Protein AF-0000000082734607 (afdb_homodimer)

Structure (mmCIF, N/CA/C/O backbone):
data_AF-0000000082734607-model_v1
#
loop_
_entity.id
_entity.type
_entity.pdbx_description
1 polymer 'Nuclear factor 7, ovary-like isoform X2'
#
loop_
_atom_site.group_PDB
_atom_site.id
_atom_site.type_symbol
_atom_site.label_atom_id
_atom_site.label_alt_id
_atom_site.label_comp_id
_atom_site.label_asym_id
_atom_site.label_entity_id
_atom_site.label_seq_id
_atom_site.pdbx_PDB_ins_code
_atom_site.Cartn_x
_atom_site.Cartn_y
_atom_site.Cartn_z
_atom_site.occupancy
_atom_site.B_iso_or_equiv
_atom_site.auth_seq_id
_atom_site.auth_comp_id
_atom_site.auth_asym_id
_atom_site.auth_atom_id
_atom_site.pdbx_PDB_model_num
ATOM 1 N N . MET A 1 1 ? 18.656 71.188 45.5 1 48.62 1 MET A N 1
ATOM 2 C CA . MET A 1 1 ? 18.125 69.938 44.938 1 48.62 1 MET A CA 1
ATOM 3 C C . MET A 1 1 ? 17.5 69.062 46.031 1 48.62 1 MET A C 1
ATOM 5 O O . MET A 1 1 ? 18.188 68.625 46.938 1 48.62 1 MET A O 1
ATOM 9 N N . ASP A 1 2 ? 16.25 69.25 46.188 1 67.38 2 ASP A N 1
ATOM 10 C CA . ASP A 1 2 ? 15.461 68.875 47.344 1 67.38 2 ASP A CA 1
ATOM 11 C C . ASP A 1 2 ? 15.516 67.375 47.625 1 67.38 2 ASP A C 1
ATOM 13 O O . ASP A 1 2 ? 15.812 66.562 46.719 1 67.38 2 ASP A O 1
ATOM 17 N N . GLU A 1 3 ? 15.695 67 48.906 1 71.31 3 GLU A N 1
ATOM 18 C CA . GLU A 1 3 ? 15.633 65.688 49.5 1 71.31 3 GLU A CA 1
ATOM 19 C C . GLU A 1 3 ? 14.664 64.75 48.75 1 71.31 3 GLU A C 1
ATOM 21 O O . GLU A 1 3 ? 14.93 63.594 48.562 1 71.31 3 GLU A O 1
ATOM 26 N N . TRP A 1 4 ? 13.664 65.25 48.156 1 72.69 4 TRP A N 1
ATOM 27 C CA . TRP A 1 4 ? 12.633 64.562 47.438 1 72.69 4 TRP A CA 1
ATOM 28 C C . TRP A 1 4 ? 13.156 64.062 46.094 1 72.69 4 TRP A C 1
ATOM 30 O O . TRP A 1 4 ? 12.898 62.906 45.688 1 72.69 4 TRP A O 1
ATOM 40 N N . THR A 1 5 ? 14.023 64.938 45.469 1 79.5 5 THR A N 1
ATOM 41 C CA . THR A 1 5 ? 14.547 64.562 44.156 1 79.5 5 THR A CA 1
ATOM 42 C C . THR A 1 5 ? 15.562 63.438 44.25 1 79.5 5 THR A C 1
ATOM 44 O O . THR A 1 5 ? 15.609 62.562 43.406 1 79.5 5 THR A O 1
ATOM 47 N N . LYS A 1 6 ? 16.25 63.375 45.438 1 83.62 6 LYS A N 1
ATOM 48 C CA . LYS A 1 6 ? 17.25 62.344 45.625 1 83.62 6 LYS A CA 1
ATOM 49 C C . LYS A 1 6 ? 16.594 61 45.906 1 83.62 6 LYS A C 1
ATOM 51 O O . LYS A 1 6 ? 17.062 59.969 45.406 1 83.62 6 LYS A O 1
ATOM 56 N N . GLU A 1 7 ? 15.477 61.031 46.594 1 84.38 7 GLU A N 1
ATOM 57 C CA . GLU A 1 7 ? 14.75 59.812 46.906 1 84.38 7 GLU A CA 1
ATOM 58 C C . GLU A 1 7 ? 14.117 59.219 45.656 1 84.38 7 GLU A C 1
ATOM 60 O O . GLU A 1 7 ? 14.109 58 45.5 1 84.38 7 GLU A O 1
ATOM 65 N N . HIS A 1 8 ? 13.57 60.062 44.844 1 85.62 8 HIS A N 1
ATOM 66 C CA . HIS A 1 8 ? 12.961 59.625 43.594 1 85.62 8 HIS A CA 1
ATOM 67 C C . HIS A 1 8 ? 14 59 42.688 1 85.62 8 HIS A C 1
ATOM 69 O O . HIS A 1 8 ? 13.734 57.969 42.062 1 85.62 8 HIS A O 1
ATOM 75 N N . LEU A 1 9 ? 15.172 59.594 42.688 1 87.12 9 LEU A N 1
ATOM 76 C CA . LEU A 1 9 ? 16.25 59.094 41.844 1 87.12 9 LEU A CA 1
ATOM 77 C C . LEU A 1 9 ? 16.781 57.75 42.375 1 87.12 9 LEU A C 1
ATOM 79 O O . LEU A 1 9 ? 17.125 56.875 41.594 1 87.12 9 LEU A O 1
ATOM 83 N N . SER A 1 10 ? 16.766 57.656 43.625 1 89.25 10 SER A N 1
ATOM 84 C CA . SER A 1 10 ? 17.219 56.438 44.25 1 89.25 10 SER A CA 1
ATOM 85 C C . SER A 1 10 ? 16.234 55.281 43.969 1 89.25 10 SER A C 1
ATOM 87 O O . SER A 1 10 ? 16.641 54.156 43.781 1 89.25 10 SER A O 1
ATOM 89 N N . ARG A 1 11 ? 15.008 55.562 44.031 1 89.25 11 ARG A N 1
ATOM 90 C CA . ARG A 1 11 ? 13.984 54.562 43.75 1 89.25 11 ARG A CA 1
ATOM 91 C C . ARG A 1 11 ? 14.062 54.125 42.281 1 89.25 11 ARG A C 1
ATOM 93 O O . ARG A 1 11 ? 13.977 52.938 41.969 1 89.25 11 ARG A O 1
ATOM 100 N N . ARG A 1 12 ? 14.227 55.094 41.469 1 89.12 12 ARG A N 1
ATOM 101 C CA . ARG A 1 12 ? 14.352 54.812 40.031 1 89.12 12 ARG A CA 1
ATOM 102 C C . ARG A 1 12 ? 15.578 53.938 39.75 1 89.12 12 ARG A C 1
ATOM 104 O O . ARG A 1 12 ? 15.531 53.062 38.906 1 89.12 12 ARG A O 1
ATOM 111 N N . LEU A 1 13 ? 16.625 54.25 40.438 1 90.94 13 LEU A N 1
ATOM 112 C CA . LEU A 1 13 ? 17.844 53.469 40.281 1 90.94 13 LEU A CA 1
ATOM 113 C C . LEU A 1 13 ? 17.625 52.031 40.719 1 90.94 13 LEU A C 1
ATOM 115 O O . LEU A 1 13 ? 18.125 51.094 40.062 1 90.94 13 LEU A O 1
ATOM 119 N N . GLY A 1 14 ? 16.828 51.844 41.688 1 91.12 14 GLY A N 1
ATOM 120 C CA . GLY A 1 14 ? 16.484 50.5 42.156 1 91.12 14 GLY A CA 1
ATOM 121 C C . GLY A 1 14 ? 15.672 49.719 41.125 1 91.12 14 GLY A C 1
ATOM 122 O O . GLY A 1 14 ? 15.906 48.531 40.906 1 91.12 14 GLY A O 1
ATOM 123 N N . GLU A 1 15 ? 14.688 50.344 40.5 1 91.19 15 GLU A N 1
ATOM 124 C CA . GLU A 1 15 ? 13.852 49.75 39.469 1 91.19 15 GLU A CA 1
ATOM 125 C C . GLU A 1 15 ? 14.672 49.375 38.25 1 91.19 15 GLU A C 1
ATOM 127 O O . GLU A 1 15 ? 14.461 48.312 37.656 1 91.19 15 GLU A O 1
ATOM 132 N N . LEU A 1 16 ? 15.602 50.219 37.875 1 92.69 16 LEU A N 1
ATOM 133 C CA . LEU A 1 16 ? 16.453 49.969 36.719 1 92.69 16 LEU A CA 1
ATOM 134 C C . LEU A 1 16 ? 17.406 48.812 36.969 1 92.69 16 LEU A C 1
ATOM 136 O O . LEU A 1 16 ? 17.672 48 36.094 1 92.69 16 LEU A O 1
ATOM 140 N N . GLN A 1 17 ? 17.844 48.75 38.188 1 92.62 17 GLN A N 1
ATOM 141 C CA . GLN A 1 17 ? 18.719 47.656 38.562 1 92.62 17 GLN A CA 1
ATOM 142 C C . GLN A 1 17 ? 17.969 46.312 38.531 1 92.62 17 GLN A C 1
ATOM 144 O O . GLN A 1 17 ? 18.516 45.281 38.125 1 92.62 17 GLN A O 1
ATOM 149 N N . ALA A 1 18 ? 16.734 46.406 39 1 93.06 18 ALA A N 1
ATOM 150 C CA . ALA A 1 18 ? 15.898 45.219 38.938 1 93.06 18 ALA A CA 1
ATOM 151 C C . ALA A 1 18 ? 15.625 44.781 37.5 1 93.06 18 ALA A C 1
ATOM 153 O O . ALA A 1 18 ? 15.633 43.594 37.188 1 93.06 18 ALA A O 1
ATOM 154 N N . GLU A 1 19 ? 15.367 45.781 36.625 1 93.31 19 GLU A N 1
ATOM 155 C CA . GLU A 1 19 ? 15.141 45.5 35.219 1 93.31 19 GLU A CA 1
ATOM 156 C C . GLU A 1 19 ? 16.391 44.906 34.562 1 93.31 19 GLU A C 1
ATOM 158 O O . GLU A 1 19 ? 16.297 44.031 33.719 1 93.31 19 GLU A O 1
ATOM 163 N N . MET A 1 20 ? 17.531 45.375 34.969 1 93.31 20 MET A N 1
ATOM 164 C CA . MET A 1 20 ? 18.797 44.875 34.469 1 93.31 20 MET A CA 1
ATOM 165 C C . MET A 1 20 ? 19 43.406 34.812 1 93.31 20 MET A C 1
ATOM 167 O O . MET A 1 20 ? 19.375 42.594 33.969 1 93.31 20 MET A O 1
ATOM 171 N N . SER A 1 21 ? 18.641 43.125 36.031 1 94.62 21 SER A N 1
ATOM 172 C CA . SER A 1 21 ? 18.781 41.75 36.469 1 94.62 21 SER A CA 1
ATOM 173 C C . SER A 1 21 ? 17.812 40.812 35.719 1 94.62 21 SER A C 1
ATOM 175 O O . SER A 1 21 ? 18.188 39.719 35.344 1 94.62 21 SER A O 1
ATOM 177 N N . LYS A 1 22 ? 16.578 41.219 35.562 1 93.31 22 LYS A N 1
ATOM 178 C CA . LYS A 1 22 ? 15.57 40.438 34.844 1 93.31 22 LYS A CA 1
ATOM 179 C C . LYS A 1 22 ? 15.992 40.219 33.375 1 93.31 22 LYS A C 1
ATOM 181 O O . LYS A 1 22 ? 15.852 39.125 32.844 1 93.31 22 LYS A O 1
ATOM 186 N N . THR A 1 23 ? 16.484 41.25 32.75 1 94.19 23 THR A N 1
ATOM 187 C CA . THR A 1 23 ? 16.922 41.188 31.359 1 94.19 23 THR A CA 1
ATOM 188 C C . THR A 1 23 ? 18.109 40.25 31.188 1 94.19 23 THR A C 1
ATOM 190 O O . THR A 1 23 ? 18.156 39.469 30.25 1 94.19 23 THR A O 1
ATOM 193 N N . GLU A 1 24 ? 19.016 40.406 32.156 1 94.31 24 GLU A N 1
ATOM 194 C CA . GLU A 1 24 ? 20.188 39.531 32.094 1 94.31 24 GLU A CA 1
ATOM 195 C C . GLU A 1 24 ? 19.797 38.062 32.25 1 94.31 24 GLU A C 1
ATOM 197 O O . GLU A 1 24 ? 20.344 37.188 31.562 1 94.31 24 GLU A O 1
ATOM 202 N N . ALA A 1 25 ? 18.938 37.844 33.188 1 94.62 25 ALA A N 1
ATOM 203 C CA . ALA A 1 25 ? 18.469 36.469 33.375 1 94.62 25 ALA A CA 1
ATOM 204 C C . ALA A 1 25 ? 17.781 35.938 32.156 1 94.62 25 ALA A C 1
ATOM 206 O O . ALA A 1 25 ? 17.953 34.75 31.781 1 94.62 25 ALA A O 1
ATOM 207 N N . HIS A 1 26 ? 16.953 36.719 31.5 1 94.44 26 HIS A N 1
ATOM 208 C CA . HIS A 1 26 ? 16.234 36.312 30.297 1 94.44 26 HIS A CA 1
ATOM 209 C C . HIS A 1 26 ? 17.203 36.031 29.141 1 94.44 26 HIS A C 1
ATOM 211 O O . HIS A 1 26 ? 17.031 35.062 28.406 1 94.44 26 HIS A O 1
ATOM 217 N N . ILE A 1 27 ? 18.219 36.875 29.031 1 94.75 27 ILE A N 1
ATOM 218 C CA . ILE A 1 27 ? 19.234 36.688 27.984 1 94.75 27 ILE A CA 1
ATOM 219 C C . ILE A 1 27 ? 19.969 35.375 28.188 1 94.75 27 ILE A C 1
ATOM 221 O O . ILE A 1 27 ? 20.219 34.656 27.234 1 94.75 27 ILE A O 1
ATOM 225 N N . GLN A 1 28 ? 20.234 35.125 29.422 1 94.75 28 GLN A N 1
ATOM 226 C CA . GLN A 1 28 ? 20.906 33.875 29.719 1 94.75 28 GLN A CA 1
ATOM 227 C C . GLN A 1 28 ? 20.031 32.656 29.391 1 94.75 28 GLN A C 1
ATOM 229 O O . GLN A 1 28 ? 20.516 31.641 28.906 1 94.75 28 GLN A O 1
ATOM 234 N N . SER A 1 29 ? 18.812 32.781 29.734 1 93.69 29 SER A N 1
ATOM 235 C CA . SER A 1 29 ? 17.875 31.703 29.406 1 93.69 29 SER A CA 1
ATOM 236 C C . SER A 1 29 ? 17.797 31.469 27.906 1 93.69 29 SER A C 1
ATOM 238 O O . SER A 1 29 ? 17.75 30.328 27.453 1 93.69 29 SER A O 1
ATOM 240 N N . LEU A 1 30 ? 17.766 32.531 27.125 1 93.19 30 LEU A N 1
ATOM 241 C CA . LEU A 1 30 ? 17.719 32.438 25.672 1 93.19 30 LEU A CA 1
ATOM 242 C C . LEU A 1 30 ? 18.984 31.812 25.109 1 93.19 30 LEU A C 1
ATOM 244 O O . LEU A 1 30 ? 18.922 31.016 24.172 1 93.19 30 LEU A O 1
ATOM 248 N N . LYS A 1 31 ? 20.047 32.156 25.703 1 93.06 31 LYS A N 1
ATOM 249 C CA . LYS A 1 31 ? 21.312 31.578 25.281 1 93.06 31 LYS A CA 1
ATOM 250 C C . LYS A 1 31 ? 21.344 30.078 25.547 1 93.06 31 LYS A C 1
ATOM 252 O O . LYS A 1 31 ? 21.859 29.312 24.734 1 93.06 31 LYS A O 1
ATOM 257 N N . LYS A 1 32 ? 20.828 29.766 26.672 1 93.25 32 LYS A N 1
ATOM 258 C CA . LYS A 1 32 ? 20.766 28.344 27 1 93.25 32 LYS A CA 1
ATOM 259 C C . LYS A 1 32 ? 19.859 27.594 26.016 1 93.25 32 LYS A C 1
ATOM 261 O O . LYS A 1 32 ? 20.188 26.484 25.578 1 93.25 32 LYS A O 1
ATOM 266 N N . ARG A 1 33 ? 18.75 28.156 25.688 1 92.12 33 ARG A N 1
ATOM 267 C CA . ARG A 1 33 ? 17.828 27.562 24.719 1 92.12 33 ARG A CA 1
ATOM 268 C C . ARG A 1 33 ? 18.5 27.359 23.359 1 92.12 33 ARG A C 1
ATOM 270 O O . ARG A 1 33 ? 18.312 26.328 22.719 1 92.12 33 ARG A O 1
ATOM 277 N N . LYS A 1 34 ? 19.234 28.328 23.016 1 90.88 34 LYS A N 1
ATOM 278 C CA . LYS A 1 34 ? 19.938 28.25 21.75 1 90.88 34 LYS A CA 1
ATOM 279 C C . LYS A 1 34 ? 20.953 27.109 21.75 1 90.88 34 LYS A C 1
ATOM 281 O O . LYS A 1 34 ? 21.062 26.375 20.766 1 90.88 34 LYS A O 1
ATOM 286 N N . ALA A 1 35 ? 21.609 26.922 22.812 1 90.31 35 ALA A N 1
ATOM 287 C CA . ALA A 1 35 ? 22.578 25.844 22.938 1 90.31 35 ALA A CA 1
ATOM 288 C C . ALA A 1 35 ? 21.891 24.484 22.922 1 90.31 35 ALA A C 1
ATOM 290 O O . ALA A 1 35 ? 22.422 23.516 22.359 1 90.31 35 ALA A O 1
ATOM 291 N N . ASP A 1 36 ? 20.812 24.422 23.516 1 92.94 36 ASP A N 1
ATOM 292 C CA . ASP A 1 36 ? 20.078 23.172 23.609 1 92.94 36 ASP A CA 1
ATOM 293 C C . ASP A 1 36 ? 19.484 22.781 22.25 1 92.94 36 ASP A C 1
ATOM 295 O O . ASP A 1 36 ? 19.203 21.594 22.016 1 92.94 36 ASP A O 1
ATOM 299 N N . LEU A 1 37 ? 19.266 23.812 21.391 1 92.69 37 LEU A N 1
ATOM 300 C CA . LEU A 1 37 ? 18.703 23.547 20.078 1 92.69 37 LEU A CA 1
ATOM 301 C C . LEU A 1 37 ? 19.594 22.609 19.281 1 92.69 37 LEU A C 1
ATOM 303 O O . LEU A 1 37 ? 19.094 21.672 18.641 1 92.69 37 LEU A O 1
ATOM 307 N N . ALA A 1 38 ? 20.891 22.828 19.359 1 89.62 38 ALA A N 1
ATOM 308 C CA . ALA A 1 38 ? 21.844 22 18.609 1 89.62 38 ALA A CA 1
ATOM 309 C C . ALA A 1 38 ? 21.828 20.562 19.109 1 89.62 38 ALA A C 1
ATOM 311 O O . ALA A 1 38 ? 21.844 19.625 18.312 1 89.62 38 ALA A O 1
ATOM 312 N N . ARG A 1 39 ? 21.781 20.391 20.375 1 92.38 39 ARG A N 1
ATOM 313 C CA . ARG A 1 39 ? 21.766 19.062 20.969 1 92.38 39 ARG A CA 1
ATOM 314 C C . ARG A 1 39 ? 20.484 18.312 20.609 1 92.38 39 ARG A C 1
ATOM 316 O O . ARG A 1 39 ? 20.547 17.141 20.234 1 92.38 39 ARG A O 1
ATOM 323 N N . THR A 1 40 ? 19.453 18.984 20.734 1 93.69 40 THR A N 1
ATOM 324 C CA . THR A 1 40 ? 18.156 18.359 20.438 1 93.69 40 THR A CA 1
ATOM 325 C C . THR A 1 40 ? 18.094 17.953 18.969 1 93.69 40 THR A C 1
ATOM 327 O O . THR A 1 40 ? 17.594 16.875 18.641 1 93.69 40 THR A O 1
ATOM 330 N N . THR A 1 41 ? 18.578 18.797 18.125 1 95.12 41 THR A N 1
ATOM 331 C CA . THR A 1 41 ? 18.547 18.5 16.688 1 95.12 41 THR A CA 1
ATOM 332 C C . THR A 1 41 ? 19.406 17.266 16.391 1 95.12 41 THR A C 1
ATOM 334 O O . THR A 1 41 ? 19.047 16.453 15.539 1 95.12 41 THR A O 1
ATOM 337 N N . GLU A 1 42 ? 20.5 17.156 17.062 1 95.56 42 GLU A N 1
ATOM 338 C CA . GLU A 1 42 ? 21.359 16 16.844 1 95.56 42 GLU A CA 1
ATOM 339 C C . GLU A 1 42 ? 20.672 14.711 17.25 1 95.56 42 GLU A C 1
ATOM 341 O O . GLU A 1 42 ? 20.797 13.68 16.594 1 95.56 42 GLU A O 1
ATOM 346 N N . VAL A 1 43 ? 19.984 14.75 18.344 1 96.44 43 VAL A N 1
ATOM 347 C CA . VAL A 1 43 ? 19.219 13.594 18.797 1 96.44 43 VAL A CA 1
ATOM 348 C C . VAL A 1 43 ? 18.141 13.258 17.781 1 96.44 43 VAL A C 1
ATOM 350 O O . VAL A 1 43 ? 17.922 12.086 17.453 1 96.44 43 VAL A O 1
ATOM 353 N N . MET A 1 44 ? 17.469 14.312 17.25 1 96.81 44 MET A N 1
ATOM 354 C CA . MET A 1 44 ? 16.453 14.109 16.234 1 96.81 44 MET A CA 1
ATOM 355 C C . MET A 1 44 ? 17.047 13.445 14.992 1 96.81 44 MET A C 1
ATOM 357 O O . MET A 1 44 ? 16.469 12.508 14.453 1 96.81 44 MET A O 1
ATOM 361 N N . LYS A 1 45 ? 18.203 13.945 14.586 1 97.44 45 LYS A N 1
ATOM 362 C CA . LYS A 1 45 ? 18.875 13.375 13.422 1 97.44 45 LYS A CA 1
ATOM 363 C C . LYS A 1 45 ? 19.219 11.906 13.648 1 97.44 45 LYS A C 1
ATOM 365 O O . LYS A 1 45 ? 19.062 11.086 12.742 1 97.44 45 LYS A O 1
ATOM 370 N N . GLN A 1 46 ? 19.641 11.633 14.836 1 97.94 46 GLN A N 1
ATOM 371 C CA . GLN A 1 46 ? 20 10.25 15.164 1 97.94 46 GLN A CA 1
ATOM 372 C C . GLN A 1 46 ? 18.766 9.336 15.102 1 97.94 46 GLN A C 1
ATOM 374 O O . GLN A 1 46 ? 18.859 8.211 14.625 1 97.94 46 GLN A O 1
ATOM 379 N N . GLN A 1 47 ? 17.672 9.805 15.602 1 97.88 47 GLN A N 1
ATOM 380 C CA . GLN A 1 47 ? 16.438 9.023 15.547 1 97.88 47 GLN A CA 1
ATOM 381 C C . GLN A 1 47 ? 16.031 8.742 14.102 1 97.88 47 GLN A C 1
ATOM 383 O O . GLN A 1 47 ? 15.602 7.637 13.773 1 97.88 47 GLN A O 1
ATOM 388 N N . VAL A 1 48 ? 16.172 9.75 13.281 1 98.06 48 VAL A N 1
ATOM 389 C CA . VAL A 1 48 ? 15.859 9.594 11.859 1 98.06 48 VAL A CA 1
ATOM 390 C C . VAL A 1 48 ? 16.781 8.539 11.25 1 98.06 48 VAL A C 1
ATOM 392 O O . VAL A 1 48 ? 16.312 7.633 10.555 1 98.06 48 VAL A O 1
ATOM 395 N N . ARG A 1 49 ? 18.078 8.633 11.547 1 98.31 49 ARG A N 1
ATOM 396 C CA . ARG A 1 49 ? 19.047 7.684 11.008 1 98.31 49 ARG A CA 1
ATOM 397 C C . ARG A 1 49 ? 18.703 6.262 11.445 1 98.31 49 ARG A C 1
ATOM 399 O O . ARG A 1 49 ? 18.875 5.312 10.672 1 98.31 49 ARG A O 1
ATOM 406 N N . GLU A 1 50 ? 18.219 6.133 12.641 1 98.19 50 GLU A N 1
ATOM 407 C CA . GLU A 1 50 ? 17.859 4.816 13.156 1 98.19 50 GLU A CA 1
ATOM 408 C C . GLU A 1 50 ? 16.703 4.207 12.375 1 98.19 50 GLU A C 1
ATOM 410 O O . GLU A 1 50 ? 16.719 3.012 12.07 1 98.19 50 GLU A O 1
ATOM 415 N N . HIS A 1 51 ? 15.734 5.004 12.094 1 98.12 51 HIS A N 1
ATOM 416 C CA . HIS A 1 51 ? 14.586 4.504 11.352 1 98.12 51 HIS A CA 1
ATOM 417 C C . HIS A 1 51 ? 14.984 4.078 9.945 1 98.12 51 HIS A C 1
ATOM 419 O O . HIS A 1 51 ? 14.562 3.027 9.461 1 98.12 51 HIS A O 1
ATOM 425 N N . PHE A 1 52 ? 15.812 4.84 9.281 1 98.5 52 PHE A N 1
ATOM 426 C CA . PHE A 1 52 ? 16.266 4.484 7.941 1 98.5 52 PHE A CA 1
ATOM 427 C C . PHE A 1 52 ? 17.172 3.268 7.977 1 98.5 52 PHE A C 1
ATOM 429 O O . PHE A 1 52 ? 17.156 2.434 7.07 1 98.5 52 PHE A O 1
ATOM 436 N N . GLU A 1 53 ? 17.953 3.193 9.039 1 98.12 53 GLU A N 1
ATOM 437 C CA . GLU A 1 53 ? 18.812 2.016 9.203 1 98.12 53 GLU A CA 1
ATOM 438 C C . GLU A 1 53 ? 17.969 0.75 9.352 1 98.12 53 GLU A C 1
ATOM 440 O O . GLU A 1 53 ? 18.328 -0.306 8.836 1 98.12 53 GLU A O 1
ATOM 445 N N . ASN A 1 54 ? 16.938 0.876 10.102 1 97.69 54 ASN A N 1
ATOM 446 C CA . ASN A 1 54 ? 16.031 -0.256 10.242 1 97.69 54 ASN A CA 1
ATOM 447 C C . ASN A 1 54 ? 15.492 -0.722 8.891 1 97.69 54 ASN A C 1
ATOM 449 O O . ASN A 1 54 ? 15.453 -1.923 8.617 1 97.69 54 ASN A O 1
ATOM 453 N N . MET A 1 55 ? 15.102 0.185 8.023 1 98.12 55 MET A N 1
ATOM 454 C CA . MET A 1 55 ? 14.602 -0.16 6.695 1 98.12 55 MET A CA 1
ATOM 455 C C . MET A 1 55 ? 15.703 -0.8 5.852 1 98.12 55 MET A C 1
ATOM 457 O O . MET A 1 55 ? 15.453 -1.771 5.137 1 98.12 55 MET A O 1
ATOM 461 N N . ARG A 1 56 ? 16.922 -0.262 6.004 1 98.19 56 ARG A N 1
ATOM 462 C CA . ARG A 1 56 ? 18.047 -0.839 5.273 1 98.19 56 ARG A CA 1
ATOM 463 C C . ARG A 1 56 ? 18.328 -2.262 5.742 1 98.19 56 ARG A C 1
ATOM 465 O O . ARG A 1 56 ? 18.672 -3.129 4.938 1 98.19 56 ARG A O 1
ATOM 472 N N . CYS A 1 57 ? 18.156 -2.502 7.027 1 98 57 CYS A N 1
ATOM 473 C CA . CYS A 1 57 ? 18.359 -3.834 7.582 1 98 57 CYS A CA 1
ATOM 474 C C . CYS A 1 57 ? 17.344 -4.82 7.023 1 98 57 CYS A C 1
ATOM 476 O O . CYS A 1 57 ? 17.688 -5.957 6.699 1 98 57 CYS A O 1
ATOM 478 N N . ILE A 1 58 ? 16.125 -4.402 6.91 1 97.88 58 ILE A N 1
ATOM 479 C CA . ILE A 1 58 ? 15.07 -5.246 6.34 1 97.88 58 ILE A CA 1
ATOM 480 C C . ILE A 1 58 ? 15.461 -5.656 4.922 1 97.88 58 ILE A C 1
ATOM 482 O O . ILE A 1 58 ? 15.359 -6.832 4.559 1 97.88 58 ILE A O 1
ATOM 486 N N . LEU A 1 59 ? 15.922 -4.68 4.137 1 98.31 59 LEU A N 1
ATOM 487 C CA . LEU A 1 59 ? 16.312 -4.945 2.754 1 98.31 59 LEU A CA 1
ATOM 488 C C . LEU A 1 59 ? 17.516 -5.887 2.695 1 98.31 59 LEU A C 1
ATOM 490 O O . LEU A 1 59 ? 17.547 -6.809 1.877 1 98.31 59 LEU A O 1
ATOM 494 N N . LYS A 1 60 ? 18.469 -5.652 3.562 1 98.31 60 LYS A N 1
ATOM 495 C CA . LYS A 1 60 ? 19.672 -6.48 3.596 1 98.31 60 LYS A CA 1
ATOM 496 C C . LYS A 1 60 ? 19.328 -7.93 3.918 1 98.31 60 LYS A C 1
ATOM 498 O O . LYS A 1 60 ? 19.844 -8.852 3.271 1 98.31 60 LYS A O 1
ATOM 503 N N . GLN A 1 61 ? 18.531 -8.109 4.902 1 97.81 61 GLN A N 1
ATOM 504 C CA . GLN A 1 61 ? 18.125 -9.453 5.297 1 97.81 61 GLN A CA 1
ATOM 505 C C . GLN A 1 61 ? 17.391 -10.164 4.16 1 97.81 61 GLN A C 1
ATOM 507 O O . GLN A 1 61 ? 17.672 -11.328 3.867 1 97.81 61 GLN A O 1
ATOM 512 N N . ASP A 1 62 ? 16.484 -9.492 3.561 1 97.94 62 ASP A N 1
ATOM 513 C CA . ASP A 1 62 ? 15.719 -10.102 2.48 1 97.94 62 ASP A CA 1
ATOM 514 C C . ASP A 1 62 ? 16.609 -10.414 1.279 1 97.94 62 ASP A C 1
ATOM 516 O O . ASP A 1 62 ? 16.438 -11.438 0.616 1 97.94 62 ASP A O 1
ATOM 520 N N . GLU A 1 63 ? 17.5 -9.484 0.95 1 98.19 63 GLU A N 1
ATOM 521 C CA . GLU A 1 63 ? 18.453 -9.719 -0.132 1 98.19 63 GLU A CA 1
ATOM 522 C C . GLU A 1 63 ? 19.219 -11.016 0.086 1 98.19 63 GLU A C 1
ATOM 524 O O . GLU A 1 63 ? 19.359 -11.82 -0.834 1 98.19 63 GLU A O 1
ATOM 529 N N . GLN A 1 64 ? 19.656 -11.195 1.296 1 98.06 64 GLN A N 1
ATOM 530 C CA . GLN A 1 64 ? 20.422 -12.398 1.618 1 98.06 64 GLN A CA 1
ATOM 531 C C . GLN A 1 64 ? 19.562 -13.648 1.448 1 98.06 64 GLN A C 1
ATOM 533 O O . GLN A 1 64 ? 20.031 -14.664 0.931 1 98.06 64 GLN A O 1
ATOM 538 N N . VAL A 1 65 ? 18.344 -13.57 1.905 1 97.06 65 VAL A N 1
ATOM 539 C CA . VAL A 1 65 ? 17.422 -14.703 1.773 1 97.06 65 VAL A CA 1
ATOM 540 C C . VAL A 1 65 ? 17.25 -15.055 0.299 1 97.06 65 VAL A C 1
ATOM 542 O O . VAL A 1 65 ? 17.266 -16.234 -0.073 1 97.06 65 VAL A O 1
ATOM 545 N N . VAL A 1 66 ? 17.094 -14.07 -0.555 1 97.38 66 VAL A N 1
ATOM 546 C CA . VAL A 1 66 ? 16.891 -14.281 -1.985 1 97.38 66 VAL A CA 1
ATOM 547 C C . VAL A 1 66 ? 18.156 -14.891 -2.594 1 97.38 66 VAL A C 1
ATOM 549 O O . VAL A 1 66 ? 18.078 -15.836 -3.383 1 97.38 66 VAL A O 1
ATOM 552 N N . LEU A 1 67 ? 19.297 -14.328 -2.242 1 97.62 67 LEU A N 1
ATOM 553 C CA . LEU A 1 67 ? 20.562 -14.844 -2.768 1 97.62 67 LEU A CA 1
ATOM 554 C C . LEU A 1 67 ? 20.781 -16.281 -2.336 1 97.62 67 LEU A C 1
ATOM 556 O O . LEU A 1 67 ? 21.234 -17.109 -3.131 1 97.62 67 LEU A O 1
ATOM 560 N N . ASP A 1 68 ? 20.438 -16.578 -1.107 1 97 68 ASP A N 1
ATOM 561 C CA . ASP A 1 68 ? 20.547 -17.938 -0.615 1 97 68 ASP A CA 1
ATOM 562 C C . ASP A 1 68 ? 19.609 -18.875 -1.382 1 97 68 ASP A C 1
ATOM 564 O O . ASP A 1 68 ? 19.969 -20.031 -1.664 1 97 68 ASP A O 1
ATOM 568 N N . ALA A 1 69 ? 18.469 -18.406 -1.634 1 94.75 69 ALA A N 1
ATOM 569 C CA . ALA A 1 69 ? 17.516 -19.219 -2.395 1 94.75 69 ALA A CA 1
ATOM 570 C C . ALA A 1 69 ? 18.047 -19.516 -3.791 1 94.75 69 ALA A C 1
ATOM 572 O O . ALA A 1 69 ? 17.875 -20.641 -4.293 1 94.75 69 ALA A O 1
ATOM 573 N N . LEU A 1 70 ? 18.656 -18.547 -4.441 1 94.81 70 LEU A N 1
ATOM 574 C CA . LEU A 1 70 ? 19.25 -18.75 -5.758 1 94.81 70 LEU A CA 1
ATOM 575 C C . LEU A 1 70 ? 20.375 -19.766 -5.691 1 94.81 70 LEU A C 1
ATOM 577 O O . LEU A 1 70 ? 20.5 -20.625 -6.566 1 94.81 70 LEU A O 1
ATOM 581 N N . GLU A 1 71 ? 21.125 -19.672 -4.609 1 95.38 71 GLU A N 1
ATOM 582 C CA . GLU A 1 71 ? 22.219 -20.625 -4.418 1 95.38 71 GLU A CA 1
ATOM 583 C C . GLU A 1 71 ? 21.703 -22.047 -4.211 1 95.38 71 GLU A C 1
ATOM 585 O O . GLU A 1 71 ? 22.266 -23 -4.73 1 95.38 71 GLU A O 1
ATOM 590 N N . MET A 1 72 ? 20.688 -22.109 -3.502 1 94.06 72 MET A N 1
ATOM 591 C CA . MET A 1 72 ? 20.078 -23.406 -3.264 1 94.06 72 MET A CA 1
ATOM 592 C C . MET A 1 72 ? 19.531 -24 -4.559 1 94.06 72 MET A C 1
ATOM 594 O O . MET A 1 72 ? 19.672 -25.188 -4.816 1 94.06 72 MET A O 1
ATOM 598 N N . ASP A 1 73 ? 18.906 -23.188 -5.309 1 92.94 73 ASP A N 1
ATOM 599 C CA . ASP A 1 73 ? 18.391 -23.641 -6.598 1 92.94 73 ASP A CA 1
ATOM 600 C C . ASP A 1 73 ? 19.516 -24.125 -7.5 1 92.94 73 ASP A C 1
ATOM 602 O O . ASP A 1 73 ? 19.375 -25.125 -8.195 1 92.94 73 ASP A O 1
ATOM 606 N N . LEU A 1 74 ? 20.625 -23.406 -7.492 1 93.88 74 LEU A N 1
ATOM 607 C CA . LEU A 1 74 ? 21.812 -23.812 -8.25 1 93.88 74 LEU A CA 1
ATOM 608 C C . LEU A 1 74 ? 22.297 -25.188 -7.793 1 93.88 74 LEU A C 1
ATOM 610 O O . LEU A 1 74 ? 22.547 -26.062 -8.617 1 93.88 74 LEU A O 1
ATOM 614 N N . ARG A 1 75 ? 22.375 -25.391 -6.496 1 94.5 75 ARG A N 1
ATOM 615 C CA . ARG A 1 75 ? 22.859 -26.641 -5.941 1 94.5 75 ARG A CA 1
ATOM 616 C C . ARG A 1 75 ? 21.922 -27.797 -6.316 1 94.5 75 ARG A C 1
ATOM 618 O O . ARG A 1 75 ? 22.391 -28.875 -6.711 1 94.5 75 ARG A O 1
ATOM 625 N N . ARG A 1 76 ? 20.688 -27.547 -6.211 1 93 76 ARG A N 1
ATOM 626 C CA . ARG A 1 76 ? 19.703 -28.562 -6.551 1 93 76 ARG A CA 1
ATOM 627 C C . ARG A 1 76 ? 19.797 -28.953 -8.023 1 93 76 ARG A C 1
ATOM 629 O O . ARG A 1 76 ? 19.812 -30.141 -8.367 1 93 76 ARG A O 1
ATOM 636 N N . THR A 1 77 ? 19.875 -27.969 -8.867 1 93.94 77 THR A N 1
ATOM 637 C CA . THR A 1 77 ? 19.969 -28.203 -10.305 1 93.94 77 THR A CA 1
ATOM 638 C C . THR A 1 77 ? 21.266 -28.906 -10.664 1 93.94 77 THR A C 1
ATOM 640 O O . THR A 1 77 ? 21.281 -29.828 -11.477 1 93.94 77 THR A O 1
ATOM 643 N N . ARG A 1 78 ? 22.312 -28.516 -10.039 1 93.62 78 ARG A N 1
ATOM 644 C CA . ARG A 1 78 ? 23.609 -29.125 -10.273 1 93.62 78 ARG A CA 1
ATOM 645 C C . ARG A 1 78 ? 23.609 -30.594 -9.852 1 93.62 78 ARG A C 1
ATOM 647 O O . ARG A 1 78 ? 24.156 -31.453 -10.555 1 93.62 78 ARG A O 1
ATOM 654 N N . THR A 1 79 ? 22.984 -30.828 -8.773 1 94.44 79 THR A N 1
ATOM 655 C CA . THR A 1 79 ? 22.906 -32.188 -8.273 1 94.44 79 THR A CA 1
ATOM 656 C C . THR A 1 79 ? 22.109 -33.094 -9.227 1 94.44 79 THR A C 1
ATOM 658 O O . THR A 1 79 ? 22.516 -34.219 -9.508 1 94.44 79 THR A O 1
ATOM 661 N N . ARG A 1 80 ? 21.062 -32.562 -9.688 1 93.81 80 ARG A N 1
ATOM 662 C CA . ARG A 1 80 ? 20.25 -33.312 -10.648 1 93.81 80 ARG A CA 1
ATOM 663 C C . ARG A 1 80 ? 21.031 -33.562 -11.93 1 93.81 80 ARG A C 1
ATOM 665 O O . ARG A 1 80 ? 20.953 -34.656 -12.5 1 93.81 80 ARG A O 1
ATOM 672 N N . LEU A 1 81 ? 21.781 -32.531 -12.398 1 93.25 81 LEU A N 1
ATOM 673 C CA . LEU A 1 81 ? 22.578 -32.688 -13.602 1 93.25 81 LEU A CA 1
ATOM 674 C C . LEU A 1 81 ? 23.703 -33.688 -13.383 1 93.25 81 LEU A C 1
ATOM 676 O O . LEU A 1 81 ? 24.047 -34.469 -14.289 1 93.25 81 LEU A O 1
ATOM 680 N N . ASP A 1 82 ? 24.25 -33.719 -12.172 1 94.25 82 ASP A N 1
ATOM 681 C CA . ASP A 1 82 ? 25.297 -34.656 -11.844 1 94.25 82 ASP A CA 1
ATOM 682 C C . ASP A 1 82 ? 24.781 -36.094 -11.883 1 94.25 82 ASP A C 1
ATOM 684 O O . ASP A 1 82 ? 25.484 -37 -12.328 1 94.25 82 ASP A O 1
ATOM 688 N N . GLN A 1 83 ? 23.547 -36.25 -11.453 1 94.06 83 GLN A N 1
ATOM 689 C CA . GLN A 1 83 ? 22.953 -37.562 -11.5 1 94.06 83 GLN A CA 1
ATOM 690 C C . GLN A 1 83 ? 22.75 -38.031 -12.945 1 94.06 83 GLN A C 1
ATOM 692 O O . GLN A 1 83 ? 23 -39.188 -13.273 1 94.06 83 GLN A O 1
ATOM 697 N N . VAL A 1 84 ? 22.312 -37.094 -13.742 1 93.81 84 VAL A N 1
ATOM 698 C CA . VAL A 1 84 ? 22.125 -37.406 -15.156 1 93.81 84 VAL A CA 1
ATOM 699 C C . VAL A 1 84 ? 23.484 -37.719 -15.781 1 93.81 84 VAL A C 1
ATOM 701 O O . VAL A 1 84 ? 23.594 -38.688 -16.547 1 93.81 84 VAL A O 1
ATOM 704 N N . LEU A 1 85 ? 24.531 -36.969 -15.484 1 94.12 85 LEU A N 1
ATOM 705 C CA . LEU A 1 85 ? 25.875 -37.188 -16.016 1 94.12 85 LEU A CA 1
ATOM 706 C C . LEU A 1 85 ? 26.422 -38.531 -15.578 1 94.12 85 LEU A C 1
ATOM 708 O O . LEU A 1 85 ? 27.062 -39.25 -16.375 1 94.12 85 LEU A O 1
ATOM 712 N N . LYS A 1 86 ? 26.094 -38.906 -14.367 1 94.25 86 LYS A N 1
ATOM 713 C CA . LYS A 1 86 ? 26.547 -40.188 -13.859 1 94.25 86 LYS A CA 1
ATOM 714 C C . LYS A 1 86 ? 25.906 -41.344 -14.641 1 94.25 86 LYS A C 1
ATOM 716 O O . LYS A 1 86 ? 26.578 -42.312 -15.008 1 94.25 86 LYS A O 1
ATOM 721 N N . ASN A 1 87 ? 24.609 -41.156 -14.914 1 93.56 87 ASN A N 1
ATOM 722 C CA . ASN A 1 87 ? 23.891 -42.156 -15.68 1 93.56 87 ASN A CA 1
ATOM 723 C C . ASN A 1 87 ? 24.453 -42.312 -17.094 1 93.56 87 ASN A C 1
ATOM 725 O O . ASN A 1 87 ? 24.578 -43.406 -17.609 1 93.56 87 ASN A O 1
ATOM 729 N N . TRP A 1 88 ? 24.812 -41.188 -17.672 1 94.25 88 TRP A N 1
ATOM 730 C CA . TRP A 1 88 ? 25.359 -41.219 -19.031 1 94.25 88 TRP A CA 1
ATOM 731 C C . TRP A 1 88 ? 26.781 -41.781 -19.031 1 94.25 88 TRP A C 1
ATOM 733 O O . TRP A 1 88 ? 27.203 -42.438 -20 1 94.25 88 TRP A O 1
ATOM 743 N N . HIS A 1 89 ? 27.531 -41.5 -17.969 1 94.5 89 HIS A N 1
ATOM 744 C CA . HIS A 1 89 ? 28.859 -42.062 -17.844 1 94.5 89 HIS A CA 1
ATOM 745 C C . HIS A 1 89 ? 28.797 -43.594 -17.719 1 94.5 89 HIS A C 1
ATOM 747 O O . HIS A 1 89 ? 29.625 -44.312 -18.297 1 94.5 89 HIS A O 1
ATOM 753 N N . GLN A 1 90 ? 27.75 -44.062 -17.016 1 94.06 90 GLN A N 1
ATOM 754 C CA . GLN A 1 90 ? 27.562 -45.5 -16.891 1 94.06 90 GLN A CA 1
ATOM 755 C C . GLN A 1 90 ? 27.219 -46.125 -18.25 1 94.06 90 GLN A C 1
ATOM 757 O O . GLN A 1 90 ? 27.75 -47.188 -18.594 1 94.06 90 GLN A O 1
ATOM 762 N N . HIS A 1 91 ? 26.422 -45.344 -18.938 1 94.44 91 HIS A N 1
ATOM 763 C CA . HIS A 1 91 ? 26.109 -45.812 -20.281 1 94.44 91 HIS A CA 1
ATOM 764 C C . HIS A 1 91 ? 27.344 -45.844 -21.172 1 94.44 91 HIS A C 1
ATOM 766 O O . HIS A 1 91 ? 27.562 -46.781 -21.938 1 94.44 91 HIS A O 1
ATOM 772 N N . GLN A 1 92 ? 28.156 -44.812 -21.109 1 93.94 92 GLN A N 1
ATOM 773 C CA . GLN A 1 92 ? 29.391 -44.719 -21.875 1 93.94 92 GLN A CA 1
ATOM 774 C C . GLN A 1 92 ? 30.328 -45.875 -21.578 1 93.94 92 GLN A C 1
ATOM 776 O O . GLN A 1 92 ? 30.938 -46.438 -22.484 1 93.94 92 GLN A O 1
ATOM 781 N N . ASP A 1 93 ? 30.328 -46.25 -20.312 1 94.44 93 ASP A N 1
ATOM 782 C CA . ASP A 1 93 ? 31.172 -47.344 -19.891 1 94.44 93 ASP A CA 1
ATOM 783 C C . ASP A 1 93 ? 30.656 -48.688 -20.469 1 94.44 93 ASP A C 1
ATOM 785 O O . ASP A 1 93 ? 31.438 -49.531 -20.906 1 94.44 93 ASP A O 1
ATOM 789 N N . GLN A 1 94 ? 29.375 -48.812 -20.469 1 93.75 94 GLN A N 1
ATOM 790 C CA . GLN A 1 94 ? 28.766 -50.031 -21 1 93.75 94 GLN A CA 1
ATOM 791 C C . GLN A 1 94 ? 29.031 -50.156 -22.5 1 93.75 94 GLN A C 1
ATOM 793 O O . GLN A 1 94 ? 29.328 -51.25 -23 1 93.75 94 GLN A O 1
ATOM 798 N N . VAL A 1 95 ? 28.906 -49 -23.172 1 93.75 95 VAL A N 1
ATOM 799 C CA . VAL A 1 95 ? 29.141 -49 -24.609 1 93.75 95 VAL A CA 1
ATOM 800 C C . VAL A 1 95 ? 30.609 -49.344 -24.891 1 93.75 95 VAL A C 1
ATOM 802 O O . VAL A 1 95 ? 30.906 -50.125 -25.797 1 93.75 95 VAL A O 1
ATOM 805 N N . THR A 1 96 ? 31.516 -48.812 -24.109 1 92.44 96 THR A N 1
ATOM 806 C CA . THR A 1 96 ? 32.938 -49.031 -24.266 1 92.44 96 THR A CA 1
ATOM 807 C C . THR A 1 96 ? 33.281 -50.531 -24.047 1 92.44 96 THR A C 1
ATOM 809 O O . THR A 1 96 ? 34.062 -51.094 -24.781 1 92.44 96 THR A O 1
ATOM 812 N N . LYS A 1 97 ? 32.594 -51.125 -23.078 1 92.31 97 LYS A N 1
ATOM 813 C CA . LYS A 1 97 ? 32.812 -52.531 -22.797 1 92.31 97 LYS A CA 1
ATOM 814 C C . LYS A 1 97 ? 32.281 -53.406 -23.938 1 92.31 97 LYS A C 1
ATOM 816 O O . LYS A 1 97 ? 32.938 -54.375 -24.328 1 92.31 97 LYS A O 1
ATOM 821 N N . SER A 1 98 ? 31.172 -52.969 -24.422 1 91.75 98 SER A N 1
ATOM 822 C CA . SER A 1 98 ? 30.594 -53.719 -25.531 1 91.75 98 SER A CA 1
ATOM 823 C C . SER A 1 98 ? 31.453 -53.625 -26.781 1 91.75 98 SER A C 1
ATOM 825 O O . SER A 1 98 ? 31.562 -54.594 -27.531 1 91.75 98 SER A O 1
ATOM 827 N N . ILE A 1 99 ? 32 -52.469 -27.031 1 91.38 99 ILE A N 1
ATOM 828 C CA . ILE A 1 99 ? 32.875 -52.312 -28.172 1 91.38 99 ILE A CA 1
ATOM 829 C C . ILE A 1 99 ? 34.125 -53.188 -28.016 1 91.38 99 ILE A C 1
ATOM 831 O O . ILE A 1 99 ? 34.5 -53.875 -28.953 1 91.38 99 ILE A O 1
ATOM 835 N N . GLY A 1 100 ? 34.656 -53.281 -26.828 1 90.06 100 GLY A N 1
ATOM 836 C CA . GLY A 1 100 ? 35.812 -54.125 -26.547 1 90.06 100 GLY A CA 1
ATOM 837 C C . GLY A 1 100 ? 35.531 -55.594 -26.781 1 90.06 100 GLY A C 1
ATOM 838 O O . GLY A 1 100 ? 36.312 -56.312 -27.391 1 90.06 100 GLY A O 1
ATOM 839 N N . SER A 1 101 ? 34.406 -56 -26.312 1 89.44 101 SER A N 1
ATOM 840 C CA . SER A 1 101 ? 34.031 -57.406 -26.453 1 89.44 101 SER A CA 1
ATOM 841 C C . SER A 1 101 ? 33.781 -57.781 -27.906 1 89.44 101 SER A C 1
ATOM 843 O O . SER A 1 101 ? 34.188 -58.844 -28.344 1 89.44 101 SER A O 1
ATOM 845 N N . THR A 1 102 ? 33.156 -56.844 -28.625 1 88.75 102 THR A N 1
ATOM 846 C CA . THR A 1 102 ? 32.906 -57.094 -30.031 1 88.75 102 THR A CA 1
ATOM 847 C C . THR A 1 102 ? 34.188 -57.125 -30.844 1 88.75 102 THR A C 1
ATOM 849 O O . THR A 1 102 ? 34.375 -57.938 -31.75 1 88.75 102 THR A O 1
ATOM 852 N N . GLN A 1 103 ? 35.125 -56.25 -30.469 1 88.88 103 GLN A N 1
ATOM 853 C CA . GLN A 1 103 ? 36.406 -56.188 -31.141 1 88.88 103 GLN A CA 1
ATOM 854 C C . GLN A 1 103 ? 37.219 -57.469 -30.875 1 88.88 103 GLN A C 1
ATOM 856 O O . GLN A 1 103 ? 37.875 -58 -31.766 1 88.88 103 GLN A O 1
ATOM 861 N N . LYS A 1 104 ? 37.125 -58.031 -29.672 1 87.25 104 LYS A N 1
ATOM 862 C CA . LYS A 1 104 ? 37.812 -59.25 -29.328 1 87.25 104 LYS A CA 1
ATOM 863 C C . LYS A 1 104 ? 37.25 -60.438 -30.094 1 87.25 104 LYS A C 1
ATOM 865 O O . LYS A 1 104 ? 38 -61.312 -30.547 1 87.25 104 LYS A O 1
ATOM 870 N N . ALA A 1 105 ? 36 -60.375 -30.234 1 85.06 105 ALA A N 1
ATOM 871 C CA . ALA A 1 105 ? 35.344 -61.469 -30.969 1 85.06 105 ALA A CA 1
ATOM 872 C C . ALA A 1 105 ? 35.75 -61.438 -32.438 1 85.06 105 ALA A C 1
ATOM 874 O O . ALA A 1 105 ? 35.875 -62.469 -33.094 1 85.06 105 ALA A O 1
ATOM 875 N N . LEU A 1 106 ? 35.875 -60.281 -32.938 1 85.56 106 LEU A N 1
ATOM 876 C CA . LEU A 1 106 ? 36.25 -60.094 -34.344 1 85.56 106 LEU A CA 1
ATOM 877 C C . LEU A 1 106 ? 37.688 -60.531 -34.594 1 85.56 106 LEU A C 1
ATOM 879 O O . LEU A 1 106 ? 38 -61.031 -35.656 1 85.56 106 LEU A O 1
ATOM 883 N N . SE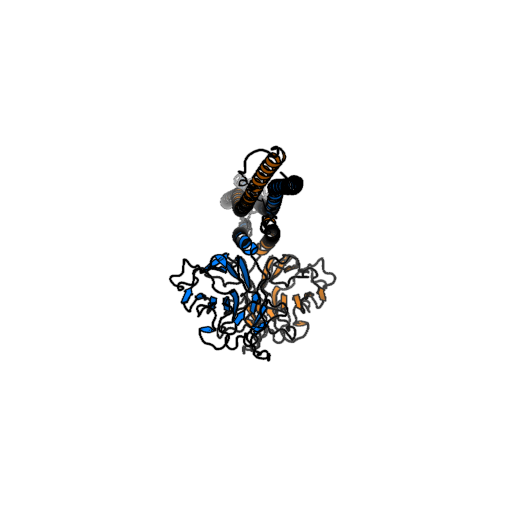R A 1 107 ? 38.594 -60.375 -33.625 1 82.06 107 SER A N 1
ATOM 884 C CA . SER A 1 107 ? 40 -60.688 -33.781 1 82.06 107 SER A CA 1
ATOM 885 C C . SER A 1 107 ? 40.281 -62.156 -33.562 1 82.06 107 SER A C 1
ATOM 887 O O . SER A 1 107 ? 41.281 -62.719 -34 1 82.06 107 SER A O 1
ATOM 889 N N . LYS A 1 108 ? 39.562 -62.844 -32.656 1 73.62 108 LYS A N 1
ATOM 890 C CA . LYS A 1 108 ? 39.812 -64.25 -32.375 1 73.62 108 LYS A CA 1
ATOM 891 C C . LYS A 1 108 ? 39.562 -65.125 -33.625 1 73.62 108 LYS A C 1
ATOM 893 O O . LYS A 1 108 ? 38.625 -64.812 -34.375 1 73.62 108 LYS A O 1
ATOM 898 N N . SER A 1 109 ? 40.531 -65.812 -34.312 1 62.25 109 SER A N 1
ATOM 899 C CA . SER A 1 109 ? 40.562 -66.812 -35.375 1 62.25 109 SER A CA 1
ATOM 900 C C . SER A 1 109 ? 39.531 -67.875 -35.125 1 62.25 109 SER A C 1
ATOM 902 O O . SER A 1 109 ? 39.125 -68.188 -34 1 62.25 109 SER A O 1
ATOM 904 N N . PRO A 1 110 ? 38.969 -68.562 -36.219 1 56.94 110 PRO A N 1
ATOM 905 C CA . PRO A 1 110 ? 37.875 -69.562 -36.25 1 56.94 110 PRO A CA 1
ATOM 906 C C . PRO A 1 110 ? 38.062 -70.75 -35.281 1 56.94 110 PRO A C 1
ATOM 908 O O . PRO A 1 110 ? 37.188 -71.562 -35.156 1 56.94 110 PRO A O 1
ATOM 911 N N . ARG A 1 111 ? 39.25 -71.25 -35.125 1 49.5 111 ARG A N 1
ATOM 912 C CA . ARG A 1 111 ? 39.281 -72.625 -34.469 1 49.5 111 ARG A CA 1
ATOM 913 C C . ARG A 1 111 ? 38.75 -72.5 -33.062 1 49.5 111 ARG A C 1
ATOM 915 O O . ARG A 1 111 ? 38.719 -73.562 -32.344 1 49.5 111 ARG A O 1
ATOM 922 N N . ALA A 1 112 ? 39.094 -71.5 -32.281 1 48.69 112 ALA A N 1
ATOM 923 C CA . ALA A 1 112 ? 38.969 -71.75 -30.844 1 48.69 112 ALA A CA 1
ATOM 924 C C . ALA A 1 112 ? 37.5 -71.875 -30.469 1 48.69 112 ALA A C 1
ATOM 926 O O . ALA A 1 112 ? 36.594 -71.438 -31.203 1 48.69 112 ALA A O 1
ATOM 927 N N . ASP A 1 113 ? 37.25 -72.188 -28.969 1 46.91 113 ASP A N 1
ATOM 928 C CA . ASP A 1 113 ? 36.156 -72.812 -28.172 1 46.91 113 ASP A CA 1
ATOM 929 C C . ASP A 1 113 ? 34.906 -71.938 -28.266 1 46.91 113 ASP A C 1
ATOM 931 O O . ASP A 1 113 ? 34.969 -70.75 -28.484 1 46.91 113 ASP A O 1
ATOM 935 N N . LYS A 1 114 ? 33.625 -72.562 -28.219 1 47.31 114 LYS A N 1
ATOM 936 C CA . LYS A 1 114 ? 32.156 -72.5 -28.094 1 47.31 114 LYS A CA 1
ATOM 937 C C . LYS A 1 114 ? 31.781 -71.438 -27.078 1 47.31 114 LYS A C 1
ATOM 939 O O . LYS A 1 114 ? 30.641 -71.375 -26.609 1 47.31 114 LYS A O 1
ATOM 944 N N . ASP A 1 115 ? 32.812 -70.938 -26.234 1 44.75 115 ASP A N 1
ATOM 945 C CA . ASP A 1 115 ? 32.062 -70.25 -25.188 1 44.75 115 ASP A CA 1
ATOM 946 C C . ASP A 1 115 ? 31.25 -69.125 -25.766 1 44.75 115 ASP A C 1
ATOM 948 O O . ASP A 1 115 ? 31.766 -68 -25.953 1 44.75 115 ASP A O 1
ATOM 952 N N . GLU A 1 116 ? 30.406 -69.312 -26.734 1 43.78 116 GLU A N 1
ATOM 953 C CA . GLU A 1 116 ? 29.375 -68.5 -27.359 1 43.78 116 GLU A CA 1
ATOM 954 C C . GLU A 1 116 ? 28.688 -67.562 -26.344 1 43.78 116 GLU A C 1
ATOM 956 O O . GLU A 1 116 ? 27.719 -66.875 -26.672 1 43.78 116 GLU A O 1
ATOM 961 N N . LYS A 1 117 ? 28.844 -67.938 -25 1 47.25 117 LYS A N 1
ATOM 962 C CA . LYS A 1 117 ? 27.938 -67.25 -24.078 1 47.25 117 LYS A CA 1
ATOM 963 C C . LYS A 1 117 ? 28.234 -65.75 -24.031 1 47.25 117 LYS A C 1
ATOM 965 O O . LYS A 1 117 ? 27.594 -65.062 -23.281 1 47.25 117 LYS A O 1
ATOM 970 N N . SER A 1 118 ? 29.422 -65.5 -24.312 1 47.56 118 SER A N 1
ATOM 971 C CA . SER A 1 118 ? 29.609 -64.125 -23.906 1 47.56 118 SER A CA 1
ATOM 972 C C . SER A 1 118 ? 28.875 -63.156 -24.844 1 47.56 118 SER A C 1
ATOM 974 O O . SER A 1 118 ? 29.484 -62.531 -25.734 1 47.56 118 SER A O 1
ATOM 976 N N . LEU A 1 119 ? 27.969 -63.625 -25.625 1 47.72 119 LEU A N 1
ATOM 977 C CA . LEU A 1 119 ? 27.125 -62.688 -26.375 1 47.72 119 LEU A CA 1
ATOM 978 C C . LEU A 1 119 ? 26.938 -61.375 -25.609 1 47.72 119 LEU A C 1
ATOM 980 O O . LEU A 1 119 ? 26.5 -61.375 -24.453 1 47.72 119 LEU A O 1
ATOM 984 N N . SER A 1 120 ? 27.688 -60.375 -25.891 1 52.69 120 SER A N 1
ATOM 985 C CA . SER A 1 120 ? 27.797 -58.969 -25.547 1 52.69 120 SER A CA 1
ATOM 986 C C . SER A 1 120 ? 26.438 -58.375 -25.203 1 52.69 120 SER A C 1
ATOM 988 O O . SER A 1 120 ? 25.453 -58.594 -25.922 1 52.69 120 SER A O 1
ATOM 990 N N . GLU A 1 121 ? 26.188 -58.25 -23.984 1 58.22 121 GLU A N 1
ATOM 991 C CA . GLU A 1 121 ? 25.047 -57.469 -23.516 1 58.22 121 GLU A CA 1
ATOM 992 C C . GLU A 1 121 ? 24.734 -56.344 -24.484 1 58.22 121 GLU A C 1
ATOM 994 O O . GLU A 1 121 ? 25.609 -55.531 -24.812 1 58.22 121 GLU A O 1
ATOM 999 N N . ASN A 1 122 ? 23.938 -56.531 -25.453 1 67.69 122 ASN A N 1
ATOM 1000 C CA . ASN A 1 122 ? 23.375 -55.594 -26.406 1 67.69 122 ASN A CA 1
ATOM 1001 C C . ASN A 1 122 ? 23 -54.25 -25.719 1 67.69 122 ASN A C 1
ATOM 1003 O O . ASN A 1 122 ? 22.125 -54.25 -24.859 1 67.69 122 ASN A O 1
ATOM 1007 N N . VAL A 1 123 ? 24.031 -53.406 -25.766 1 77.88 123 VAL A N 1
ATOM 1008 C CA . VAL A 1 123 ? 23.75 -52.094 -25.25 1 77.88 123 VAL A CA 1
ATOM 1009 C C . VAL A 1 123 ? 22.766 -51.375 -26.172 1 77.88 123 VAL A C 1
ATOM 1011 O O . VAL A 1 123 ? 23 -51.25 -27.375 1 77.88 123 VAL A O 1
ATOM 1014 N N . SER A 1 124 ? 21.562 -51.281 -25.656 1 83 124 SER A N 1
ATOM 1015 C CA . SER A 1 124 ? 20.547 -50.531 -26.406 1 83 124 SER A CA 1
ATOM 1016 C C . SER A 1 124 ? 20.859 -49.062 -26.422 1 83 124 SER A C 1
ATOM 1018 O O . SER A 1 124 ? 21.438 -48.531 -25.469 1 83 124 SER A O 1
ATOM 1020 N N . PRO A 1 125 ? 20.672 -48.469 -27.578 1 86.94 125 PRO A N 1
ATOM 1021 C CA . PRO A 1 125 ? 20.875 -47.031 -27.641 1 86.94 125 PRO A CA 1
ATOM 1022 C C . PRO A 1 125 ? 20.094 -46.25 -26.578 1 86.94 125 PRO A C 1
ATOM 1024 O O . PRO A 1 125 ? 18.953 -46.625 -26.266 1 86.94 125 PRO A O 1
ATOM 1027 N N . LYS A 1 126 ? 20.75 -45.406 -25.906 1 88.12 126 LYS A N 1
ATOM 1028 C CA . LYS A 1 126 ? 20.156 -44.594 -24.859 1 88.12 126 LYS A CA 1
ATOM 1029 C C . LYS A 1 126 ? 19.719 -43.219 -25.391 1 88.12 126 LYS A C 1
ATOM 1031 O O . LYS A 1 126 ? 20.469 -42.562 -26.109 1 88.12 126 LYS A O 1
ATOM 1036 N N . LYS A 1 127 ? 18.438 -42.938 -25.203 1 85.81 127 LYS A N 1
ATOM 1037 C CA . LYS A 1 127 ? 17.906 -41.625 -25.562 1 85.81 127 LYS A CA 1
ATOM 1038 C C . LYS A 1 127 ? 17.734 -40.75 -24.344 1 85.81 127 LYS A C 1
ATOM 1040 O O . LYS A 1 127 ? 17.391 -41.219 -23.266 1 85.81 127 LYS A O 1
ATOM 1045 N N . PRO A 1 128 ? 18.109 -39.5 -24.547 1 85.5 128 PRO A N 1
ATOM 1046 C CA . PRO A 1 128 ? 17.891 -38.562 -23.438 1 85.5 128 PRO A CA 1
ATOM 1047 C C . PRO A 1 128 ? 16.438 -38.531 -22.984 1 85.5 128 PRO A C 1
ATOM 1049 O O . PRO A 1 128 ? 15.523 -38.5 -23.812 1 85.5 128 PRO A O 1
ATOM 1052 N N . ALA A 1 129 ? 16.25 -38.594 -21.656 1 81.25 129 ALA A N 1
ATOM 1053 C CA . ALA A 1 129 ? 14.906 -38.531 -21.078 1 81.25 129 ALA A CA 1
ATOM 1054 C C . ALA A 1 129 ? 14.32 -37.156 -21.188 1 81.25 129 ALA A C 1
ATOM 1056 O O . ALA A 1 129 ? 15.047 -36.156 -21.188 1 81.25 129 ALA A O 1
ATOM 1057 N N . SER A 1 130 ? 13.094 -37.031 -21.438 1 79.5 130 SER A N 1
ATOM 1058 C CA . SER A 1 130 ? 12.391 -35.75 -21.531 1 79.5 130 SER A CA 1
ATOM 1059 C C . SER A 1 130 ? 12.578 -34.906 -20.266 1 79.5 130 SER A C 1
ATOM 1061 O O . SER A 1 130 ? 12.594 -33.688 -20.328 1 79.5 130 SER A O 1
ATOM 1063 N N . SER A 1 131 ? 12.859 -35.594 -19.203 1 80.12 131 SER A N 1
ATOM 1064 C CA . SER A 1 131 ? 13.016 -34.938 -17.906 1 80.12 131 SER A CA 1
ATOM 1065 C C . SER A 1 131 ? 14.32 -34.156 -17.828 1 80.12 131 SER A C 1
ATOM 1067 O O . SER A 1 131 ? 14.453 -33.25 -17 1 80.12 131 SER A O 1
ATOM 1069 N N . GLU A 1 132 ? 15.242 -34.531 -18.734 1 87.06 132 GLU A N 1
ATOM 1070 C CA . GLU A 1 132 ? 16.531 -33.844 -18.734 1 87.06 132 GLU A CA 1
ATOM 1071 C C . GLU A 1 132 ? 16.391 -32.375 -19.125 1 87.06 132 GLU A C 1
ATOM 1073 O O . GLU A 1 132 ? 17.109 -31.516 -18.625 1 87.06 132 GLU A O 1
ATOM 1078 N N . LYS A 1 133 ? 15.438 -32.188 -19.969 1 81.44 133 LYS A N 1
ATOM 1079 C CA . LYS A 1 133 ? 15.234 -30.812 -20.453 1 81.44 133 LYS A CA 1
ATOM 1080 C C . LYS A 1 133 ? 14.641 -29.938 -19.359 1 81.44 133 LYS A C 1
ATOM 1082 O O . LYS A 1 133 ? 14.82 -28.719 -19.375 1 81.44 133 LYS A O 1
ATOM 1087 N N . GLU A 1 134 ? 14.008 -30.547 -18.344 1 83.75 134 GLU A N 1
ATOM 1088 C CA . GLU A 1 134 ? 13.344 -29.797 -17.281 1 83.75 134 GLU A CA 1
ATOM 1089 C C . GLU A 1 134 ? 14.336 -29.375 -16.203 1 83.75 134 GLU A C 1
ATOM 1091 O O . GLU A 1 134 ? 14.031 -28.531 -15.359 1 83.75 134 GLU A O 1
ATOM 1096 N N . ILE A 1 135 ? 15.516 -29.953 -16.344 1 89.31 135 ILE A N 1
ATOM 1097 C CA . ILE A 1 135 ? 16.516 -29.641 -15.336 1 89.31 135 ILE A CA 1
ATOM 1098 C C . ILE A 1 135 ? 17.203 -28.312 -15.68 1 89.31 135 ILE A C 1
ATOM 1100 O O . ILE A 1 135 ? 18.172 -28.297 -16.438 1 89.31 135 ILE A O 1
ATOM 1104 N N . ARG A 1 136 ? 16.672 -27.25 -15.32 1 86.69 136 ARG A N 1
ATOM 1105 C CA . ARG A 1 136 ? 17.172 -25.906 -15.539 1 86.69 136 ARG A CA 1
ATOM 1106 C C . ARG A 1 136 ? 16.766 -24.969 -14.406 1 86.69 136 ARG A C 1
ATOM 1108 O O . ARG A 1 136 ? 15.969 -25.359 -13.547 1 86.69 136 ARG A O 1
ATOM 1115 N N . LEU A 1 137 ? 17.406 -23.891 -14.367 1 88.06 137 LEU A N 1
ATOM 1116 C CA . LEU A 1 137 ? 17 -22.875 -13.398 1 88.06 137 LEU A CA 1
ATOM 1117 C C . LEU A 1 137 ? 15.594 -22.359 -13.703 1 88.06 137 LEU A C 1
ATOM 1119 O O . LEU A 1 137 ? 15.164 -22.359 -14.859 1 88.06 137 LEU A O 1
ATOM 1123 N N . ASN A 1 138 ? 14.852 -22.094 -12.727 1 86.44 138 ASN A N 1
ATOM 1124 C CA . ASN A 1 138 ? 13.5 -21.562 -12.922 1 86.44 138 ASN A CA 1
ATOM 1125 C C . ASN A 1 138 ? 13.531 -20.094 -13.344 1 86.44 138 ASN A C 1
ATOM 1127 O O . ASN A 1 138 ? 13.297 -19.203 -12.523 1 86.44 138 ASN A O 1
ATOM 1131 N N . GLU A 1 139 ? 13.734 -19.891 -14.609 1 87.38 139 GLU A N 1
ATOM 1132 C CA . GLU A 1 139 ? 13.891 -18.547 -15.156 1 87.38 139 GLU A CA 1
ATOM 1133 C C . GLU A 1 139 ? 12.594 -17.75 -15.055 1 87.38 139 GLU A C 1
ATOM 1135 O O . GLU A 1 139 ? 12.617 -16.531 -14.859 1 87.38 139 GLU A O 1
ATOM 1140 N N . GLU A 1 140 ? 11.516 -18.469 -15.227 1 88.25 140 GLU A N 1
ATOM 1141 C CA . GLU A 1 140 ? 10.227 -17.797 -15.125 1 88.25 140 GLU A CA 1
ATOM 1142 C C . GLU A 1 140 ? 10 -17.234 -13.719 1 88.25 140 GLU A C 1
ATOM 1144 O O . GLU A 1 140 ? 9.578 -16.094 -13.562 1 88.25 140 GLU A O 1
ATOM 1149 N N . ARG A 1 141 ? 10.289 -18.078 -12.805 1 89.56 141 ARG A N 1
ATOM 1150 C CA . ARG A 1 141 ? 10.156 -17.641 -11.414 1 89.56 141 ARG A CA 1
ATOM 1151 C C . ARG A 1 141 ? 11.078 -16.469 -11.117 1 89.56 141 ARG A C 1
ATOM 1153 O O . ARG A 1 141 ? 10.711 -15.555 -10.383 1 89.56 141 ARG A O 1
ATOM 1160 N N . PHE A 1 142 ? 12.266 -16.547 -11.688 1 94.38 142 PHE A N 1
ATOM 1161 C CA . PHE A 1 142 ? 13.227 -15.477 -11.469 1 94.38 142 PHE A CA 1
ATOM 1162 C C . PHE A 1 142 ? 12.742 -14.172 -12.094 1 94.38 142 PHE A C 1
ATOM 1164 O O . PHE A 1 142 ? 12.859 -13.109 -11.484 1 94.38 142 PHE A O 1
ATOM 1171 N N . GLU A 1 143 ? 12.172 -14.219 -13.273 1 93.88 143 GLU A N 1
ATOM 1172 C CA . GLU A 1 143 ? 11.633 -13.031 -13.922 1 93.88 143 GLU A CA 1
ATOM 1173 C C . GLU A 1 143 ? 10.516 -12.406 -13.094 1 93.88 143 GLU A C 1
ATOM 1175 O O . GLU A 1 143 ? 10.438 -11.18 -12.969 1 93.88 143 GLU A O 1
ATOM 1180 N N . ARG A 1 144 ? 9.695 -13.188 -12.516 1 93 144 ARG A N 1
ATOM 1181 C CA . ARG A 1 144 ? 8.633 -12.703 -11.648 1 93 144 ARG A CA 1
ATOM 1182 C C . ARG A 1 144 ? 9.203 -12.016 -10.406 1 93 144 ARG A C 1
ATOM 1184 O O . ARG A 1 144 ? 8.672 -11.008 -9.953 1 93 144 ARG A O 1
ATOM 1191 N N . LEU A 1 145 ? 10.258 -12.648 -9.93 1 95.81 145 LEU A N 1
ATOM 1192 C CA . LEU A 1 145 ? 10.93 -12.055 -8.773 1 95.81 145 LEU A CA 1
ATOM 1193 C C . LEU A 1 145 ? 11.422 -10.648 -9.094 1 95.81 145 LEU A C 1
ATOM 1195 O O . LEU A 1 145 ? 11.188 -9.711 -8.328 1 95.81 145 LEU A O 1
ATOM 1199 N N . LEU A 1 146 ? 12.055 -10.5 -10.266 1 96.62 146 LEU A N 1
ATOM 1200 C CA . LEU A 1 146 ? 12.594 -9.203 -10.648 1 96.62 146 LEU A CA 1
ATOM 1201 C C . LEU A 1 146 ? 11.477 -8.18 -10.828 1 96.62 146 LEU A C 1
ATOM 1203 O O . LEU A 1 146 ? 11.609 -7.031 -10.398 1 96.62 146 LEU A O 1
ATOM 1207 N N . LYS A 1 147 ? 10.43 -8.648 -11.422 1 94.81 147 LYS A N 1
ATOM 1208 C CA . LYS A 1 147 ? 9.281 -7.766 -11.609 1 94.81 147 LYS A CA 1
ATOM 1209 C C . LYS A 1 147 ? 8.711 -7.324 -10.266 1 94.81 147 LYS A C 1
ATOM 1211 O O . LYS A 1 147 ? 8.375 -6.152 -10.078 1 94.81 147 LYS A O 1
ATOM 1216 N N . THR A 1 148 ? 8.602 -8.242 -9.383 1 95.19 148 THR A N 1
ATOM 1217 C CA . THR A 1 148 ? 8.078 -7.941 -8.055 1 95.19 148 THR A CA 1
ATOM 1218 C C . THR A 1 148 ? 8.992 -6.961 -7.32 1 95.19 148 THR A C 1
ATOM 1220 O O . THR A 1 148 ? 8.523 -6.004 -6.703 1 95.19 148 THR A O 1
ATOM 1223 N N . LEU A 1 149 ? 10.312 -7.219 -7.391 1 97.06 149 LEU A N 1
ATOM 1224 C CA . LEU A 1 149 ? 11.273 -6.328 -6.742 1 97.06 149 LEU A CA 1
ATOM 1225 C C . LEU A 1 149 ? 11.18 -4.918 -7.32 1 97.06 149 LEU A C 1
ATOM 1227 O O . LEU A 1 149 ? 11.266 -3.934 -6.586 1 97.06 149 LEU A O 1
ATOM 1231 N N . SER A 1 150 ? 10.992 -4.84 -8.594 1 96.25 150 SER A N 1
ATOM 1232 C CA . SER A 1 150 ? 10.82 -3.545 -9.242 1 96.25 150 SER A CA 1
ATOM 1233 C C . SER A 1 150 ? 9.57 -2.834 -8.742 1 96.25 150 SER A C 1
ATOM 1235 O O . SER A 1 150 ? 9.602 -1.629 -8.477 1 96.25 150 SER A O 1
ATOM 1237 N N . SER A 1 151 ? 8.531 -3.566 -8.633 1 93.94 151 SER A N 1
ATOM 1238 C CA . SER A 1 151 ? 7.285 -3.008 -8.125 1 93.94 151 SER A CA 1
ATOM 1239 C C . SER A 1 151 ? 7.449 -2.506 -6.695 1 93.94 151 SER A C 1
ATOM 1241 O O . SER A 1 151 ? 6.918 -1.453 -6.336 1 93.94 151 SER A O 1
ATOM 1243 N N . ILE A 1 152 ? 8.133 -3.242 -5.879 1 95.88 152 ILE A N 1
ATOM 1244 C CA . ILE A 1 152 ? 8.367 -2.844 -4.496 1 95.88 152 ILE A CA 1
ATOM 1245 C C . ILE A 1 152 ? 9.188 -1.561 -4.457 1 95.88 152 ILE A C 1
ATOM 1247 O O . ILE A 1 152 ? 8.93 -0.671 -3.643 1 95.88 152 ILE A O 1
ATOM 1251 N N . SER A 1 153 ? 10.172 -1.503 -5.352 1 96.56 153 SER A N 1
ATOM 1252 C CA . SER A 1 153 ? 10.992 -0.297 -5.441 1 96.56 153 SER A CA 1
ATOM 1253 C C . SER A 1 153 ? 10.141 0.92 -5.793 1 96.56 153 SER A C 1
ATOM 1255 O O . SER A 1 153 ? 10.281 1.979 -5.18 1 96.56 153 SER A O 1
ATOM 1257 N N . LYS A 1 154 ? 9.312 0.75 -6.75 1 94.44 154 LYS A N 1
ATOM 1258 C CA . LYS A 1 154 ? 8.414 1.835 -7.141 1 94.44 154 LYS A CA 1
ATOM 1259 C C . LYS A 1 154 ? 7.504 2.234 -5.988 1 94.44 154 LYS A C 1
ATOM 1261 O O . LYS A 1 154 ? 7.297 3.422 -5.734 1 94.44 154 LYS A O 1
ATOM 1266 N N . SER A 1 155 ? 6.969 1.276 -5.348 1 94.5 155 SER A N 1
ATOM 1267 C CA . SER A 1 155 ? 6.102 1.524 -4.203 1 94.5 155 SER A CA 1
ATOM 1268 C C . SER A 1 155 ? 6.84 2.271 -3.098 1 94.5 155 SER A C 1
ATOM 1270 O O . SER A 1 155 ? 6.277 3.172 -2.467 1 94.5 155 SER A O 1
ATOM 1272 N N . LEU A 1 156 ? 8.078 1.859 -2.857 1 96.88 156 LEU A N 1
ATOM 1273 C CA . LEU A 1 156 ? 8.891 2.516 -1.838 1 96.88 156 LEU A CA 1
ATOM 1274 C C . LEU A 1 156 ? 9.109 3.986 -2.18 1 96.88 156 LEU A C 1
ATOM 1276 O O . LEU A 1 156 ? 8.977 4.855 -1.314 1 96.88 156 LEU A O 1
ATOM 1280 N N . LYS A 1 157 ? 9.391 4.242 -3.412 1 96.12 157 LYS A N 1
ATOM 1281 C CA . LYS A 1 157 ? 9.57 5.617 -3.867 1 96.12 157 LYS A CA 1
ATOM 1282 C C . LYS A 1 157 ? 8.305 6.441 -3.654 1 96.12 157 LYS A C 1
ATOM 1284 O O . LYS A 1 157 ? 8.367 7.57 -3.164 1 96.12 157 LYS A O 1
ATOM 1289 N N . THR A 1 158 ? 7.211 5.871 -4.023 1 95.25 158 THR A N 1
ATOM 1290 C CA . THR A 1 158 ? 5.918 6.527 -3.863 1 95.25 158 THR A CA 1
ATOM 1291 C C . THR A 1 158 ? 5.641 6.824 -2.393 1 95.25 158 THR A C 1
ATOM 1293 O O . THR A 1 158 ? 5.129 7.891 -2.053 1 95.25 158 THR A O 1
ATOM 1296 N N . GLN A 1 159 ? 5.98 5.906 -1.505 1 95.44 159 GLN A N 1
ATOM 1297 C CA . GLN A 1 159 ? 5.754 6.086 -0.074 1 95.44 159 GLN A CA 1
ATOM 1298 C C . GLN A 1 159 ? 6.613 7.223 0.477 1 95.44 159 GLN A C 1
ATOM 1300 O O . GLN A 1 159 ? 6.164 7.984 1.337 1 95.44 159 GLN A O 1
ATOM 1305 N N . MET A 1 160 ? 7.844 7.285 -0.059 1 96.5 160 MET A N 1
ATOM 1306 C CA . MET A 1 160 ? 8.734 8.352 0.393 1 96.5 160 MET A CA 1
ATOM 1307 C C . MET A 1 160 ? 8.195 9.719 -0.008 1 96.5 160 MET A C 1
ATOM 1309 O O . MET A 1 160 ? 8.266 10.672 0.769 1 96.5 160 MET A O 1
ATOM 1313 N N . GLN A 1 161 ? 7.605 9.766 -1.169 1 94.44 161 GLN A N 1
ATOM 1314 C CA . GLN A 1 161 ? 6.996 11.008 -1.627 1 94.44 161 GLN A CA 1
ATOM 1315 C C . GLN A 1 161 ? 5.75 11.344 -0.812 1 94.44 161 GLN A C 1
ATOM 1317 O O . GLN A 1 161 ? 5.562 12.484 -0.399 1 94.44 161 GLN A O 1
ATOM 1322 N N . ARG A 1 162 ? 4.934 10.359 -0.571 1 96 162 ARG A N 1
ATOM 1323 C CA . ARG A 1 162 ? 3.697 10.508 0.19 1 96 162 ARG A CA 1
ATOM 1324 C C . ARG A 1 162 ? 3.986 10.945 1.622 1 96 162 ARG A C 1
ATOM 1326 O O . ARG A 1 162 ? 3.193 11.672 2.227 1 96 162 ARG A O 1
ATOM 1333 N N . LYS A 1 163 ? 5.152 10.523 2.166 1 95.19 163 LYS A N 1
ATOM 1334 C CA . LYS A 1 163 ? 5.555 10.828 3.535 1 95.19 163 LYS A CA 1
ATOM 1335 C C . LYS A 1 163 ? 5.547 12.336 3.787 1 95.19 163 LYS A C 1
ATOM 1337 O O . LYS A 1 163 ? 5.078 12.789 4.832 1 95.19 163 LYS A O 1
ATOM 1342 N N . THR A 1 164 ? 6.008 13.086 2.805 1 91.69 164 THR A N 1
ATOM 1343 C CA . THR A 1 164 ? 6.109 14.531 2.945 1 91.69 164 THR A CA 1
ATOM 1344 C C . THR A 1 164 ? 4.727 15.164 3.064 1 91.69 164 THR A C 1
ATOM 1346 O O . THR A 1 164 ? 4.52 16.078 3.871 1 91.69 164 THR A O 1
ATOM 1349 N N . LEU A 1 165 ? 3.789 14.648 2.326 1 94.69 165 LEU A N 1
ATOM 1350 C CA . LEU A 1 165 ? 2.426 15.172 2.359 1 94.69 165 LEU A CA 1
ATOM 1351 C C . LEU A 1 165 ? 1.723 14.766 3.654 1 94.69 165 LEU A C 1
ATOM 1353 O O . LEU A 1 165 ? 0.911 15.531 4.184 1 94.69 165 LEU A O 1
ATOM 1357 N N . LEU A 1 166 ? 2.074 13.617 4.16 1 95.38 166 LEU A N 1
ATOM 1358 C CA . LEU A 1 166 ? 1.431 13.078 5.352 1 95.38 166 LEU A CA 1
ATOM 1359 C C . LEU A 1 166 ? 1.779 13.906 6.586 1 95.38 166 LEU A C 1
ATOM 1361 O O . LEU A 1 166 ? 1.083 13.836 7.602 1 95.38 166 LEU A O 1
ATOM 1365 N N . LEU A 1 167 ? 2.867 14.664 6.508 1 92.94 167 LEU A N 1
ATOM 1366 C CA . LEU A 1 167 ? 3.266 15.5 7.633 1 92.94 167 LEU A CA 1
ATOM 1367 C C . LEU A 1 167 ? 2.234 16.594 7.883 1 92.94 167 LEU A C 1
ATOM 1369 O O . LEU A 1 167 ? 2.135 17.125 8.992 1 92.94 167 LEU A O 1
ATOM 1373 N N . ASP A 1 168 ? 1.432 16.906 6.875 1 92.5 168 ASP A N 1
ATOM 1374 C CA . ASP A 1 168 ? 0.408 17.953 6.992 1 92.5 168 ASP A CA 1
ATOM 1375 C C . ASP A 1 168 ? -0.993 17.344 6.93 1 92.5 168 ASP A C 1
ATOM 1377 O O . ASP A 1 168 ? -1.958 18.031 6.598 1 92.5 168 ASP A O 1
ATOM 1381 N N . SER A 1 169 ? -1.072 16.094 7.215 1 93.75 169 SER A N 1
ATOM 1382 C CA . SER A 1 169 ? -2.363 15.422 7.121 1 93.75 169 SER A CA 1
ATOM 1383 C C . SER A 1 169 ? -3.291 15.844 8.258 1 93.75 169 SER A C 1
ATOM 1385 O O . SER A 1 169 ? -2.834 16.141 9.359 1 93.75 169 SER A O 1
ATOM 1387 N N . ALA A 1 170 ? -4.531 16.016 7.977 1 90.25 170 ALA A N 1
ATOM 1388 C CA . ALA A 1 170 ? -5.559 16.344 8.961 1 90.25 170 ALA A CA 1
ATOM 1389 C C . ALA A 1 170 ? -6.773 15.438 8.812 1 90.25 170 ALA A C 1
ATOM 1391 O O . ALA A 1 170 ? -7.172 15.102 7.699 1 90.25 170 ALA A O 1
ATOM 1392 N N . PRO A 1 171 ? -7.258 15.031 9.945 1 91 171 PRO A N 1
ATOM 1393 C CA . PRO A 1 171 ? -8.484 14.227 9.867 1 91 171 PRO A CA 1
ATOM 1394 C C . PRO A 1 171 ? -9.68 15.031 9.367 1 91 171 PRO A C 1
ATOM 1396 O O . PRO A 1 171 ? -9.859 16.188 9.758 1 91 171 PRO A O 1
ATOM 1399 N N . ILE A 1 172 ? -10.359 14.438 8.484 1 94.69 172 ILE A N 1
ATOM 1400 C CA . ILE A 1 172 ? -11.531 15.094 7.926 1 94.69 172 ILE A CA 1
ATOM 1401 C C . ILE A 1 172 ? -12.797 14.359 8.367 1 94.69 172 ILE A C 1
ATOM 1403 O O . ILE A 1 172 ? -12.867 13.125 8.273 1 94.69 172 ILE A O 1
ATOM 1407 N N . VAL A 1 173 ? -13.742 15.141 8.891 1 95.44 173 VAL A N 1
ATOM 1408 C CA . VAL A 1 173 ? -15.062 14.625 9.242 1 95.44 173 VAL A CA 1
ATOM 1409 C C . VAL A 1 173 ? -16.125 15.32 8.398 1 95.44 173 VAL A C 1
ATOM 1411 O O . VAL A 1 173 ? -16.078 16.531 8.188 1 95.44 173 VAL A O 1
ATOM 1414 N N . ILE A 1 174 ? -17.047 14.562 8.047 1 95.25 174 ILE A N 1
ATOM 1415 C CA . ILE A 1 174 ? -18.109 15.086 7.184 1 95.25 174 ILE A CA 1
ATOM 1416 C C . ILE A 1 174 ? -19.094 15.898 8.016 1 95.25 174 ILE A C 1
ATOM 1418 O O . ILE A 1 174 ? -19.453 15.5 9.125 1 95.25 174 ILE A O 1
ATOM 1422 N N . ASP A 1 175 ? -19.5 17 7.5 1 94.69 175 ASP A N 1
ATOM 1423 C CA . ASP A 1 175 ? -20.578 17.781 8.094 1 94.69 175 ASP A CA 1
ATOM 1424 C C . ASP A 1 175 ? -21.938 17.188 7.699 1 94.69 175 ASP A C 1
ATOM 1426 O O . ASP A 1 175 ? -22.422 17.422 6.594 1 94.69 175 ASP A O 1
ATOM 1430 N N . ARG A 1 176 ? -22.594 16.609 8.57 1 91.44 176 ARG A N 1
ATOM 1431 C CA . ARG A 1 176 ? -23.859 15.914 8.32 1 91.44 176 ARG A CA 1
ATOM 1432 C C . ARG A 1 176 ? -24.938 16.891 7.875 1 91.44 176 ARG A C 1
ATOM 1434 O O . ARG A 1 176 ? -25.844 16.531 7.133 1 91.44 176 ARG A O 1
ATOM 1441 N N . GLN A 1 177 ? -24.781 18.078 8.312 1 90.69 177 GLN A N 1
ATOM 1442 C CA . GLN A 1 177 ? -25.781 19.078 7.992 1 90.69 177 GLN A CA 1
ATOM 1443 C C . GLN A 1 177 ? -25.75 19.438 6.508 1 90.69 177 GLN A C 1
ATOM 1445 O O . GLN A 1 177 ? -26.734 19.969 5.973 1 90.69 177 GLN A O 1
ATOM 1450 N N . THR A 1 178 ? -24.641 19.172 5.895 1 92.88 178 THR A N 1
ATOM 1451 C CA . THR A 1 178 ? -24.5 19.562 4.496 1 92.88 178 THR A CA 1
ATOM 1452 C C . THR A 1 178 ? -24.875 18.391 3.574 1 92.88 178 THR A C 1
ATOM 1454 O O . THR A 1 178 ? -25.062 18.578 2.371 1 92.88 178 THR A O 1
ATOM 1457 N N . CYS A 1 179 ? -25.078 17.25 4.055 1 90.81 179 CYS A N 1
ATOM 1458 C CA . CYS A 1 179 ? -25.234 16.031 3.262 1 90.81 179 CYS A CA 1
ATOM 1459 C C . CYS A 1 179 ? -26.594 15.984 2.588 1 90.81 179 CYS A C 1
ATOM 1461 O O . CYS A 1 179 ? -27.609 16.25 3.227 1 90.81 179 CYS A O 1
ATOM 1463 N N . HIS A 1 180 ? -26.484 15.68 1.331 1 87.69 180 HIS A N 1
ATOM 1464 C CA . HIS A 1 180 ? -27.734 15.422 0.613 1 87.69 180 HIS A CA 1
ATOM 1465 C C . HIS A 1 180 ? -28.531 14.312 1.281 1 87.69 180 HIS A C 1
ATOM 1467 O O . HIS A 1 180 ? -27.953 13.398 1.882 1 87.69 180 HIS A O 1
ATOM 1473 N N . ALA A 1 181 ? -29.797 14.281 1.028 1 83.12 181 ALA A N 1
ATOM 1474 C CA . ALA A 1 181 ? -30.719 13.367 1.714 1 83.12 181 ALA A CA 1
ATOM 1475 C C . ALA A 1 181 ? -30.484 11.93 1.265 1 83.12 181 ALA A C 1
ATOM 1477 O O . ALA A 1 181 ? -30.781 10.984 2.006 1 83.12 181 ALA A O 1
ATOM 1478 N N . GLN A 1 182 ? -29.969 11.789 0.094 1 81.81 182 GLN A N 1
ATOM 1479 C CA . GLN A 1 182 ? -29.781 10.453 -0.45 1 81.81 182 GLN A CA 1
ATOM 1480 C C . GLN A 1 182 ? -28.422 9.883 -0.023 1 81.81 182 GLN A C 1
ATOM 1482 O O . GLN A 1 182 ? -28.016 8.82 -0.503 1 81.81 182 GLN A O 1
ATOM 1487 N N . MET A 1 183 ? -27.797 10.562 0.808 1 84.31 183 MET A N 1
ATOM 1488 C CA . MET A 1 183 ? -26.484 10.109 1.267 1 84.31 183 MET A CA 1
ATOM 1489 C C . MET A 1 183 ? -26.531 9.711 2.738 1 84.31 183 MET A C 1
ATOM 1491 O O . MET A 1 183 ? -27.203 10.367 3.539 1 84.31 183 MET A O 1
ATOM 1495 N N . ALA A 1 184 ? -25.922 8.656 3.016 1 83.19 184 ALA A N 1
ATOM 1496 C CA . ALA A 1 184 ? -25.797 8.211 4.398 1 83.19 184 ALA A CA 1
ATOM 1497 C C . ALA A 1 184 ? -24.344 8.312 4.875 1 83.19 184 ALA A C 1
ATOM 1499 O O . ALA A 1 184 ? -23.422 7.992 4.129 1 83.19 184 ALA A O 1
ATOM 1500 N N . VAL A 1 185 ? -24.234 8.82 6.082 1 86.19 185 VAL A N 1
ATOM 1501 C CA . VAL A 1 185 ? -22.906 8.969 6.676 1 86.19 185 VAL A CA 1
ATOM 1502 C C . VAL A 1 185 ? -22.766 8.016 7.859 1 86.19 185 VAL A C 1
ATOM 1504 O O . VAL A 1 185 ? -23.703 7.859 8.656 1 86.19 185 VAL A O 1
ATOM 1507 N N . THR A 1 186 ? -21.641 7.41 7.871 1 83.38 186 THR A N 1
ATOM 1508 C CA . THR A 1 186 ? -21.406 6.5 8.984 1 83.38 186 THR A CA 1
ATOM 1509 C C . THR A 1 186 ? -21.297 7.27 10.297 1 83.38 186 THR A C 1
ATOM 1511 O O . THR A 1 186 ? -21.188 8.5 10.297 1 83.38 186 THR A O 1
ATOM 1514 N N . SER A 1 187 ? -21.312 6.52 11.391 1 82.38 187 SER A N 1
ATOM 1515 C CA . SER A 1 187 ? -21.266 7.125 12.711 1 82.38 187 SER A CA 1
ATOM 1516 C C . SER A 1 187 ? -19.938 7.84 12.945 1 82.38 187 SER A C 1
ATOM 1518 O O . SER A 1 187 ? -19.891 8.875 13.617 1 82.38 187 SER A O 1
ATOM 1520 N N . GLU A 1 188 ? -18.844 7.359 12.312 1 84.62 188 GLU A N 1
ATOM 1521 C CA . GLU A 1 188 ? -17.531 7.969 12.492 1 84.62 188 GLU A CA 1
ATOM 1522 C C . GLU A 1 188 ? -17.406 9.258 11.68 1 84.62 188 GLU A C 1
ATOM 1524 O O . GLU A 1 188 ? -16.5 10.062 11.914 1 84.62 188 GLU A O 1
ATOM 1529 N N . GLY A 1 189 ? -18.281 9.383 10.727 1 90.44 189 GLY A N 1
ATOM 1530 C CA . GLY A 1 189 ? -18.312 10.609 9.953 1 90.44 189 GLY A CA 1
ATOM 1531 C C . GLY A 1 189 ? -17.297 10.641 8.828 1 90.44 189 GLY A C 1
ATOM 1532 O O . GLY A 1 189 ? -16.938 11.711 8.336 1 90.44 189 GLY A O 1
ATOM 1533 N N . ARG A 1 190 ? -16.766 9.477 8.422 1 91.81 190 ARG A N 1
ATOM 1534 C CA . ARG A 1 190 ? -15.711 9.469 7.422 1 91.81 190 ARG A CA 1
ATOM 1535 C C . ARG A 1 190 ? -16.172 8.797 6.137 1 91.81 190 ARG A C 1
ATOM 1537 O O . ARG A 1 190 ? -15.57 8.977 5.078 1 91.81 190 ARG A O 1
ATOM 1544 N N . SER A 1 191 ? -17.219 8.07 6.262 1 88.31 191 SER A N 1
ATOM 1545 C CA . SER A 1 191 ? -17.672 7.297 5.109 1 88.31 191 SER A CA 1
ATOM 1546 C C . SER A 1 191 ? -19.047 7.754 4.645 1 88.31 191 SER A C 1
ATOM 1548 O O . SER A 1 191 ? -19.922 8.055 5.465 1 88.31 191 SER A O 1
ATOM 1550 N N . LEU A 1 192 ? -19.188 7.836 3.318 1 87.62 192 LEU A N 1
ATOM 1551 C CA . LEU A 1 192 ? -20.438 8.227 2.67 1 87.62 192 LEU A CA 1
ATOM 1552 C C . LEU A 1 192 ? -20.906 7.148 1.691 1 87.62 192 LEU A C 1
ATOM 1554 O O . LEU A 1 192 ? -20.078 6.551 0.99 1 87.62 192 LEU A O 1
ATOM 1558 N N . SER A 1 193 ? -22.141 6.902 1.732 1 83.12 193 SER A N 1
ATOM 1559 C CA . SER A 1 193 ? -22.719 5.984 0.758 1 83.12 193 SER A CA 1
ATOM 1560 C C . SER A 1 193 ? -23.984 6.566 0.133 1 83.12 193 SER A C 1
ATOM 1562 O O . SER A 1 193 ? -24.719 7.32 0.781 1 83.12 193 SER A O 1
ATOM 1564 N N . PHE A 1 194 ? -24.062 6.297 -1.082 1 77.94 194 PHE A N 1
ATOM 1565 C CA . PHE A 1 194 ? -25.297 6.676 -1.761 1 77.94 194 PHE A CA 1
ATOM 1566 C C . PHE A 1 194 ? -26.406 5.672 -1.475 1 77.94 194 PHE A C 1
ATOM 1568 O O . PHE A 1 194 ? -26.219 4.465 -1.649 1 77.94 194 PHE A O 1
ATOM 1575 N N . SER A 1 195 ? -27.328 6.074 -0.593 1 67.62 195 SER A N 1
ATOM 1576 C CA . SER A 1 195 ? -28.422 5.172 -0.247 1 67.62 195 SER A CA 1
ATOM 1577 C C . SER A 1 195 ? -29.734 5.629 -0.877 1 67.62 195 SER A C 1
ATOM 1579 O O . SER A 1 195 ? -29.953 6.828 -1.061 1 67.62 195 SER A O 1
ATOM 1581 N N . GLY A 1 196 ? -30.156 5.227 -1.989 1 59.25 196 GLY A N 1
ATOM 1582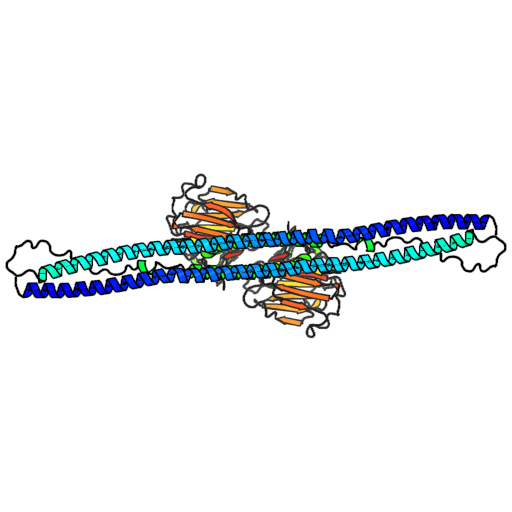 C CA . GLY A 1 196 ? -31.422 5.574 -2.617 1 59.25 196 GLY A CA 1
ATOM 1583 C C . GLY A 1 196 ? -32.5 5.938 -1.617 1 59.25 196 GLY A C 1
ATOM 1584 O O . GLY A 1 196 ? -33.562 6.469 -1.993 1 59.25 196 GLY A O 1
ATOM 1585 N N . SER A 1 197 ? -32.406 5.461 -0.346 1 56.16 197 SER A N 1
ATOM 1586 C CA . SER A 1 197 ? -33.531 5.746 0.545 1 56.16 197 SER A CA 1
ATOM 1587 C C . SER A 1 197 ? -33.344 7.082 1.257 1 56.16 197 SER A C 1
ATOM 1589 O O . SER A 1 197 ? -32.281 7.34 1.832 1 56.16 197 SER A O 1
ATOM 1591 N N . ALA A 1 198 ? -34 8.125 0.749 1 54.62 198 ALA A N 1
ATOM 1592 C CA . ALA A 1 198 ? -33.969 9.5 1.233 1 54.62 198 ALA A CA 1
ATOM 1593 C C . ALA A 1 198 ? -34.094 9.555 2.752 1 54.62 198 ALA A C 1
ATOM 1595 O O . ALA A 1 198 ? -34.906 8.812 3.33 1 54.62 198 ALA A O 1
ATOM 1596 N N . CYS A 1 199 ? -32.938 9.875 3.48 1 54.81 199 CYS A N 1
ATOM 1597 C CA . CYS A 1 199 ? -33.156 10.117 4.902 1 54.81 199 CYS A CA 1
ATOM 1598 C C . CYS A 1 199 ? -34.156 11.227 5.129 1 54.81 199 CYS A C 1
ATOM 1600 O O . CYS A 1 199 ? -34.188 12.211 4.383 1 54.81 199 CYS A O 1
ATOM 1602 N N . SER A 1 200 ? -35.25 10.938 5.75 1 53.09 200 SER A N 1
ATOM 1603 C CA . SER A 1 200 ? -36.375 11.781 6.121 1 53.09 200 SER A CA 1
ATOM 1604 C C . SER A 1 200 ? -35.906 12.992 6.93 1 53.09 200 SER A C 1
ATOM 1606 O O . SER A 1 200 ? -36.719 13.672 7.555 1 53.09 200 SER A O 1
ATOM 1608 N N . ALA A 1 201 ? -34.625 13.164 6.984 1 57.12 201 ALA A N 1
ATOM 1609 C CA . ALA A 1 201 ? -34.312 14.234 7.938 1 57.12 201 ALA A CA 1
ATOM 1610 C C . ALA A 1 201 ? -34.75 15.594 7.395 1 57.12 201 ALA A C 1
ATOM 1612 O O . ALA A 1 201 ? -34.781 15.797 6.176 1 57.12 201 ALA A O 1
ATOM 1613 N N . PRO A 1 202 ? -35.25 16.406 8.312 1 61.97 202 PRO A N 1
ATOM 1614 C CA . PRO A 1 202 ? -35.719 17.75 7.934 1 61.97 202 PRO A CA 1
ATOM 1615 C C . PRO A 1 202 ? -34.656 18.516 7.129 1 61.97 202 PRO A C 1
ATOM 1617 O O . PRO A 1 202 ? -33.469 18.297 7.301 1 61.97 202 PRO A O 1
ATOM 1620 N N . GLN A 1 203 ? -35.062 19.203 6.086 1 71.88 203 GLN A N 1
ATOM 1621 C CA . GLN A 1 203 ? -34.219 20.016 5.207 1 71.88 203 GLN A CA 1
ATOM 1622 C C . GLN A 1 203 ? -33.5 21.125 5.988 1 71.88 203 GLN A C 1
ATOM 1624 O O . GLN A 1 203 ? -34.125 21.797 6.812 1 71.88 203 GLN A O 1
ATOM 1629 N N . HIS A 1 204 ? -32.25 21.172 6.07 1 83.62 204 HIS A N 1
ATOM 1630 C CA . HIS A 1 204 ? -31.422 22.219 6.648 1 83.62 204 HIS A CA 1
ATOM 1631 C C . HIS A 1 204 ? -30.906 23.172 5.57 1 83.62 204 HIS A C 1
ATOM 1633 O O . HIS A 1 204 ? -30.641 22.75 4.438 1 83.62 204 HIS A O 1
ATOM 1639 N N . PRO A 1 205 ? -30.844 24.469 5.875 1 87.19 205 PRO A N 1
ATOM 1640 C CA . PRO A 1 205 ? -30.406 25.453 4.879 1 87.19 205 PRO A CA 1
ATOM 1641 C C . PRO A 1 205 ? -29.031 25.125 4.309 1 87.19 205 PRO A C 1
ATOM 1643 O O . PRO A 1 205 ? -28.734 25.453 3.156 1 87.19 205 PRO A O 1
ATOM 1646 N N . LEU A 1 206 ? -28.234 24.453 5.02 1 91.56 206 LEU A N 1
ATOM 1647 C CA . LEU A 1 206 ? -26.875 24.156 4.586 1 91.56 206 LEU A CA 1
ATOM 1648 C C . LEU A 1 206 ? -26.828 22.812 3.844 1 91.56 206 LEU A C 1
ATOM 1650 O O . LEU A 1 206 ? -25.781 22.453 3.291 1 91.56 206 LEU A O 1
ATOM 1654 N N . GLN A 1 207 ? -27.922 22.188 3.795 1 92.81 207 GLN A N 1
ATOM 1655 C CA . GLN A 1 207 ? -27.984 20.875 3.16 1 92.81 207 GLN A CA 1
ATOM 1656 C C . GLN A 1 207 ? -28.094 21 1.644 1 92.81 207 GLN A C 1
ATOM 1658 O O . GLN A 1 207 ? -28.875 21.812 1.142 1 92.81 207 GLN A O 1
ATOM 1663 N N . PHE A 1 208 ? -27.266 20.25 0.984 1 93.5 208 PHE A N 1
ATOM 1664 C CA . PHE A 1 208 ? -27.469 20.141 -0.454 1 93.5 208 PHE A CA 1
ATOM 1665 C C . PHE A 1 208 ? -28.781 19.406 -0.757 1 93.5 208 PHE A C 1
ATOM 1667 O O . PHE A 1 208 ? -29.047 18.344 -0.197 1 93.5 208 PHE A O 1
ATOM 1674 N N . ASP A 1 209 ? -29.547 19.906 -1.604 1 90.69 209 ASP A N 1
ATOM 1675 C CA . ASP A 1 209 ? -30.875 19.328 -1.782 1 90.69 209 ASP A CA 1
ATOM 1676 C C . ASP A 1 209 ? -30.953 18.547 -3.092 1 90.69 209 ASP A C 1
ATOM 1678 O O . ASP A 1 209 ? -31.609 17.5 -3.162 1 90.69 209 ASP A O 1
ATOM 1682 N N . LYS A 1 210 ? -30.25 19.047 -4.137 1 89.94 210 LYS A N 1
ATOM 1683 C CA . LYS A 1 210 ? -30.391 18.391 -5.43 1 89.94 210 LYS A CA 1
ATOM 1684 C C . LYS A 1 210 ? -29.094 17.734 -5.867 1 89.94 210 LYS A C 1
ATOM 1686 O O . LYS A 1 210 ? -29.094 16.766 -6.621 1 89.94 210 LYS A O 1
ATOM 1691 N N . VAL A 1 211 ? -28.016 18.312 -5.477 1 91.69 211 VAL A N 1
ATOM 1692 C CA . VAL A 1 211 ? -26.703 17.75 -5.812 1 91.69 211 VAL A CA 1
ATOM 1693 C C . VAL A 1 211 ? -26.219 16.875 -4.672 1 91.69 211 VAL A C 1
ATOM 1695 O O . VAL A 1 211 ? -26.203 17.281 -3.512 1 91.69 211 VAL A O 1
ATOM 1698 N N . CYS A 1 212 ? -25.781 15.664 -4.941 1 90.56 212 CYS A N 1
ATOM 1699 C CA . CYS A 1 212 ? -25.344 14.711 -3.93 1 90.56 212 CYS A CA 1
ATOM 1700 C C . CYS A 1 212 ? -23.922 15.047 -3.457 1 90.56 212 CYS A C 1
ATOM 1702 O O . CYS A 1 212 ? -22.984 14.312 -3.744 1 90.56 212 CYS A O 1
ATOM 1704 N N . CYS A 1 213 ? -23.891 16.109 -2.764 1 93.44 213 CYS A N 1
ATOM 1705 C CA . CYS A 1 213 ? -22.625 16.656 -2.295 1 93.44 213 CYS A CA 1
ATOM 1706 C C . CYS A 1 213 ? -22.578 16.703 -0.771 1 93.44 213 CYS A C 1
ATOM 1708 O O . CYS A 1 213 ? -23.625 16.641 -0.115 1 93.44 213 CYS A O 1
ATOM 1710 N N . ALA A 1 214 ? -21.422 16.703 -0.233 1 94.88 214 ALA A N 1
ATOM 1711 C CA . ALA A 1 214 ? -21.172 16.875 1.195 1 94.88 214 ALA A CA 1
ATOM 1712 C C . ALA A 1 214 ? -19.859 17.625 1.439 1 94.88 214 ALA A C 1
ATOM 1714 O O . ALA A 1 214 ? -18.906 17.484 0.661 1 94.88 214 ALA A O 1
ATOM 1715 N N . LEU A 1 215 ? -19.828 18.391 2.451 1 96.94 215 LEU A N 1
ATOM 1716 C CA . LEU A 1 215 ? -18.625 19.141 2.824 1 96.94 215 LEU A CA 1
ATOM 1717 C C . LEU A 1 215 ? -18.062 18.625 4.141 1 96.94 215 LEU A C 1
ATOM 1719 O O . LEU A 1 215 ? -18.766 18 4.926 1 96.94 215 LEU A O 1
ATOM 1723 N N . GLY A 1 216 ? -16.781 18.906 4.281 1 96.5 216 GLY A N 1
ATOM 1724 C CA . GLY A 1 216 ? -16.172 18.656 5.578 1 96.5 216 GLY A CA 1
ATOM 1725 C C . GLY A 1 216 ? -16.641 19.609 6.656 1 96.5 216 GLY A C 1
ATOM 1726 O O . GLY A 1 216 ? -17.125 20.703 6.352 1 96.5 216 GLY A O 1
ATOM 1727 N N . SER A 1 217 ? -16.422 19.219 7.883 1 94.94 217 SER A N 1
ATOM 1728 C CA . SER A 1 217 ? -16.938 19.984 9.008 1 94.94 217 SER A CA 1
ATOM 1729 C C . SER A 1 217 ? -15.984 21.109 9.406 1 94.94 217 SER A C 1
ATOM 1731 O O . SER A 1 217 ? -16.406 22.141 9.93 1 94.94 217 SER A O 1
ATOM 1733 N N . SER A 1 218 ? -14.711 20.875 9.156 1 94.75 218 SER A N 1
ATOM 1734 C CA . SER A 1 218 ? -13.719 21.859 9.602 1 94.75 218 SER A CA 1
ATOM 1735 C C . SER A 1 218 ? -13.141 22.625 8.422 1 94.75 218 SER A C 1
ATOM 1737 O O . SER A 1 218 ? -12.625 22.031 7.477 1 94.75 218 SER A O 1
ATOM 1739 N N . PRO A 1 219 ? -13.188 23.969 8.492 1 95.75 219 PRO A N 1
ATOM 1740 C CA . PRO A 1 219 ? -12.648 24.766 7.395 1 95.75 219 PRO A CA 1
ATOM 1741 C C . PRO A 1 219 ? -11.125 24.906 7.453 1 95.75 219 PRO A C 1
ATOM 1743 O O . PRO A 1 219 ? -10.531 24.766 8.531 1 95.75 219 PRO A O 1
ATOM 1746 N N . ILE A 1 220 ? -10.539 25.094 6.363 1 96.12 220 ILE A N 1
ATOM 1747 C CA . ILE A 1 220 ? -9.125 25.438 6.234 1 96.12 220 ILE A CA 1
ATOM 1748 C C . ILE A 1 220 ? -8.992 26.953 6.047 1 96.12 220 ILE A C 1
ATOM 1750 O O . ILE A 1 220 ? -9.508 27.516 5.078 1 96.12 220 ILE A O 1
ATOM 1754 N N . THR A 1 221 ? -8.219 27.562 6.973 1 95.38 221 THR A N 1
ATOM 1755 C CA . THR A 1 221 ? -8.133 29.016 6.914 1 95.38 221 THR A CA 1
ATOM 1756 C C . THR A 1 221 ? -6.68 29.484 6.859 1 95.38 221 THR A C 1
ATOM 1758 O O . THR A 1 221 ? -6.402 30.672 6.742 1 95.38 221 THR A O 1
ATOM 1761 N N . SER A 1 222 ? -5.828 28.578 7.043 1 93.44 222 SER A N 1
ATOM 1762 C CA . SER A 1 222 ? -4.41 28.922 7.016 1 93.44 222 SER A CA 1
ATOM 1763 C C . SER A 1 222 ? -3.539 27.672 6.918 1 93.44 222 SER A C 1
ATOM 1765 O O . SER A 1 222 ? -4.012 26.562 7.152 1 93.44 222 SER A O 1
ATOM 1767 N N . GLY A 1 223 ? -2.346 27.891 6.457 1 93 223 GLY A N 1
ATOM 1768 C CA . GLY A 1 223 ? -1.354 26.828 6.484 1 93 223 GLY A CA 1
ATOM 1769 C C . GLY A 1 223 ? -1.577 25.766 5.414 1 93 223 GLY A C 1
ATOM 1770 O O . GLY A 1 223 ? -2.205 26.047 4.387 1 93 223 GLY A O 1
ATOM 1771 N N . GLN A 1 224 ? -0.884 24.609 5.645 1 94.38 224 GLN A N 1
ATOM 1772 C CA . GLN A 1 224 ? -0.968 23.484 4.727 1 94.38 224 GLN A CA 1
ATOM 1773 C C . GLN A 1 224 ? -1.803 22.359 5.324 1 94.38 224 GLN A C 1
ATOM 1775 O O . GLN A 1 224 ? -1.728 22.094 6.523 1 94.38 224 GLN A O 1
ATOM 1780 N N . ARG A 1 225 ? -2.627 21.781 4.496 1 96.31 225 ARG A N 1
ATOM 1781 C CA . ARG A 1 225 ? -3.445 20.641 4.898 1 96.31 225 ARG A CA 1
ATOM 1782 C C . ARG A 1 225 ? -3.459 19.562 3.812 1 96.31 225 ARG A C 1
ATOM 1784 O O . ARG A 1 225 ? -3.436 19.875 2.621 1 96.31 225 ARG A O 1
ATOM 1791 N N . TYR A 1 226 ? -3.412 18.406 4.258 1 97.06 226 TYR A N 1
ATOM 1792 C CA . TYR A 1 226 ? -3.469 17.281 3.346 1 97.06 226 TYR A CA 1
ATOM 1793 C C . TYR A 1 226 ? -4.473 16.234 3.834 1 97.06 226 TYR A C 1
ATOM 1795 O O . TYR A 1 226 ? -4.566 15.969 5.035 1 97.06 226 TYR A O 1
ATOM 1803 N N . TRP A 1 227 ? -5.301 15.656 2.93 1 97.31 227 TRP A N 1
ATOM 1804 C CA . TRP A 1 227 ? -6.16 14.523 3.244 1 97.31 227 TRP A CA 1
ATOM 1805 C C . TRP A 1 227 ? -6.34 13.617 2.027 1 97.31 227 TRP A C 1
ATOM 1807 O O . TRP A 1 227 ? -5.93 13.977 0.918 1 97.31 227 TRP A O 1
ATOM 1817 N N . GLU A 1 228 ? -6.77 12.453 2.273 1 97.31 228 GLU A N 1
ATOM 1818 C CA . GLU A 1 228 ? -6.992 11.469 1.212 1 97.31 228 GLU A CA 1
ATOM 1819 C C . GLU A 1 228 ? -8.422 10.953 1.232 1 97.31 228 GLU A C 1
ATOM 1821 O O . GLU A 1 228 ? -9.023 10.805 2.301 1 97.31 228 GLU A O 1
ATOM 1826 N N . VAL A 1 229 ? -8.977 10.703 0.084 1 96.88 229 VAL A N 1
ATOM 1827 C CA . VAL A 1 229 ? -10.312 10.133 -0.065 1 96.88 229 VAL A CA 1
ATOM 1828 C C . VAL A 1 229 ? -10.227 8.812 -0.833 1 96.88 229 VAL A C 1
ATOM 1830 O O . VAL A 1 229 ? -9.672 8.766 -1.933 1 96.88 229 VAL A O 1
ATOM 1833 N N . ASP A 1 230 ? -10.688 7.797 -0.224 1 93.5 230 ASP A N 1
ATOM 1834 C CA . ASP A 1 230 ? -10.789 6.5 -0.894 1 93.5 230 ASP A CA 1
ATOM 1835 C C . ASP A 1 230 ? -11.984 6.469 -1.845 1 93.5 230 ASP A C 1
ATOM 1837 O O . ASP A 1 230 ? -13.133 6.594 -1.412 1 93.5 230 ASP A O 1
ATOM 1841 N N . VAL A 1 231 ? -11.766 6.312 -3.088 1 91.81 231 VAL A N 1
ATOM 1842 C CA . VAL A 1 231 ? -12.82 6.398 -4.094 1 91.81 231 VAL A CA 1
ATOM 1843 C C . VAL A 1 231 ? -12.953 5.059 -4.82 1 91.81 231 VAL A C 1
ATOM 1845 O O . VAL A 1 231 ? -13.625 4.969 -5.844 1 91.81 231 VAL A O 1
ATOM 1848 N N . ARG A 1 232 ? -12.391 4 -4.375 1 84.62 232 ARG A N 1
ATOM 1849 C CA . ARG A 1 232 ? -12.297 2.719 -5.066 1 84.62 232 ARG A CA 1
ATOM 1850 C C . ARG A 1 232 ? -13.68 2.133 -5.32 1 84.62 232 ARG A C 1
ATOM 1852 O O . ARG A 1 232 ? -13.922 1.51 -6.359 1 84.62 232 ARG A O 1
ATOM 1859 N N . CYS A 1 233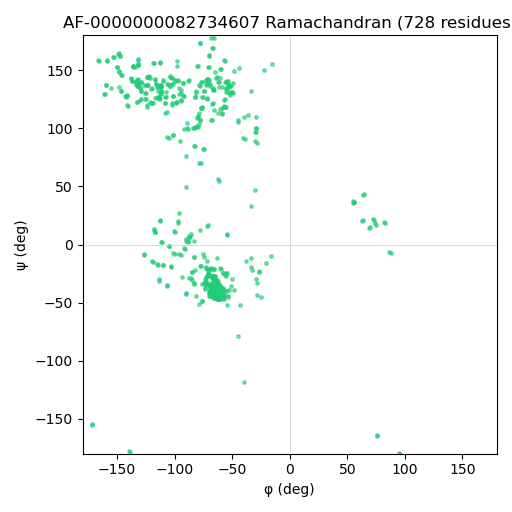 ? -14.539 2.387 -4.418 1 79.44 233 CYS A N 1
ATOM 1860 C CA . CYS A 1 233 ? -15.852 1.752 -4.5 1 79.44 233 CYS A CA 1
ATOM 1861 C C . CYS A 1 233 ? -16.875 2.686 -5.137 1 79.44 233 CYS A C 1
ATOM 1863 O O . CYS A 1 233 ? -18.078 2.539 -4.922 1 79.44 233 CYS A O 1
ATOM 1865 N N . CYS A 1 234 ? -16.422 3.664 -5.844 1 84 234 CYS A N 1
ATOM 1866 C CA . CYS A 1 234 ? -17.297 4.617 -6.52 1 84 234 CYS A CA 1
ATOM 1867 C C . CYS A 1 234 ? -16.906 4.777 -7.984 1 84 234 CYS A C 1
ATOM 1869 O O . CYS A 1 234 ? -15.75 5.078 -8.289 1 84 234 CYS A O 1
ATOM 1871 N N . SER A 1 235 ? -17.844 4.562 -8.875 1 80.31 235 SER A N 1
ATOM 1872 C CA . SER A 1 235 ? -17.516 4.57 -10.297 1 80.31 235 SER A CA 1
ATOM 1873 C C . SER A 1 235 ? -17.547 5.988 -10.859 1 80.31 235 SER A C 1
ATOM 1875 O O . SER A 1 235 ? -17.016 6.246 -11.938 1 80.31 235 SER A O 1
ATOM 1877 N N . ALA A 1 236 ? -18.281 6.867 -10.227 1 88.5 236 ALA A N 1
ATOM 1878 C CA . ALA A 1 236 ? -18.359 8.266 -10.633 1 88.5 236 ALA A CA 1
ATOM 1879 C C . ALA A 1 236 ? -18.375 9.188 -9.422 1 88.5 236 ALA A C 1
ATOM 1881 O O . ALA A 1 236 ? -19.297 9.125 -8.602 1 88.5 236 ALA A O 1
ATOM 1882 N N . TRP A 1 237 ? -17.422 10.016 -9.336 1 92.75 237 TRP A N 1
ATOM 1883 C CA . TRP A 1 237 ? -17.266 10.82 -8.133 1 92.75 237 TRP A CA 1
ATOM 1884 C C . TRP A 1 237 ? -16.562 12.133 -8.438 1 92.75 237 TRP A C 1
ATOM 1886 O O . TRP A 1 237 ? -15.984 12.289 -9.523 1 92.75 237 TRP A O 1
ATOM 1896 N N . ALA A 1 238 ? -16.703 13.062 -7.555 1 96.19 238 ALA A N 1
ATOM 1897 C CA . ALA A 1 238 ? -15.898 14.281 -7.52 1 96.19 238 ALA A CA 1
ATOM 1898 C C . ALA A 1 238 ? -15.32 14.523 -6.125 1 96.19 238 ALA A C 1
ATOM 1900 O O . ALA A 1 238 ? -16 14.289 -5.121 1 96.19 238 ALA A O 1
ATOM 1901 N N . VAL A 1 239 ? -14.07 14.852 -6.074 1 98 239 VAL A N 1
ATOM 1902 C CA . VAL A 1 239 ? -13.367 15.18 -4.84 1 98 239 VAL A CA 1
ATOM 1903 C C . VAL A 1 239 ? -12.727 16.562 -4.965 1 98 239 VAL A C 1
ATOM 1905 O O . VAL A 1 239 ? -12.07 16.859 -5.969 1 98 239 VAL A O 1
ATOM 1908 N N . GLY A 1 240 ? -12.961 17.422 -3.945 1 98 240 GLY A N 1
ATOM 1909 C CA . GLY A 1 240 ? -12.375 18.75 -4.055 1 98 240 GLY A CA 1
ATOM 1910 C C . GLY A 1 240 ? -12.531 19.562 -2.793 1 98 240 GLY A C 1
ATOM 1911 O O . GLY A 1 240 ? -12.461 19.031 -1.683 1 98 240 GLY A O 1
ATOM 1912 N N . VAL A 1 241 ? -12.5 20.875 -3.039 1 97.69 241 VAL A N 1
ATOM 1913 C CA . VAL A 1 241 ? -12.672 21.844 -1.972 1 97.69 241 VAL A CA 1
ATOM 1914 C C . VAL A 1 241 ? -13.695 22.906 -2.393 1 97.69 241 VAL A C 1
ATOM 1916 O O . VAL A 1 241 ? -13.914 23.109 -3.586 1 97.69 241 VAL A O 1
ATOM 1919 N N . ALA A 1 242 ? -14.289 23.5 -1.395 1 97.31 242 ALA A N 1
ATOM 1920 C CA . ALA A 1 242 ? -15.297 24.531 -1.665 1 97.31 242 ALA A CA 1
ATOM 1921 C C . ALA A 1 242 ? -15.305 25.594 -0.577 1 97.31 242 ALA A C 1
ATOM 1923 O O . ALA A 1 242 ? -14.969 25.312 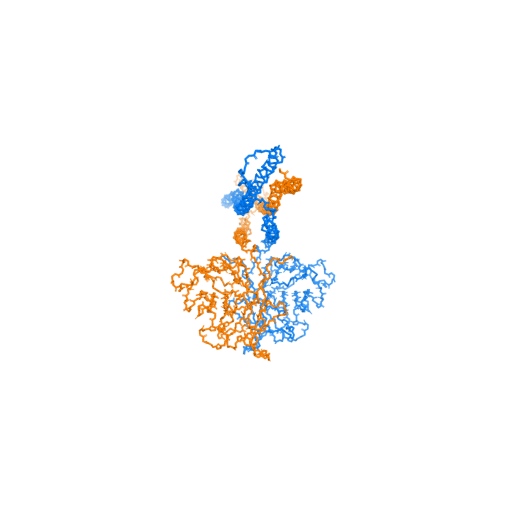0.578 1 97.31 242 ALA A O 1
ATOM 1924 N N . TYR A 1 243 ? -15.641 26.75 -1.029 1 96.25 243 TYR A N 1
ATOM 1925 C CA . TYR A 1 243 ? -15.93 27.797 -0.052 1 96.25 243 TYR A CA 1
ATOM 1926 C C . TYR A 1 243 ? -17.234 27.516 0.677 1 96.25 243 TYR A C 1
ATOM 1928 O O . TYR A 1 243 ? -18.125 26.844 0.14 1 96.25 243 TYR A O 1
ATOM 1936 N N . GLY A 1 244 ? -17.281 28.016 1.856 1 94.12 244 GLY A N 1
ATOM 1937 C CA . GLY A 1 244 ? -18.5 27.875 2.629 1 94.12 244 GLY A CA 1
ATOM 1938 C C . GLY A 1 244 ? -19.719 28.5 1.964 1 94.12 244 GLY A C 1
ATOM 1939 O O . GLY A 1 244 ? -20.859 28.109 2.223 1 94.12 244 GLY A O 1
ATOM 1940 N N . SER A 1 245 ? -19.484 29.438 1.034 1 94.94 245 SER A N 1
ATOM 1941 C CA . SER A 1 245 ? -20.562 30.203 0.405 1 94.94 245 SER A CA 1
ATOM 1942 C C . SER A 1 245 ? -21.109 29.484 -0.83 1 94.94 245 SER A C 1
ATOM 1944 O O . SER A 1 245 ? -21.984 30.016 -1.523 1 94.94 245 SER A O 1
ATOM 1946 N N . LEU A 1 246 ? -20.578 28.328 -1.094 1 95.5 246 LEU A N 1
ATOM 1947 C CA . LEU A 1 246 ? -21.094 27.547 -2.223 1 95.5 246 LEU A CA 1
ATOM 1948 C C . LEU A 1 246 ? -22.594 27.359 -2.121 1 95.5 246 LEU A C 1
ATOM 1950 O O . LEU A 1 246 ? -23.125 27.078 -1.041 1 95.5 246 LEU A O 1
ATOM 1954 N N . GLU A 1 247 ? -23.234 27.516 -3.252 1 95.69 247 GLU A N 1
ATOM 1955 C CA . GLU A 1 247 ? -24.672 27.328 -3.295 1 95.69 247 GLU A CA 1
ATOM 1956 C C . GLU A 1 247 ? -25.062 25.906 -2.91 1 95.69 247 GLU A C 1
ATOM 1958 O O . GLU A 1 247 ? -24.422 24.938 -3.336 1 95.69 247 GLU A O 1
ATOM 1963 N N . ARG A 1 248 ? -26.188 25.797 -2.109 1 95.5 248 ARG A N 1
ATOM 1964 C CA . ARG A 1 248 ? -26.578 24.5 -1.58 1 95.5 248 ARG A CA 1
ATOM 1965 C C . ARG A 1 248 ? -27.859 24 -2.234 1 95.5 248 ARG A C 1
ATOM 1967 O O . ARG A 1 248 ? -28.172 22.812 -2.172 1 95.5 248 ARG A O 1
ATOM 1974 N N . LYS A 1 249 ? -28.531 24.938 -2.826 1 94.31 249 LYS A N 1
ATOM 1975 C CA . LYS A 1 249 ? -29.844 24.594 -3.352 1 94.31 249 LYS A CA 1
ATOM 1976 C C . LYS A 1 249 ? -29.844 24.578 -4.879 1 94.31 249 LYS A C 1
ATOM 1978 O O . LYS A 1 249 ? -29.203 25.406 -5.516 1 94.31 249 LYS A O 1
ATOM 1983 N N . GLY A 1 250 ? -30.547 23.656 -5.422 1 91.81 250 GLY A N 1
ATOM 1984 C CA . GLY A 1 250 ? -30.75 23.594 -6.859 1 91.81 250 GLY A CA 1
ATOM 1985 C C . GLY A 1 250 ? -29.766 22.688 -7.57 1 91.81 250 GLY A C 1
ATOM 1986 O O . GLY A 1 250 ? -28.969 22 -6.922 1 91.81 250 GLY A O 1
ATOM 1987 N N . ARG A 1 251 ? -29.938 22.641 -8.906 1 90.69 251 ARG A N 1
ATOM 1988 C CA . ARG A 1 251 ? -29.125 21.766 -9.75 1 90.69 251 ARG A CA 1
ATOM 1989 C C . ARG A 1 251 ? -28.281 22.578 -10.734 1 90.69 251 ARG A C 1
ATOM 1991 O O . ARG A 1 251 ? -27.625 22 -11.609 1 90.69 251 ARG A O 1
ATOM 1998 N N . ASP A 1 252 ? -28.297 23.797 -10.484 1 92.19 252 ASP A N 1
ATOM 1999 C CA . ASP A 1 252 ? -27.578 24.672 -11.398 1 92.19 252 ASP A CA 1
ATOM 2000 C C . ASP A 1 252 ? -26.078 24.625 -11.125 1 92.19 252 ASP A C 1
ATOM 2002 O O . ASP A 1 252 ? -25.641 24.031 -10.141 1 92.19 252 ASP A O 1
ATOM 2006 N N . LYS A 1 253 ? -25.312 25.297 -12 1 93.31 253 LYS A N 1
ATOM 2007 C CA . LYS A 1 253 ? -23.859 25.312 -11.922 1 93.31 253 LYS A CA 1
ATOM 2008 C C . LYS A 1 253 ? -23.375 25.859 -10.578 1 93.31 253 LYS A C 1
ATOM 2010 O O . LYS A 1 253 ? -22.328 25.453 -10.078 1 93.31 253 LYS A O 1
ATOM 2015 N N . GLY A 1 254 ? -24.172 26.609 -10.008 1 93.25 254 GLY A N 1
ATOM 2016 C CA . GLY A 1 254 ? -23.797 27.234 -8.75 1 93.25 254 GLY A CA 1
ATOM 2017 C C . GLY A 1 254 ? -23.656 26.25 -7.609 1 93.25 254 GLY A C 1
ATOM 2018 O O . GLY A 1 254 ? -22.891 26.484 -6.672 1 93.25 254 GLY A O 1
ATOM 2019 N N . ALA A 1 255 ? -24.359 25.172 -7.684 1 94.31 255 ALA A N 1
ATOM 2020 C CA . ALA A 1 255 ? -24.344 24.188 -6.598 1 94.31 255 ALA A CA 1
ATOM 2021 C C . ALA A 1 255 ? -23.422 23.016 -6.93 1 94.31 255 ALA A C 1
ATOM 2023 O O . ALA A 1 255 ? -23.109 22.203 -6.059 1 94.31 255 ALA A O 1
ATOM 2024 N N . LYS A 1 256 ? -22.953 22.984 -8.133 1 95 256 LYS A N 1
ATOM 2025 C CA . LYS A 1 256 ? -22.172 21.844 -8.594 1 95 256 LYS A CA 1
ATOM 2026 C C . LYS A 1 256 ? -20.672 22.078 -8.352 1 95 256 LYS A C 1
ATOM 2028 O O . LYS A 1 256 ? -20.125 23.109 -8.781 1 95 256 LYS A O 1
ATOM 2033 N N . LEU A 1 257 ? -20.062 21.156 -7.73 1 95.69 257 LEU A N 1
ATOM 2034 C CA . LEU A 1 257 ? -18.656 21.25 -7.406 1 95.69 257 LEU A CA 1
ATOM 2035 C C . LEU A 1 257 ? -17.812 21.469 -8.664 1 95.69 257 LEU A C 1
ATOM 2037 O O . LEU A 1 257 ? -17.938 20.719 -9.633 1 95.69 257 LEU A O 1
ATOM 2041 N N . GLY A 1 258 ? -17.016 22.516 -8.703 1 94.56 258 GLY A N 1
ATOM 2042 C CA . GLY A 1 258 ? -16.094 22.797 -9.789 1 94.56 258 GLY A CA 1
ATOM 2043 C C . GLY A 1 258 ? -16.719 23.594 -10.914 1 94.56 258 GLY A C 1
ATOM 2044 O O . GLY A 1 258 ? -16.016 24.062 -11.812 1 94.56 258 GLY A O 1
ATOM 2045 N N . ARG A 1 259 ? -18.016 23.828 -10.883 1 95.44 259 ARG A N 1
ATOM 2046 C CA . ARG A 1 259 ? -18.672 24.5 -11.992 1 95.44 259 ARG A CA 1
ATOM 2047 C C . ARG A 1 259 ? -18.906 25.984 -11.672 1 95.44 259 ARG A C 1
ATOM 2049 O O . ARG A 1 259 ? -19.703 26.641 -12.328 1 95.44 259 ARG A O 1
ATOM 2056 N N . ASN A 1 260 ? -18.312 26.422 -10.648 1 93.31 260 ASN A N 1
ATOM 2057 C CA . ASN A 1 260 ? -18.422 27.797 -10.172 1 93.31 260 ASN A CA 1
ATOM 2058 C C . ASN A 1 260 ? -17.078 28.344 -9.688 1 93.31 260 ASN A C 1
ATOM 2060 O O . ASN A 1 260 ? -16.078 27.625 -9.711 1 93.31 260 ASN A O 1
ATOM 2064 N N . ARG A 1 261 ? -17.062 29.531 -9.203 1 90.38 261 ARG A N 1
ATOM 2065 C CA . ARG A 1 261 ? -15.828 30.172 -8.766 1 90.38 261 ARG A CA 1
ATOM 2066 C C . ARG A 1 261 ? -15.555 29.875 -7.297 1 90.38 261 ARG A C 1
ATOM 2068 O O . ARG A 1 261 ? -14.555 30.344 -6.742 1 90.38 261 ARG A O 1
ATOM 2075 N N . LYS A 1 262 ? -16.422 29.062 -6.723 1 94.62 262 LYS A N 1
ATOM 2076 C CA . LYS A 1 262 ? -16.328 28.859 -5.281 1 94.62 262 LYS A CA 1
ATOM 2077 C C . LYS A 1 262 ? -15.859 27.453 -4.941 1 94.62 262 LYS A C 1
ATOM 2079 O O . LYS A 1 262 ? -15.805 27.078 -3.768 1 94.62 262 LYS A O 1
ATOM 2084 N N . SER A 1 263 ? -15.57 26.688 -5.977 1 95.69 263 SER A N 1
ATOM 2085 C CA . SER A 1 263 ? -15.172 25.312 -5.688 1 95.69 263 SER A CA 1
ATOM 2086 C C . SER A 1 263 ? -14.211 24.781 -6.75 1 95.69 263 SER A C 1
ATOM 2088 O O . SER A 1 263 ? -14.156 25.312 -7.859 1 95.69 263 SER A O 1
ATOM 2090 N N . TRP A 1 264 ? -13.344 23.828 -6.43 1 94.81 264 TRP A N 1
ATOM 2091 C CA . TRP A 1 264 ? -12.383 23.094 -7.246 1 94.81 264 TRP A CA 1
ATOM 2092 C C . TRP A 1 264 ? -12.516 21.594 -7.043 1 94.81 264 TRP A C 1
ATOM 2094 O O . TRP A 1 264 ? -12.742 21.125 -5.922 1 94.81 264 TRP A O 1
ATOM 2104 N N . CYS A 1 265 ? -12.398 20.844 -8.164 1 97.12 265 CYS A N 1
ATOM 2105 C CA . CYS A 1 265 ? -12.484 19.406 -7.918 1 97.12 265 CYS A CA 1
ATOM 2106 C C . CYS A 1 265 ? -11.852 18.625 -9.062 1 97.12 265 CYS A C 1
ATOM 2108 O O . CYS A 1 265 ? -11.547 19.188 -10.109 1 97.12 265 CYS A O 1
ATOM 2110 N N . VAL A 1 266 ? -11.469 17.422 -8.766 1 96.5 266 VAL A N 1
ATOM 2111 C CA . VAL A 1 266 ? -11.242 16.406 -9.773 1 96.5 266 VAL A CA 1
ATOM 2112 C C . VAL A 1 266 ? -12.438 15.438 -9.812 1 96.5 266 VAL A C 1
ATOM 2114 O O . VAL A 1 266 ? -13.047 15.164 -8.781 1 96.5 266 VAL A O 1
ATOM 2117 N N . GLU A 1 267 ? -12.719 15.047 -10.992 1 94.69 267 GLU A N 1
ATOM 2118 C CA . GLU A 1 267 ? -13.898 14.219 -11.203 1 94.69 267 GLU A CA 1
ATOM 2119 C C . GLU A 1 267 ? -13.578 13 -12.055 1 94.69 267 GLU A C 1
ATOM 2121 O O . GLU A 1 267 ? -12.758 13.078 -12.977 1 94.69 267 GLU A O 1
ATOM 2126 N N . LEU A 1 268 ? -14.125 11.867 -11.617 1 91.88 268 LEU A N 1
ATOM 2127 C CA . LEU A 1 268 ? -14.117 10.68 -12.469 1 91.88 268 LEU A CA 1
ATOM 2128 C C . LEU A 1 268 ? -15.477 10.461 -13.117 1 91.88 268 LEU A C 1
ATOM 2130 O O . LEU A 1 268 ? -16.484 10.305 -12.422 1 91.88 268 LEU A O 1
ATOM 2134 N N . ARG A 1 269 ? -15.5 10.469 -14.359 1 86.94 269 ARG A N 1
ATOM 2135 C CA . ARG A 1 269 ? -16.688 10.18 -15.148 1 86.94 269 ARG A CA 1
ATOM 2136 C C . ARG A 1 269 ? -16.328 9.367 -16.391 1 86.94 269 ARG A C 1
ATOM 2138 O O . ARG A 1 269 ? -15.398 9.711 -17.125 1 86.94 269 ARG A O 1
ATOM 2145 N N . ASN A 1 270 ? -17.031 8.258 -16.578 1 80.12 270 ASN A N 1
ATOM 2146 C CA . ASN A 1 270 ? -16.812 7.41 -17.75 1 80.12 270 ASN A CA 1
ATOM 2147 C C . ASN A 1 270 ? -15.359 6.984 -17.875 1 80.12 270 ASN A C 1
ATOM 2149 O O . ASN A 1 270 ? -14.758 7.113 -18.938 1 80.12 270 ASN A O 1
ATOM 2153 N N . LYS A 1 271 ? -14.727 6.723 -16.828 1 78 271 LYS A N 1
ATOM 2154 C CA . LYS A 1 271 ? -13.375 6.168 -16.734 1 78 271 LYS A CA 1
ATOM 2155 C C . LYS A 1 271 ? -12.328 7.223 -17.078 1 78 271 LYS A C 1
ATOM 2157 O O . LYS A 1 271 ? -11.18 6.891 -17.375 1 78 271 LYS A O 1
ATOM 2162 N N . SER A 1 272 ? -12.773 8.438 -17 1 86.06 272 SER A N 1
ATOM 2163 C CA . SER A 1 272 ? -11.836 9.531 -17.25 1 86.06 272 SER A CA 1
ATOM 2164 C C . SER A 1 272 ? -11.836 10.523 -16.094 1 86.06 272 SER A C 1
ATOM 2166 O O . SER A 1 272 ? -12.891 10.844 -15.539 1 86.06 272 SER A O 1
ATOM 2168 N N . VAL A 1 273 ? -10.617 10.914 -15.766 1 92.31 273 VAL A N 1
ATOM 2169 C CA . VAL A 1 273 ? -10.469 11.867 -14.672 1 92.31 273 VAL A CA 1
ATOM 2170 C C . VAL A 1 273 ? -10.234 13.266 -15.234 1 92.31 273 VAL A C 1
ATOM 2172 O O . VAL A 1 273 ? -9.391 13.453 -16.109 1 92.31 273 VAL A O 1
ATOM 2175 N N . SER A 1 274 ? -11.016 14.211 -14.789 1 94 274 SER A N 1
ATOM 2176 C CA . SER A 1 274 ? -10.859 15.609 -15.188 1 94 274 SER A CA 1
ATOM 2177 C C . SER A 1 274 ? -10.875 16.531 -13.984 1 94 274 SER A C 1
ATOM 2179 O O . SER A 1 274 ? -11.406 16.188 -12.93 1 94 274 SER A O 1
ATOM 2181 N N . ALA A 1 275 ? -10.25 17.672 -14.148 1 94.25 275 ALA A N 1
ATOM 2182 C CA . ALA A 1 275 ? -10.273 18.719 -13.141 1 94.25 275 ALA A CA 1
ATOM 2183 C C . ALA A 1 275 ? -11.219 19.844 -13.547 1 94.25 275 ALA A C 1
ATOM 2185 O O . ALA A 1 275 ? -11.359 20.156 -14.734 1 94.25 275 ALA A O 1
ATOM 2186 N N . TRP A 1 276 ? -11.867 20.406 -12.539 1 94 276 TRP A N 1
ATOM 2187 C CA . TRP A 1 276 ? -12.875 21.422 -12.82 1 94 276 TRP A CA 1
ATOM 2188 C C . TRP A 1 276 ? -12.711 22.625 -11.906 1 94 276 TRP A C 1
ATOM 2190 O O . TRP A 1 276 ? -12.445 22.469 -10.711 1 94 276 TRP A O 1
ATOM 2200 N N . HIS A 1 277 ? -12.898 23.766 -12.453 1 92.88 277 HIS A N 1
ATOM 2201 C CA . HIS A 1 277 ? -13.055 25.031 -11.75 1 92.88 277 HIS A CA 1
ATOM 2202 C C . HIS A 1 277 ? -13.711 26.078 -12.648 1 92.88 277 HIS A C 1
ATOM 2204 O O . HIS A 1 277 ? -13.32 26.234 -13.812 1 92.88 277 HIS A O 1
ATOM 2210 N N . ASN A 1 278 ? -14.711 26.672 -12.102 1 91.19 278 ASN A N 1
ATOM 2211 C CA . ASN A 1 278 ? -15.414 27.719 -12.828 1 91.19 278 ASN A CA 1
ATOM 2212 C C . ASN A 1 278 ? -15.906 27.234 -14.188 1 91.19 278 ASN A C 1
ATOM 2214 O O . ASN A 1 278 ? -15.727 27.906 -15.203 1 91.19 278 ASN A O 1
ATOM 2218 N N . ASP A 1 279 ? -16.281 26.047 -14.18 1 91.81 279 ASP A N 1
ATOM 2219 C CA . ASP A 1 279 ? -16.875 25.375 -15.328 1 91.81 279 ASP A CA 1
ATOM 2220 C C . ASP A 1 279 ? -15.859 25.156 -16.438 1 91.81 279 ASP A C 1
ATOM 2222 O O . ASP A 1 279 ? -16.219 24.953 -17.594 1 91.81 279 ASP A O 1
ATOM 2226 N N . HIS A 1 280 ? -14.648 25.312 -16.109 1 90.62 280 HIS A N 1
ATOM 2227 C CA . HIS A 1 280 ? -13.578 24.922 -17.016 1 90.62 280 HIS A CA 1
ATOM 2228 C C . HIS A 1 280 ? -13.07 23.516 -16.719 1 90.62 280 HIS A C 1
ATOM 2230 O O . HIS A 1 280 ? -12.797 23.188 -15.555 1 90.62 280 HIS A O 1
ATOM 2236 N N . ARG A 1 281 ? -12.938 22.766 -17.719 1 91.69 281 ARG A N 1
ATOM 2237 C CA . ARG A 1 281 ? -12.547 21.359 -17.594 1 91.69 281 ARG A CA 1
ATOM 2238 C C . ARG A 1 281 ? -11.148 21.125 -18.156 1 91.69 281 ARG A C 1
ATOM 2240 O O . ARG A 1 281 ? -10.828 21.594 -19.25 1 91.69 281 ARG A O 1
ATOM 2247 N N . VAL A 1 282 ? -10.328 20.438 -17.422 1 89.75 282 VAL A N 1
ATOM 2248 C CA . VAL A 1 282 ? -9.031 19.984 -17.891 1 89.75 282 VAL A CA 1
ATOM 2249 C C . VAL A 1 282 ? -8.914 18.469 -17.703 1 89.75 282 VAL A C 1
ATOM 2251 O O . VAL A 1 282 ? -9.102 17.953 -16.609 1 89.75 282 VAL A O 1
ATOM 2254 N N . VAL A 1 283 ? -8.617 17.797 -18.734 1 89.38 283 VAL A N 1
ATOM 2255 C CA . VAL A 1 283 ? -8.461 16.359 -18.656 1 89.38 283 VAL A CA 1
ATOM 2256 C C . VAL A 1 283 ? -7.121 16.016 -17.984 1 89.38 283 VAL A C 1
ATOM 2258 O O . VAL A 1 283 ? -6.078 16.547 -18.375 1 89.38 283 VAL A O 1
ATOM 2261 N N . CYS A 1 284 ? -7.266 15.211 -16.984 1 87.5 284 CYS A N 1
ATOM 2262 C CA . CYS A 1 284 ? -6.043 14.812 -16.297 1 87.5 284 CYS A CA 1
ATOM 2263 C C . CYS A 1 284 ? -5.328 13.703 -17.047 1 87.5 284 CYS A C 1
ATOM 2265 O O . CYS A 1 284 ? -5.898 12.633 -17.281 1 87.5 284 CYS A O 1
ATOM 2267 N N . GLN A 1 285 ? -4.324 13.875 -17.766 1 68.88 285 GLN A N 1
ATOM 2268 C CA . GLN A 1 285 ? -3.643 12.961 -18.672 1 68.88 285 GLN A CA 1
ATOM 2269 C C . GLN A 1 285 ? -2.867 11.898 -17.906 1 68.88 285 GLN A C 1
ATOM 2271 O O . GLN A 1 285 ? -2.629 10.805 -18.422 1 68.88 285 GLN A O 1
ATOM 2276 N N . GLY A 1 286 ? -2.416 12.148 -16.734 1 61.31 286 GLY A N 1
ATOM 2277 C CA . GLY A 1 286 ? -1.51 11.227 -16.062 1 61.31 286 GLY A CA 1
ATOM 2278 C C . GLY A 1 286 ? -2.199 9.977 -15.547 1 61.31 286 GLY A C 1
ATOM 2279 O O . GLY A 1 286 ? -1.541 9.047 -15.078 1 61.31 286 GLY A O 1
ATOM 2280 N N . VAL A 1 287 ? -3.553 9.992 -15.57 1 59.34 287 VAL A N 1
ATOM 2281 C CA . VAL A 1 287 ? -4.219 8.867 -14.922 1 59.34 287 VAL A CA 1
ATOM 2282 C C . VAL A 1 287 ? -4.445 7.75 -15.93 1 59.34 287 VAL A C 1
ATOM 2284 O O . VAL A 1 287 ? -5.273 7.879 -16.844 1 59.34 287 VAL A O 1
ATOM 2287 N N . ARG A 1 288 ? -3.453 7.406 -16.625 1 56.44 288 ARG A N 1
ATOM 2288 C CA . ARG A 1 288 ? -3.645 6.398 -17.672 1 56.44 288 ARG A CA 1
ATOM 2289 C C . ARG A 1 288 ? -4.578 5.293 -17.203 1 56.44 288 ARG A C 1
ATOM 2291 O O . ARG A 1 288 ? -5.406 5.512 -16.312 1 56.44 288 ARG A O 1
ATOM 2298 N N . LEU A 1 289 ? -4 3.918 -17.141 1 55.31 289 LEU A N 1
ATOM 2299 C CA . LEU A 1 289 ? -4.523 2.564 -17.297 1 55.31 289 LEU A CA 1
ATOM 2300 C C . LEU A 1 289 ? -5.168 2.086 -15.992 1 55.31 289 LEU A C 1
ATOM 2302 O O . LEU A 1 289 ? -6.023 1.196 -16.016 1 55.31 289 LEU A O 1
ATOM 2306 N N . THR A 1 290 ? -4.734 2.742 -14.859 1 63.25 290 THR A N 1
ATOM 2307 C CA . THR A 1 290 ? -5.258 2.129 -13.641 1 63.25 290 THR A CA 1
ATOM 2308 C C . THR A 1 290 ? -6.215 3.078 -12.922 1 63.25 290 THR A C 1
ATOM 2310 O O . THR A 1 290 ? -5.953 4.281 -12.836 1 63.25 290 THR A O 1
ATOM 2313 N N . PRO A 1 291 ? -7.359 2.561 -12.664 1 75.81 291 PRO A N 1
ATOM 2314 C CA . PRO A 1 291 ? -8.344 3.373 -11.938 1 75.81 291 PRO A CA 1
ATOM 2315 C C . PRO A 1 291 ? -7.785 3.959 -10.648 1 75.81 291 PRO A C 1
ATOM 2317 O O . PRO A 1 291 ? -7.027 3.289 -9.938 1 75.81 291 PRO A O 1
ATOM 2320 N N . VAL A 1 292 ? -8.102 5.293 -10.43 1 88 292 VAL A N 1
ATOM 2321 C CA . VAL A 1 292 ? -7.66 5.98 -9.219 1 88 292 VAL A CA 1
ATOM 2322 C C . VAL A 1 292 ? -8.359 5.387 -8 1 88 292 VAL A C 1
ATOM 2324 O O . VAL A 1 292 ? -9.594 5.297 -7.965 1 88 292 VAL A O 1
ATOM 2327 N N . GLY A 1 293 ? -7.586 4.914 -7.102 1 88.5 293 GLY A N 1
ATOM 2328 C CA . GLY A 1 293 ? -8.156 4.332 -5.898 1 88.5 293 GLY A CA 1
ATOM 2329 C C . GLY A 1 293 ? -8.344 5.336 -4.777 1 88.5 293 GLY A C 1
ATOM 2330 O O . GLY A 1 293 ? -9.375 5.328 -4.094 1 88.5 293 GLY A O 1
ATOM 2331 N N . LYS A 1 294 ? -7.363 6.172 -4.609 1 94.56 294 LYS A N 1
ATOM 2332 C CA . LYS A 1 294 ? -7.398 7.223 -3.594 1 94.56 294 LYS A CA 1
ATOM 2333 C C . LYS A 1 294 ? -6.953 8.562 -4.176 1 94.56 294 LYS A C 1
ATOM 2335 O O . LYS A 1 294 ? -6.008 8.617 -4.965 1 94.56 294 LYS A O 1
ATOM 2340 N N . VAL A 1 295 ? -7.668 9.602 -3.803 1 96.81 295 VAL A N 1
ATOM 2341 C CA . VAL A 1 295 ? -7.312 10.953 -4.23 1 96.81 295 VAL A CA 1
ATOM 2342 C C . VAL A 1 295 ? -6.75 11.734 -3.047 1 96.81 295 VAL A C 1
ATOM 2344 O O . VAL A 1 295 ? -7.387 11.836 -1.997 1 96.81 295 VAL A O 1
ATOM 2347 N N . GLY A 1 296 ? -5.543 12.172 -3.25 1 97.62 296 GLY A N 1
ATOM 2348 C CA . GLY A 1 296 ? -4.961 13.07 -2.266 1 97.62 296 GLY A CA 1
ATOM 2349 C C . GLY A 1 296 ? -5.188 14.539 -2.592 1 97.62 296 GLY A C 1
ATOM 2350 O O . GLY A 1 296 ? -5.109 14.938 -3.756 1 97.62 296 GLY A O 1
ATOM 2351 N N . VAL A 1 297 ? -5.496 15.344 -1.564 1 98.06 297 VAL A N 1
ATOM 2352 C CA . VAL A 1 297 ? -5.73 16.766 -1.727 1 98.06 297 VAL A CA 1
ATOM 2353 C C . VAL A 1 297 ? -4.789 17.562 -0.817 1 98.06 297 VAL A C 1
ATOM 2355 O O . VAL A 1 297 ? -4.789 17.359 0.401 1 98.06 297 VAL A O 1
ATOM 2358 N N . TRP A 1 298 ? -3.977 18.344 -1.423 1 97.62 298 TRP A N 1
ATOM 2359 C CA . TRP A 1 298 ? -3.066 19.203 -0.68 1 97.62 298 TRP A CA 1
ATOM 2360 C C . TRP A 1 298 ? -3.41 20.688 -0.896 1 97.62 298 TRP A C 1
ATOM 2362 O O . TRP A 1 298 ? -3.543 21.125 -2.037 1 97.62 298 TRP A O 1
ATOM 2372 N N . VAL A 1 299 ? -3.609 21.406 0.215 1 96.06 299 VAL A N 1
ATOM 2373 C CA . VAL A 1 299 ? -3.949 22.828 0.171 1 96.06 299 VAL A CA 1
ATOM 2374 C C . VAL A 1 299 ? -2.871 23.641 0.884 1 96.06 299 VAL A C 1
ATOM 2376 O O . VAL A 1 299 ? -2.477 23.312 2.004 1 96.06 299 VAL A O 1
ATOM 2379 N N . ASN A 1 300 ? -2.291 24.516 0.224 1 94.06 300 ASN A N 1
ATOM 2380 C CA . ASN A 1 300 ? -1.555 25.609 0.847 1 94.06 300 ASN A CA 1
ATOM 2381 C C . ASN A 1 300 ? -2.365 26.906 0.843 1 94.06 300 ASN A C 1
ATOM 2383 O O . ASN A 1 300 ? -2.348 27.656 -0.139 1 94.06 300 ASN A O 1
ATOM 2387 N N . TYR A 1 301 ? -3.035 27.094 1.94 1 93.5 301 TYR A N 1
ATOM 2388 C CA . TYR A 1 301 ? -4 28.188 1.992 1 93.5 301 TYR A CA 1
ATOM 2389 C C . TYR A 1 301 ? -3.311 29.531 1.796 1 93.5 301 TYR A C 1
ATOM 2391 O O . TYR A 1 301 ? -3.764 30.359 1.002 1 93.5 301 TYR A O 1
ATOM 2399 N N . ASP A 1 302 ? -2.234 29.734 2.438 1 89.25 302 ASP A N 1
ATOM 2400 C CA . ASP A 1 302 ? -1.544 31.031 2.447 1 89.25 302 ASP A CA 1
ATOM 2401 C C . ASP A 1 302 ? -0.995 31.359 1.064 1 89.25 302 ASP A C 1
ATOM 2403 O O . ASP A 1 302 ? -0.95 32.531 0.679 1 89.25 302 ASP A O 1
ATOM 2407 N N . LYS A 1 303 ? -0.72 30.328 0.321 1 88.81 303 LYS A N 1
ATOM 2408 C CA . LYS A 1 303 ? -0.142 30.578 -0.998 1 88.81 303 LYS A CA 1
ATOM 2409 C C . LYS A 1 303 ? -1.177 30.359 -2.1 1 88.81 303 LYS A C 1
ATOM 2411 O O . LYS A 1 303 ? -0.866 30.5 -3.285 1 88.81 303 LYS A O 1
ATOM 2416 N N . GLY A 1 304 ? -2.348 29.984 -1.706 1 89.75 304 GLY A N 1
ATOM 2417 C CA . GLY A 1 304 ? -3.406 29.766 -2.68 1 89.75 304 GLY A CA 1
ATOM 2418 C C . GLY A 1 304 ? -3.117 28.641 -3.645 1 89.75 304 GLY A C 1
ATOM 2419 O O . GLY A 1 304 ? -3.283 28.781 -4.855 1 89.75 304 GLY A O 1
ATOM 2420 N N . GLN A 1 305 ? -2.592 27.562 -3.129 1 92.69 305 GLN A N 1
ATOM 2421 C CA . GLN A 1 305 ? -2.24 26.422 -3.959 1 92.69 305 GLN A CA 1
ATOM 2422 C C . GLN A 1 305 ? -3.102 25.203 -3.615 1 92.69 305 GLN A C 1
ATOM 2424 O O . GLN A 1 305 ? -3.398 24.953 -2.443 1 92.69 305 GLN A O 1
ATOM 2429 N N . LEU A 1 306 ? -3.578 24.547 -4.617 1 95.31 306 LEU A N 1
ATOM 2430 C CA . LEU A 1 306 ? -4.359 23.328 -4.504 1 95.31 306 LEU A CA 1
ATOM 2431 C C . LEU A 1 306 ? -3.84 22.266 -5.465 1 95.31 306 LEU A C 1
ATOM 2433 O O . LEU A 1 306 ? -3.721 22.5 -6.664 1 95.31 306 LEU A O 1
ATOM 2437 N N . THR A 1 307 ? -3.471 21.141 -4.918 1 95.88 307 THR A N 1
ATOM 2438 C CA . THR A 1 307 ? -2.953 20.062 -5.758 1 95.88 307 THR A CA 1
ATOM 2439 C C . THR A 1 307 ? -3.676 18.75 -5.469 1 95.88 307 THR A C 1
ATOM 2441 O O . THR A 1 307 ? -3.904 18.422 -4.305 1 95.88 307 THR A O 1
ATOM 2444 N N . PHE A 1 308 ? -4.09 18.094 -6.488 1 96.56 308 PHE A N 1
ATOM 2445 C CA . PHE A 1 308 ? -4.691 16.766 -6.395 1 96.56 308 PHE A CA 1
ATOM 2446 C C . PHE A 1 308 ? -3.705 15.695 -6.832 1 96.56 308 PHE A C 1
ATOM 2448 O O . PHE A 1 308 ? -2.988 15.867 -7.82 1 96.56 308 PHE A O 1
ATOM 2455 N N . TYR A 1 309 ? -3.662 14.602 -6.059 1 96 309 TYR A N 1
ATOM 2456 C CA . TYR A 1 309 ? -2.732 13.508 -6.328 1 96 309 TYR A CA 1
ATOM 2457 C C . TYR A 1 309 ? -3.479 12.188 -6.512 1 96 309 TYR A C 1
ATOM 2459 O O . TYR A 1 309 ? -4.508 11.961 -5.875 1 96 309 TYR A O 1
ATOM 2467 N N . ASP A 1 310 ? -2.969 11.383 -7.398 1 95 310 ASP A N 1
ATOM 2468 C CA . ASP A 1 310 ? -3.236 9.953 -7.305 1 95 310 ASP A CA 1
ATOM 2469 C C . ASP A 1 310 ? -2.369 9.297 -6.23 1 95 310 ASP A C 1
ATOM 2471 O O . ASP A 1 310 ? -1.167 9.109 -6.43 1 95 310 ASP A O 1
ATOM 2475 N N . VAL A 1 311 ? -2.947 8.938 -5.133 1 94.94 311 VAL A N 1
ATOM 2476 C CA . VAL A 1 311 ? -2.199 8.539 -3.949 1 94.94 311 VAL A CA 1
ATOM 2477 C C . VAL A 1 311 ? -1.389 7.277 -4.25 1 94.94 311 VAL A C 1
ATOM 2479 O O . VAL A 1 311 ? -0.288 7.098 -3.725 1 94.94 311 VAL A O 1
ATOM 2482 N N . ASP A 1 312 ? -1.878 6.371 -5.031 1 89.56 312 ASP A N 1
ATOM 2483 C CA . ASP A 1 312 ? -1.228 5.094 -5.309 1 89.56 312 ASP A CA 1
ATOM 2484 C C . ASP A 1 312 ? 0.055 5.293 -6.113 1 89.56 312 ASP A C 1
ATOM 2486 O O . ASP A 1 312 ? 1.006 4.523 -5.977 1 89.56 312 ASP A O 1
ATOM 2490 N N . THR A 1 313 ? 0.104 6.359 -6.926 1 90.06 313 THR A N 1
ATOM 2491 C CA . THR A 1 313 ? 1.27 6.574 -7.773 1 90.06 313 THR A CA 1
ATOM 2492 C C . THR A 1 313 ? 1.949 7.898 -7.434 1 90.06 313 THR A C 1
ATOM 2494 O O . THR A 1 313 ? 3.08 8.148 -7.855 1 90.06 313 THR A O 1
ATOM 2497 N N . MET A 1 314 ? 1.32 8.742 -6.73 1 93.06 314 MET A N 1
ATOM 2498 C CA . MET A 1 314 ? 1.752 10.086 -6.344 1 93.06 314 MET A CA 1
ATOM 2499 C C . MET A 1 314 ? 1.915 10.977 -7.57 1 93.06 314 MET A C 1
ATOM 2501 O O . MET A 1 314 ? 2.645 11.969 -7.527 1 93.06 314 MET A O 1
ATOM 2505 N N . VAL A 1 315 ? 1.271 10.594 -8.641 1 92.62 315 VAL A N 1
ATOM 2506 C CA . VAL A 1 315 ? 1.209 11.461 -9.812 1 92.62 315 VAL A CA 1
ATOM 2507 C C . VAL A 1 315 ? 0.27 12.633 -9.539 1 92.62 315 VAL A C 1
ATOM 2509 O O . VAL A 1 315 ? -0.795 12.453 -8.938 1 92.62 315 VAL A O 1
ATOM 2512 N N . VAL A 1 316 ? 0.667 13.75 -9.938 1 94 316 VAL A N 1
ATOM 2513 C CA . VAL A 1 316 ? -0.162 14.945 -9.789 1 94 316 VAL A CA 1
ATOM 2514 C C . VAL A 1 316 ? -1.276 14.93 -10.836 1 94 316 VAL A C 1
ATOM 2516 O O . VAL A 1 316 ? -1.008 14.891 -12.039 1 94 316 VAL A O 1
ATOM 2519 N N . LEU A 1 317 ? -2.432 14.898 -10.344 1 93.38 317 LEU A N 1
ATOM 2520 C CA . LEU A 1 317 ? -3.574 14.945 -11.25 1 93.38 317 LEU A CA 1
ATOM 2521 C C . LEU A 1 317 ? -3.795 16.359 -11.789 1 93.38 317 LEU A C 1
ATOM 2523 O O . LEU A 1 317 ? -3.969 16.547 -12.992 1 93.38 317 LEU A O 1
ATOM 2527 N N . GLN A 1 318 ? -3.791 17.297 -10.852 1 92.38 318 GLN A N 1
ATOM 2528 C CA . GLN A 1 318 ? -3.99 18.703 -11.227 1 92.38 318 GLN A CA 1
ATOM 2529 C C . GLN A 1 318 ? -3.471 19.641 -10.141 1 92.38 318 GLN A C 1
ATOM 2531 O O . GLN A 1 318 ? -3.682 19.406 -8.945 1 92.38 318 GLN A O 1
ATOM 2536 N N . ARG A 1 319 ? -2.795 20.672 -10.594 1 92.5 319 ARG A N 1
ATOM 2537 C CA . ARG A 1 319 ? -2.344 21.75 -9.719 1 92.5 319 ARG A CA 1
ATOM 2538 C C . ARG A 1 319 ? -3.074 23.047 -10.023 1 92.5 319 ARG A C 1
ATOM 2540 O O . ARG A 1 319 ? -3.146 23.469 -11.18 1 92.5 319 ARG A O 1
ATOM 2547 N N . PHE A 1 320 ? -3.662 23.578 -8.977 1 90.06 320 PHE A N 1
ATOM 2548 C CA . PHE A 1 320 ? -4.25 24.906 -9.086 1 90.06 320 PHE A CA 1
ATOM 2549 C C . PHE A 1 320 ? -3.406 25.938 -8.344 1 90.06 320 PHE A C 1
ATOM 2551 O O . PHE A 1 320 ? -3.082 25.75 -7.168 1 90.06 320 PHE A O 1
ATOM 2558 N N . SER A 1 321 ? -2.861 26.797 -9.086 1 83.94 321 SER A N 1
ATOM 2559 C CA . SER A 1 321 ? -2.1 27.875 -8.469 1 83.94 321 SER A CA 1
ATOM 2560 C C . SER A 1 321 ? -2.408 29.219 -9.125 1 83.94 321 SER A C 1
ATOM 2562 O O . SER A 1 321 ? -2.945 29.266 -10.227 1 83.94 321 SER A O 1
ATOM 2564 N N . ALA A 1 322 ? -2.24 30.234 -8.367 1 69.38 322 ALA A N 1
ATOM 2565 C CA . ALA A 1 322 ? -2.445 31.578 -8.875 1 69.38 322 ALA A CA 1
ATOM 2566 C C . ALA A 1 322 ? -1.688 31.797 -10.18 1 69.38 322 ALA A C 1
ATOM 2568 O O . ALA A 1 322 ? -2.16 32.5 -11.07 1 69.38 322 ALA A O 1
ATOM 2569 N N . ALA A 1 323 ? -0.557 31.094 -10.336 1 60.91 323 ALA A N 1
ATOM 2570 C CA . ALA A 1 323 ? 0.282 31.328 -11.508 1 60.91 323 ALA A CA 1
ATOM 2571 C C . ALA A 1 323 ? -0.226 30.547 -12.711 1 60.91 323 ALA A C 1
ATOM 2573 O O . ALA A 1 323 ? 0.118 30.859 -13.859 1 60.91 323 ALA A O 1
ATOM 2574 N N . MET A 1 324 ? -0.751 29.484 -12.656 1 58.16 324 MET A N 1
ATOM 2575 C CA . MET A 1 324 ? -1.045 28.562 -13.742 1 58.16 324 MET A CA 1
ATOM 2576 C C . MET A 1 324 ? -2.352 28.938 -14.438 1 58.16 324 MET A C 1
ATOM 2578 O O . MET A 1 324 ? -2.812 28.219 -15.328 1 58.16 324 MET A O 1
ATOM 2582 N N . THR A 1 325 ? -3.029 29.938 -14.133 1 53.31 325 THR A N 1
ATOM 2583 C CA . THR A 1 325 ? -4.465 30.141 -14.289 1 53.31 325 THR A CA 1
ATOM 2584 C C . THR A 1 325 ? -4.809 30.469 -15.742 1 53.31 325 THR A C 1
ATOM 2586 O O . THR A 1 325 ? -5.844 31.078 -16.016 1 53.31 325 THR A O 1
ATOM 2589 N N . PRO A 1 326 ? -4.023 30.344 -16.766 1 54 326 PRO A N 1
ATOM 2590 C CA . PRO A 1 326 ? -4.812 30.859 -17.875 1 54 326 PRO A CA 1
ATOM 2591 C C . PRO A 1 326 ? -6.172 30.188 -18.016 1 54 326 PRO A C 1
ATOM 2593 O O . PRO A 1 326 ? -7.145 30.812 -18.438 1 54 326 PRO A O 1
ATOM 2596 N N . VAL A 1 327 ? -6.168 28.938 -18.062 1 54.59 327 VAL A N 1
ATOM 2597 C CA . VAL A 1 327 ? -7.414 28.234 -18.328 1 54.59 327 VAL A CA 1
ATOM 2598 C C . VAL A 1 327 ? -8.375 28.406 -17.156 1 54.59 327 VAL A C 1
ATOM 2600 O O . VAL A 1 327 ? -9.594 28.375 -17.344 1 54.59 327 VAL A O 1
ATOM 2603 N N . PHE A 1 328 ? -7.887 28.391 -15.992 1 54.53 328 PHE A N 1
ATOM 2604 C CA . PHE A 1 328 ? -8.703 28.594 -14.805 1 54.53 328 PHE A CA 1
ATOM 2605 C C . PHE A 1 328 ? -8.656 30.062 -14.375 1 54.53 328 PHE A C 1
ATOM 2607 O O . PHE A 1 328 ? -7.598 30.703 -14.43 1 54.53 328 PHE A O 1
ATOM 2614 N N . GLU A 1 329 ? -9.562 30.75 -14.93 1 51.53 329 GLU A N 1
ATOM 2615 C CA . GLU A 1 329 ? -9.57 32.188 -14.617 1 51.53 329 GLU A CA 1
ATOM 2616 C C . GLU A 1 329 ? -8.703 32.469 -13.391 1 51.53 329 GLU A C 1
ATOM 2618 O O . GLU A 1 329 ? -8.445 31.578 -12.578 1 51.53 329 GLU A O 1
ATOM 2623 N N . ARG A 1 330 ? -8.312 33.812 -13.516 1 47.34 330 ARG A N 1
ATOM 2624 C CA . ARG A 1 330 ? -7.551 34.5 -12.484 1 47.34 330 ARG A CA 1
ATOM 2625 C C . ARG A 1 330 ? -7.934 34 -11.094 1 47.34 330 ARG A C 1
ATOM 2627 O O . ARG A 1 330 ? -8.898 34.5 -10.5 1 47.34 330 ARG A O 1
ATOM 2634 N N . ALA A 1 331 ? -8.281 32.781 -10.898 1 46.56 331 ALA A N 1
ATOM 2635 C CA . ALA A 1 331 ? -8.531 32.781 -9.453 1 46.56 331 ALA A CA 1
ATOM 2636 C C . ALA A 1 331 ? -7.566 33.75 -8.742 1 46.56 331 ALA A C 1
ATOM 2638 O O . ALA A 1 331 ? -6.43 33.938 -9.18 1 46.56 331 ALA A O 1
ATOM 2639 N N . HIS A 1 332 ? -8.203 34.469 -7.953 1 47.84 332 HIS A N 1
ATOM 2640 C CA . HIS A 1 332 ? -7.562 35.312 -6.949 1 47.84 332 HIS A CA 1
ATOM 2641 C C . HIS A 1 332 ? -6.375 34.625 -6.309 1 47.84 332 HIS A C 1
ATOM 2643 O O . HIS A 1 332 ? -6.418 33.406 -6.082 1 47.84 332 HIS A O 1
ATOM 2649 N N . HIS A 1 333 ? -5.191 35.094 -6.605 1 57.44 333 HIS A N 1
ATOM 2650 C CA . HIS A 1 333 ? -3.865 34.781 -6.09 1 57.44 333 HIS A CA 1
ATOM 2651 C C . HIS A 1 333 ? -3.945 34.125 -4.707 1 57.44 333 HIS A C 1
ATOM 2653 O O . HIS A 1 333 ? -2.961 33.594 -4.215 1 57.44 333 HIS A O 1
ATOM 2659 N N . GLN A 1 334 ? -5.152 34.281 -4.125 1 76.62 334 GLN A N 1
ATOM 2660 C CA . GLN A 1 334 ? -5.285 33.844 -2.744 1 76.62 334 GLN A CA 1
ATOM 2661 C C . GLN A 1 334 ? -6.699 33.344 -2.467 1 76.62 334 GLN A C 1
ATOM 2663 O O . GLN A 1 334 ? -7.645 33.719 -3.158 1 76.62 334 GLN A O 1
ATOM 2668 N N . PHE A 1 335 ? -6.918 32.281 -1.822 1 88.88 335 PHE A N 1
ATOM 2669 C CA . PHE A 1 335 ? -8.219 31.891 -1.282 1 88.88 335 PHE A CA 1
ATOM 2670 C C . PHE A 1 335 ? -8.836 33.031 -0.493 1 88.88 335 PHE A C 1
ATOM 2672 O O . PHE A 1 335 ? -8.148 33.719 0.27 1 88.88 335 PHE A O 1
ATOM 2679 N N . THR A 1 336 ? -10.055 33.312 -0.78 1 88.88 336 THR A N 1
ATOM 2680 C CA . THR A 1 336 ? -10.688 34.5 -0.18 1 88.88 336 THR A CA 1
ATOM 2681 C C . THR A 1 336 ? -11.617 34.094 0.957 1 88.88 336 THR A C 1
ATOM 2683 O O . THR A 1 336 ? -12.07 34.906 1.736 1 88.88 336 THR A O 1
ATOM 2686 N N . GLU A 1 337 ? -12.008 32.844 0.987 1 94.06 337 GLU A N 1
ATOM 2687 C CA . GLU A 1 337 ? -12.875 32.281 2.02 1 94.06 337 GLU A CA 1
ATOM 2688 C C . GLU A 1 337 ? -12.312 30.969 2.568 1 94.06 337 GLU A C 1
ATOM 2690 O O . GLU A 1 337 ? -11.461 30.344 1.936 1 94.06 337 GLU A O 1
ATOM 2695 N N . PRO A 1 338 ? -12.805 30.672 3.793 1 96.06 338 PRO A N 1
ATOM 2696 C CA . PRO A 1 338 ? -12.414 29.344 4.293 1 96.06 338 PRO A CA 1
ATOM 2697 C C . PRO A 1 338 ? -12.789 28.219 3.336 1 96.06 338 PRO A C 1
ATOM 2699 O O . PRO A 1 338 ? -13.852 28.266 2.713 1 96.06 338 PRO A O 1
ATOM 2702 N N . LEU A 1 339 ? -11.852 27.312 3.256 1 96.81 339 LEU A N 1
ATOM 2703 C CA . LEU A 1 339 ? -12.047 26.188 2.352 1 96.81 339 LEU A CA 1
ATOM 2704 C C . LEU A 1 339 ? -12.523 24.953 3.113 1 96.81 339 LEU A C 1
ATOM 2706 O O . LEU A 1 339 ? -12.047 24.672 4.219 1 96.81 339 LEU A O 1
ATOM 2710 N N . TYR A 1 340 ? -13.453 24.234 2.475 1 97.94 340 TYR A N 1
ATOM 2711 C CA . TYR A 1 340 ? -13.938 22.984 3.041 1 97.94 340 TYR A CA 1
ATOM 2712 C C . TYR A 1 340 ? -13.664 21.812 2.096 1 97.94 340 TYR A C 1
ATOM 2714 O O . TYR A 1 340 ? -13.859 21.938 0.884 1 97.94 340 TYR A O 1
ATOM 2722 N N . PRO A 1 341 ? -13.141 20.688 2.686 1 98.06 341 PRO A N 1
ATOM 2723 C CA . PRO A 1 341 ? -13.141 19.484 1.855 1 98.06 341 PRO A CA 1
ATOM 2724 C C . PRO A 1 341 ? -14.523 19.156 1.306 1 98.06 341 PRO A C 1
ATOM 2726 O O . PRO A 1 341 ? -15.531 19.328 2.002 1 98.06 341 PRO A O 1
ATOM 2729 N N . ALA A 1 342 ? -14.539 18.734 0.087 1 98.12 342 ALA A N 1
ATOM 2730 C CA . ALA A 1 342 ? -15.828 18.484 -0.548 1 98.12 342 ALA A CA 1
ATOM 2731 C C . ALA A 1 342 ? -15.797 17.188 -1.358 1 98.12 342 ALA A C 1
ATOM 2733 O O . ALA A 1 342 ? -14.773 16.844 -1.946 1 98.12 342 ALA A O 1
ATOM 2734 N N . VAL A 1 343 ? -16.891 16.453 -1.35 1 96.88 343 VAL A N 1
ATOM 2735 C CA . VAL A 1 343 ? -17.062 15.266 -2.174 1 96.88 343 VAL A C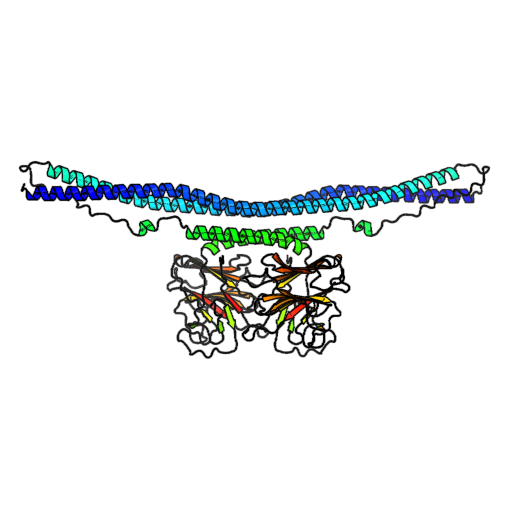A 1
ATOM 2736 C C . VAL A 1 343 ? -18.453 15.266 -2.807 1 96.88 343 VAL A C 1
ATOM 2738 O O . VAL A 1 343 ? -19.391 15.875 -2.273 1 96.88 343 VAL A O 1
ATOM 2741 N N . ARG A 1 344 ? -18.578 14.617 -3.945 1 94.62 344 ARG A N 1
ATOM 2742 C CA . ARG A 1 344 ? -19.844 14.539 -4.656 1 94.62 344 ARG A CA 1
ATOM 2743 C C . ARG A 1 344 ? -19.984 13.203 -5.383 1 94.62 344 ARG A C 1
ATOM 2745 O O . ARG A 1 344 ? -19.047 12.734 -6.02 1 94.62 344 ARG A O 1
ATOM 2752 N N . PHE A 1 345 ? -21.141 12.609 -5.199 1 91.06 345 PHE A N 1
ATOM 2753 C CA . PHE A 1 345 ? -21.5 11.461 -6.023 1 91.06 345 PHE A CA 1
ATOM 2754 C C . PHE A 1 345 ? -22.062 11.906 -7.363 1 91.06 345 PHE A C 1
ATOM 2756 O O . PHE A 1 345 ? -22.938 12.781 -7.418 1 91.06 345 PHE A O 1
ATOM 2763 N N . LEU A 1 346 ? -21.469 11.375 -8.367 1 89.12 346 LEU A N 1
ATOM 2764 C CA . LEU A 1 346 ? -22 11.633 -9.703 1 89.12 346 LEU A CA 1
ATOM 2765 C C . LEU A 1 346 ? -22.891 10.484 -10.164 1 89.12 346 LEU A C 1
ATOM 2767 O O . LEU A 1 346 ? -22.891 9.414 -9.555 1 89.12 346 LEU A O 1
ATOM 2771 N N . ARG A 1 347 ? -23.766 10.766 -11.109 1 76.88 347 ARG A N 1
ATOM 2772 C CA . ARG A 1 347 ? -24.641 9.719 -11.641 1 76.88 347 ARG A CA 1
ATOM 2773 C C . ARG A 1 347 ? -23.828 8.578 -12.234 1 76.88 347 ARG A C 1
ATOM 2775 O O . ARG A 1 347 ? -22.969 8.797 -13.094 1 76.88 347 ARG A O 1
ATOM 2782 N N . PRO A 1 348 ? -24.016 7.484 -11.484 1 66.62 348 PRO A N 1
ATOM 2783 C CA . PRO A 1 348 ? -23.234 6.367 -12.016 1 66.62 348 PRO A CA 1
ATOM 2784 C C . PRO A 1 348 ? -23.625 5.996 -13.445 1 66.62 348 PRO A C 1
ATOM 2786 O O . PRO A 1 348 ? -24.703 6.363 -13.906 1 66.62 348 PRO A O 1
ATOM 2789 N N . ALA A 1 349 ? -22.641 5.504 -14.078 1 59.97 349 ALA A N 1
ATOM 2790 C CA . ALA A 1 349 ? -22.953 4.988 -15.406 1 59.97 349 ALA A CA 1
ATOM 2791 C C . ALA A 1 349 ? -24.078 3.955 -15.344 1 59.97 349 ALA A C 1
ATOM 2793 O O . ALA A 1 349 ? -24.281 3.303 -14.32 1 59.97 349 ALA A O 1
ATOM 2794 N N . GLU A 1 350 ? -25.141 4.043 -16.203 1 56.91 350 GLU A N 1
ATOM 2795 C CA . GLU A 1 350 ? -26.312 3.182 -16.297 1 56.91 350 GLU A CA 1
ATOM 2796 C C . GLU A 1 350 ? -26 1.764 -15.836 1 56.91 350 GLU A C 1
ATOM 2798 O O . GLU A 1 350 ? -26.828 1.109 -15.211 1 56.91 350 GLU A O 1
ATOM 2803 N N . ASN A 1 351 ? -24.906 1.285 -16.25 1 52.53 351 ASN A N 1
ATOM 2804 C CA . ASN A 1 351 ? -24.641 -0.125 -15.984 1 52.53 351 ASN A CA 1
ATOM 2805 C C . ASN A 1 351 ? -24.016 -0.33 -14.609 1 52.53 351 ASN A C 1
ATOM 2807 O O . ASN A 1 351 ? -23.531 -1.423 -14.297 1 52.53 351 ASN A O 1
ATOM 2811 N N . GLN A 1 352 ? -24.047 0.805 -13.93 1 54.16 352 GLN A N 1
ATOM 2812 C CA . GLN A 1 352 ? -23.297 0.61 -12.695 1 54.16 352 GLN A CA 1
ATOM 2813 C C . GLN A 1 352 ? -24.203 0.098 -11.578 1 54.16 352 GLN A C 1
ATOM 2815 O O . GLN A 1 352 ? -25.25 0.691 -11.297 1 54.16 352 GLN A O 1
ATOM 2820 N N . ILE A 1 353 ? -24.109 -1.108 -11.281 1 49.25 353 ILE A N 1
ATOM 2821 C CA . ILE A 1 353 ? -24.875 -1.852 -10.289 1 49.25 353 ILE A CA 1
ATOM 2822 C C . ILE A 1 353 ? -24.438 -1.425 -8.883 1 49.25 353 ILE A C 1
ATOM 2824 O O . ILE A 1 353 ? -25.094 -1.763 -7.895 1 49.25 353 ILE A O 1
ATOM 2828 N N . TRP A 1 354 ? -23.375 -0.749 -8.664 1 51.72 354 TRP A N 1
ATOM 2829 C CA . TRP A 1 354 ? -22.844 -0.763 -7.305 1 51.72 354 TRP A CA 1
ATOM 2830 C C . TRP A 1 354 ? -23.078 0.575 -6.613 1 51.72 354 TRP A C 1
ATOM 2832 O O . TRP A 1 354 ? -23.125 1.62 -7.266 1 51.72 354 TRP A O 1
ATOM 2842 N N . PRO A 1 355 ? -23.672 0.328 -5.234 1 57.19 355 PRO A N 1
ATOM 2843 C CA . PRO A 1 355 ? -23.719 1.606 -4.523 1 57.19 355 PRO A CA 1
ATOM 2844 C C . PRO A 1 355 ? -22.359 2.305 -4.469 1 57.19 355 PRO A C 1
ATOM 2846 O O . PRO A 1 355 ? -21.328 1.644 -4.34 1 57.19 355 PRO A O 1
ATOM 2849 N N . ASN A 1 356 ? -22.281 3.469 -4.707 1 72.75 356 ASN A N 1
ATOM 2850 C CA . ASN A 1 356 ? -21.109 4.336 -4.727 1 72.75 356 ASN A CA 1
ATOM 2851 C C . ASN A 1 356 ? -20.688 4.746 -3.318 1 72.75 356 ASN A C 1
ATOM 2853 O O . ASN A 1 356 ? -21.531 5.152 -2.512 1 72.75 356 ASN A O 1
ATOM 2857 N N . HIS A 1 357 ? -19.516 4.324 -2.797 1 82.56 357 HIS A N 1
ATOM 2858 C CA . HIS A 1 357 ? -18.984 4.648 -1.48 1 82.56 357 HIS A CA 1
ATOM 2859 C C . HIS A 1 357 ? -17.719 5.484 -1.596 1 82.56 357 HIS A C 1
ATOM 2861 O O . HIS A 1 357 ? -16.859 5.207 -2.443 1 82.56 357 HIS A O 1
ATOM 2867 N N . LEU A 1 358 ? -17.766 6.555 -0.773 1 90.06 358 LEU A N 1
ATOM 2868 C CA . LEU A 1 358 ? -16.562 7.379 -0.613 1 90.06 358 LEU A CA 1
ATOM 2869 C C . LEU A 1 358 ? -16.156 7.445 0.851 1 90.06 358 LEU A C 1
ATOM 2871 O O . LEU A 1 358 ? -17 7.445 1.745 1 90.06 358 LEU A O 1
ATOM 2875 N N . GLU A 1 359 ? -14.836 7.484 1.089 1 91.81 359 GLU A N 1
ATOM 2876 C CA . GLU A 1 359 ? -14.383 7.508 2.477 1 91.81 359 GLU A CA 1
ATOM 2877 C C . GLU A 1 359 ? -13.164 8.406 2.645 1 91.81 359 GLU A C 1
ATOM 2879 O O . GLU A 1 359 ? -12.188 8.281 1.906 1 91.81 359 GLU A O 1
ATOM 2884 N N . PHE A 1 360 ? -13.273 9.328 3.594 1 94.94 360 PHE A N 1
ATOM 2885 C CA . PHE A 1 360 ? -12.086 10.062 4.008 1 94.94 360 PHE A CA 1
ATOM 2886 C C . PHE A 1 360 ? -11.148 9.172 4.812 1 94.94 360 PHE A C 1
ATOM 2888 O O . PHE A 1 360 ? -11.539 8.625 5.848 1 94.94 360 PHE A O 1
ATOM 2895 N N . CYS A 1 361 ? -9.922 9.102 4.371 1 92.69 361 CYS A N 1
ATOM 2896 C CA . CYS A 1 361 ? -8.984 8.156 4.961 1 92.69 361 CYS A CA 1
ATOM 2897 C C . CYS A 1 361 ? -8.484 8.648 6.312 1 92.69 361 CYS A C 1
ATOM 2899 O O . CYS A 1 361 ? -8.25 9.844 6.492 1 92.69 361 CYS A O 1
ATOM 2901 N N . LEU A 1 362 ? -8.383 7.695 7.203 1 84.88 362 LEU A N 1
ATOM 2902 C CA . LEU A 1 362 ? -7.707 7.984 8.461 1 84.88 362 LEU A CA 1
ATOM 2903 C C . LEU A 1 362 ? -6.199 7.848 8.312 1 84.88 362 LEU A C 1
ATOM 2905 O O . LEU A 1 362 ? -5.688 6.746 8.094 1 84.88 362 LEU A O 1
ATOM 2909 N N . LEU A 1 363 ? -5.594 9 8.172 1 83.06 363 LEU A N 1
ATOM 2910 C CA . LEU A 1 363 ? -4.152 9 7.949 1 83.06 363 LEU A CA 1
ATOM 2911 C C . LEU A 1 363 ? -3.398 9.016 9.273 1 83.06 363 LEU A C 1
ATOM 2913 O O . LEU A 1 363 ? -3.824 9.672 10.227 1 83.06 363 LEU A O 1
ATOM 2917 N N . ASN A 1 364 ? -2.279 8.336 9.531 1 65.12 364 ASN A N 1
ATOM 2918 C CA . ASN A 1 364 ? -1.385 8.297 10.688 1 65.12 364 ASN A CA 1
ATOM 2919 C C . ASN A 1 364 ? -2.014 7.547 11.859 1 65.12 364 ASN A C 1
ATOM 2921 O O . ASN A 1 364 ? -1.926 7.992 13 1 65.12 364 ASN A O 1
ATOM 2925 N N . SER A 1 365 ? -3.068 6.637 11.586 1 50.19 365 SER A N 1
ATOM 2926 C CA . SER A 1 365 ? -3.562 5.938 12.766 1 50.19 365 SER A CA 1
ATOM 2927 C C . SER A 1 365 ? -2.439 5.191 13.477 1 50.19 365 SER A C 1
ATOM 2929 O O . SER A 1 365 ? -1.595 4.57 12.836 1 50.19 365 SER A O 1
ATOM 2931 N N . PRO A 1 366 ? -2.156 5.551 14.758 1 41.88 366 PRO A N 1
ATOM 2932 C CA . PRO A 1 366 ? -1.2 4.762 15.539 1 41.88 366 PRO A CA 1
ATOM 2933 C C . PRO A 1 366 ? -1.425 3.26 15.406 1 41.88 366 PRO A C 1
ATOM 2935 O O . PRO A 1 366 ? -2.543 2.82 15.125 1 41.88 366 PRO A O 1
ATOM 2938 N N . MET B 1 1 ? 34.281 -70.062 -38.594 1 49.28 1 MET B N 1
ATOM 2939 C CA . MET B 1 1 ? 33.469 -68.938 -38.281 1 49.28 1 MET B CA 1
ATOM 2940 C C . MET B 1 1 ? 33.062 -68.188 -39.531 1 49.28 1 MET B C 1
ATOM 2942 O O . MET B 1 1 ? 33.938 -67.688 -40.25 1 49.28 1 MET B O 1
ATOM 2946 N N . ASP B 1 2 ? 31.906 -68.438 -39.969 1 67.69 2 ASP B N 1
ATOM 2947 C CA . ASP B 1 2 ? 31.422 -68.125 -41.312 1 67.69 2 ASP B CA 1
ATOM 2948 C C . ASP B 1 2 ? 31.438 -66.625 -41.594 1 67.69 2 ASP B C 1
ATOM 2950 O O . ASP B 1 2 ? 31.438 -65.812 -40.656 1 67.69 2 ASP B O 1
ATOM 2954 N N . GLU B 1 3 ? 31.922 -66.25 -42.781 1 71.94 3 GLU B N 1
ATOM 2955 C CA . GLU B 1 3 ? 31.922 -64.938 -43.406 1 71.94 3 GLU B CA 1
ATOM 2956 C C . GLU B 1 3 ? 30.734 -64.062 -42.938 1 71.94 3 GLU B C 1
ATOM 2958 O O . GLU B 1 3 ? 30.875 -62.875 -42.719 1 71.94 3 GLU B O 1
ATOM 2963 N N . TRP B 1 4 ? 29.641 -64.625 -42.656 1 72.88 4 TRP B N 1
ATOM 2964 C CA . TRP B 1 4 ? 28.406 -63.969 -42.219 1 72.88 4 TRP B CA 1
ATOM 2965 C C . TRP B 1 4 ? 28.531 -63.469 -40.781 1 72.88 4 TRP B C 1
ATOM 2967 O O . TRP B 1 4 ? 28.094 -62.344 -40.469 1 72.88 4 TRP B O 1
ATOM 2977 N N . THR B 1 5 ? 29.266 -64.25 -39.969 1 79.81 5 THR B N 1
ATOM 2978 C CA . THR B 1 5 ? 29.406 -63.875 -38.562 1 79.81 5 THR B CA 1
ATOM 2979 C C . THR B 1 5 ? 30.344 -62.688 -38.438 1 79.81 5 THR B C 1
ATOM 2981 O O . THR B 1 5 ? 30.109 -61.781 -37.594 1 79.81 5 THR B O 1
ATOM 2984 N N . LYS B 1 6 ? 31.297 -62.594 -39.375 1 83 6 LYS B N 1
ATOM 2985 C CA . LYS B 1 6 ? 32.25 -61.5 -39.344 1 83 6 LYS B CA 1
ATOM 2986 C C . LYS B 1 6 ? 31.594 -60.188 -39.781 1 83 6 LYS B C 1
ATOM 2988 O O . LYS B 1 6 ? 31.859 -59.125 -39.219 1 83 6 LYS B O 1
ATOM 2993 N N . GLU B 1 7 ? 30.703 -60.281 -40.75 1 84.81 7 GLU B N 1
ATOM 2994 C CA . GLU B 1 7 ? 30.016 -59.094 -41.25 1 84.81 7 GLU B CA 1
ATOM 2995 C C . GLU B 1 7 ? 29.031 -58.531 -40.219 1 84.81 7 GLU B C 1
ATOM 2997 O O . GLU B 1 7 ? 28.922 -57.312 -40.062 1 84.81 7 GLU B O 1
ATOM 3002 N N . HIS B 1 8 ? 28.359 -59.438 -39.562 1 85.44 8 HIS B N 1
ATOM 3003 C CA . HIS B 1 8 ? 27.406 -59.031 -38.531 1 85.44 8 HIS B CA 1
ATOM 3004 C C . HIS B 1 8 ? 28.125 -58.344 -37.375 1 85.44 8 HIS B C 1
ATOM 3006 O O . HIS B 1 8 ? 27.656 -57.344 -36.844 1 85.44 8 HIS B O 1
ATOM 3012 N N . LEU B 1 9 ? 29.297 -58.875 -37.062 1 87 9 LEU B N 1
ATOM 3013 C CA . LEU B 1 9 ? 30.078 -58.312 -35.969 1 87 9 LEU B CA 1
ATOM 3014 C C . LEU B 1 9 ? 30.656 -56.969 -36.344 1 87 9 LEU B C 1
ATOM 3016 O O . LEU B 1 9 ? 30.734 -56.062 -35.531 1 87 9 LEU B O 1
ATOM 3020 N N . SER B 1 10 ? 30.969 -56.844 -37.594 1 89.06 10 SER B N 1
ATOM 3021 C CA . SER B 1 10 ? 31.5 -55.594 -38.062 1 89.06 10 SER B CA 1
ATOM 3022 C C . SER B 1 10 ? 30.406 -54.5 -38.062 1 89.06 10 SER B C 1
ATOM 3024 O O . SER B 1 10 ? 30.688 -53.344 -37.75 1 89.06 10 SER B O 1
ATOM 3026 N N . ARG B 1 11 ? 29.266 -54.844 -38.469 1 89.38 11 ARG B N 1
ATOM 3027 C CA . ARG B 1 11 ? 28.141 -53.938 -38.438 1 89.38 11 ARG B CA 1
ATOM 3028 C C . ARG B 1 11 ? 27.812 -53.5 -37.031 1 89.38 11 ARG B C 1
ATOM 3030 O O . ARG B 1 11 ? 27.578 -52.312 -36.781 1 89.38 11 ARG B O 1
ATOM 3037 N N . ARG B 1 12 ? 27.812 -54.469 -36.156 1 89.12 12 ARG B N 1
ATOM 3038 C CA . ARG B 1 12 ? 27.531 -54.156 -34.781 1 89.12 12 ARG B CA 1
ATOM 3039 C C . ARG B 1 12 ? 28.594 -53.25 -34.188 1 89.12 12 ARG B C 1
ATOM 3041 O O . ARG B 1 12 ? 28.266 -52.344 -33.406 1 89.12 12 ARG B O 1
ATOM 3048 N N . LEU B 1 13 ? 29.797 -53.469 -34.562 1 90.94 13 LEU B N 1
ATOM 3049 C CA . LEU B 1 13 ? 30.875 -52.625 -34.094 1 90.94 13 LEU B CA 1
ATOM 3050 C C . LEU B 1 13 ? 30.703 -51.188 -34.594 1 90.94 13 LEU B C 1
ATOM 3052 O O . LEU B 1 13 ? 30.953 -50.25 -33.844 1 90.94 13 LEU B O 1
ATOM 3056 N N . GLY B 1 14 ? 30.188 -51.062 -35.781 1 91.19 14 GLY B N 1
ATOM 3057 C CA . GLY B 1 14 ? 29.891 -49.719 -36.312 1 91.19 14 GLY B CA 1
ATOM 3058 C C . GLY B 1 14 ? 28.797 -49 -35.531 1 91.19 14 GLY B C 1
ATOM 3059 O O . GLY B 1 14 ? 28.906 -47.812 -35.281 1 91.19 14 GLY B O 1
ATOM 3060 N N . GLU B 1 15 ? 27.719 -49.719 -35.188 1 91.19 15 GLU B N 1
ATOM 3061 C CA . GLU B 1 15 ? 26.609 -49.156 -34.406 1 91.19 15 GLU B CA 1
ATOM 3062 C C . GLU B 1 15 ? 27.047 -48.719 -33.031 1 91.19 15 GLU B C 1
ATOM 3064 O O . GLU B 1 15 ? 26.641 -47.688 -32.531 1 91.19 15 GLU B O 1
ATOM 3069 N N . LEU B 1 16 ? 27.891 -49.531 -32.438 1 92.69 16 LEU B N 1
ATOM 3070 C CA . LEU B 1 16 ? 28.391 -49.25 -31.078 1 92.69 16 LEU B CA 1
ATOM 3071 C C . LEU B 1 16 ? 29.312 -48.031 -31.094 1 92.69 16 LEU B C 1
ATOM 3073 O O . LEU B 1 16 ? 29.281 -47.219 -30.172 1 92.69 16 LEU B O 1
ATOM 3077 N N . GLN B 1 17 ? 30.078 -47.938 -32.156 1 92.69 17 GLN B N 1
ATOM 3078 C CA . GLN B 1 17 ? 30.953 -46.781 -32.281 1 92.69 17 GLN B CA 1
ATOM 3079 C C . GLN B 1 17 ? 30.141 -45.5 -32.469 1 92.69 17 GLN B C 1
ATOM 3081 O O . GLN B 1 17 ? 30.5 -44.438 -31.953 1 92.69 17 GLN B O 1
ATOM 3086 N N . ALA B 1 18 ? 29.094 -45.625 -33.25 1 93.06 18 ALA B N 1
ATOM 3087 C CA . ALA B 1 18 ? 28.188 -44.5 -33.438 1 93.06 18 ALA B CA 1
ATOM 3088 C C . ALA B 1 18 ? 27.531 -44.094 -32.125 1 93.06 18 ALA B C 1
ATOM 3090 O O . ALA B 1 18 ? 27.391 -42.906 -31.812 1 93.06 18 ALA B O 1
ATOM 3091 N N . GLU B 1 19 ? 27.094 -45.094 -31.344 1 93.31 19 GLU B N 1
ATOM 3092 C CA . GLU B 1 19 ? 26.484 -44.844 -30.031 1 93.31 19 GLU B CA 1
ATOM 3093 C C . GLU B 1 19 ? 27.484 -44.219 -29.078 1 93.31 19 GLU B C 1
ATOM 3095 O O . GLU B 1 19 ? 27.125 -43.312 -28.297 1 93.31 19 GLU B O 1
ATOM 3100 N N . MET B 1 20 ? 28.734 -44.594 -29.172 1 93.44 20 MET B N 1
ATOM 3101 C CA . MET B 1 20 ? 29.781 -44.031 -28.344 1 93.44 20 MET B CA 1
ATOM 3102 C C . MET B 1 20 ? 29.969 -42.531 -28.641 1 93.44 20 MET B C 1
ATOM 3104 O O . MET B 1 20 ? 30.078 -41.719 -27.734 1 93.44 20 MET B O 1
ATOM 3108 N N . SER B 1 21 ? 29.938 -42.281 -29.922 1 94.62 21 SER B N 1
ATOM 3109 C CA . SER B 1 21 ? 30.109 -40.875 -30.344 1 94.62 21 SER B CA 1
ATOM 3110 C C . SER B 1 21 ? 28.938 -40.031 -29.891 1 94.62 21 SER B C 1
ATOM 3112 O O . SER B 1 21 ? 29.141 -38.906 -29.422 1 94.62 21 SER B O 1
ATOM 3114 N N . LYS B 1 22 ? 27.719 -40.5 -30.031 1 93.38 22 LYS B N 1
ATOM 3115 C CA . LYS B 1 22 ? 26.516 -39.781 -29.609 1 93.38 22 LYS B CA 1
ATOM 3116 C C . LYS B 1 22 ? 26.531 -39.531 -28.094 1 93.38 22 LYS B C 1
ATOM 3118 O O . LYS B 1 22 ? 26.188 -38.438 -27.625 1 93.38 22 LYS B O 1
ATOM 3123 N N . THR B 1 23 ? 26.891 -40.531 -27.344 1 94.25 23 THR B N 1
ATOM 3124 C CA . THR B 1 23 ? 26.938 -40.469 -25.891 1 94.25 23 THR B CA 1
ATOM 3125 C C . THR B 1 23 ? 27.984 -39.469 -25.422 1 94.25 23 THR B C 1
ATOM 3127 O O . THR B 1 23 ? 27.734 -38.656 -24.516 1 94.25 23 THR B O 1
ATOM 3130 N N . GLU B 1 24 ? 29.125 -39.562 -26.094 1 94.31 24 GLU B N 1
ATOM 3131 C CA . GLU B 1 24 ? 30.188 -38.625 -25.75 1 94.31 24 GLU B CA 1
ATOM 3132 C C . GLU B 1 24 ? 29.766 -37.188 -26.031 1 94.31 24 GLU B C 1
ATOM 3134 O O . GLU B 1 24 ? 30.062 -36.281 -25.234 1 94.31 24 GLU B O 1
ATOM 3139 N N . ALA B 1 25 ? 29.156 -37 -27.156 1 94.69 25 ALA B N 1
ATOM 3140 C CA . ALA B 1 25 ? 28.688 -35.656 -27.5 1 94.69 25 ALA B CA 1
ATOM 3141 C C . ALA B 1 25 ? 27.656 -35.156 -26.484 1 94.69 25 ALA B C 1
ATOM 3143 O O . ALA B 1 25 ? 27.688 -34 -26.094 1 94.69 25 ALA B O 1
ATOM 3144 N N . HIS B 1 26 ? 26.75 -36 -26.062 1 94.5 26 HIS B N 1
ATOM 3145 C CA . HIS B 1 26 ? 25.719 -35.625 -25.094 1 94.5 26 HIS B CA 1
ATOM 3146 C C . HIS B 1 26 ? 26.328 -35.312 -23.734 1 94.5 26 HIS B C 1
ATOM 3148 O O . HIS B 1 26 ? 25.938 -34.344 -23.094 1 94.5 26 HIS B O 1
ATOM 3154 N N . ILE B 1 27 ? 27.328 -36.094 -23.344 1 94.81 27 ILE B N 1
ATOM 3155 C CA . ILE B 1 27 ? 28.016 -35.844 -22.078 1 94.81 27 ILE B CA 1
ATOM 3156 C C . ILE B 1 27 ? 28.703 -34.5 -22.109 1 94.81 27 ILE B C 1
ATOM 3158 O O . ILE B 1 27 ? 28.656 -33.75 -21.125 1 94.81 27 ILE B O 1
ATOM 3162 N N . GLN B 1 28 ? 29.281 -34.219 -23.219 1 94.75 28 GLN B N 1
ATOM 3163 C CA . GLN B 1 28 ? 29.938 -32.938 -23.344 1 94.75 28 GLN B CA 1
ATOM 3164 C C . GLN B 1 28 ? 28.922 -31.781 -23.266 1 94.75 28 GLN B C 1
ATOM 3166 O O . GLN B 1 28 ? 29.203 -30.734 -22.672 1 94.75 28 GLN B O 1
ATOM 3171 N N . SER B 1 29 ? 27.859 -31.953 -23.922 1 93.75 29 SER B N 1
ATOM 3172 C CA . SER B 1 29 ? 26.812 -30.938 -23.875 1 93.75 29 SER B CA 1
ATOM 3173 C C . SER B 1 29 ? 26.328 -30.719 -22.438 1 93.75 29 SER B C 1
ATOM 3175 O O . SER B 1 29 ? 26.109 -29.578 -22.016 1 93.75 29 SER B O 1
ATOM 3177 N N . LEU B 1 30 ? 26.172 -31.797 -21.672 1 93.31 30 LEU B N 1
ATOM 3178 C CA . LEU B 1 30 ? 25.719 -31.719 -20.281 1 93.31 30 LEU B CA 1
ATOM 3179 C C . LEU B 1 30 ? 26.766 -31 -19.422 1 93.31 30 LEU B C 1
ATOM 3181 O O . LEU B 1 30 ? 26.406 -30.219 -18.531 1 93.31 30 LEU B O 1
ATOM 3185 N N . LYS B 1 31 ? 27.953 -31.297 -19.703 1 93.12 31 LYS B N 1
ATOM 3186 C CA . LYS B 1 31 ? 29.031 -30.641 -18.969 1 93.12 31 LYS B CA 1
ATOM 3187 C C . LYS B 1 31 ? 29.047 -29.125 -19.234 1 93.12 31 LYS B C 1
ATOM 3189 O O . LYS B 1 31 ? 29.266 -28.328 -18.328 1 93.12 31 LYS B O 1
ATOM 3194 N N . LYS B 1 32 ? 28.812 -28.828 -20.453 1 93.31 32 LYS B N 1
ATOM 3195 C CA . LYS B 1 32 ? 28.75 -27.422 -20.812 1 93.31 32 LYS B CA 1
ATOM 3196 C C . LYS B 1 32 ? 27.578 -26.734 -20.109 1 93.31 32 LYS B C 1
ATOM 3198 O O . LYS B 1 32 ? 27.719 -25.609 -19.609 1 93.31 32 LYS B O 1
ATOM 3203 N N . ARG B 1 33 ? 26.469 -27.359 -20.062 1 92.19 33 ARG B N 1
ATOM 3204 C CA . ARG B 1 33 ? 25.281 -26.828 -19.375 1 92.19 33 ARG B CA 1
ATOM 3205 C C . ARG B 1 33 ? 25.578 -26.594 -17.891 1 92.19 33 ARG B C 1
ATOM 3207 O O . ARG B 1 33 ? 25.156 -25.578 -17.328 1 92.19 33 ARG B O 1
ATOM 3214 N N . LYS B 1 34 ? 26.25 -27.516 -17.375 1 91.06 34 LYS B N 1
ATOM 3215 C CA . LYS B 1 34 ? 26.594 -27.406 -15.953 1 91.06 34 LYS B CA 1
ATOM 3216 C C . LYS B 1 34 ? 27.5 -26.203 -15.703 1 91.06 34 LYS B C 1
ATOM 3218 O O . LYS B 1 34 ? 27.312 -25.469 -14.734 1 91.06 34 LYS B O 1
ATOM 3223 N N . ALA B 1 35 ? 28.391 -25.969 -16.562 1 90.5 35 ALA B N 1
ATOM 3224 C CA . ALA B 1 35 ? 29.297 -24.828 -16.438 1 90.5 35 ALA B CA 1
ATOM 3225 C C . ALA B 1 35 ? 28.547 -23.516 -16.609 1 90.5 35 ALA B C 1
ATOM 3227 O O . ALA B 1 35 ? 28.844 -22.531 -15.938 1 90.5 35 ALA B O 1
ATOM 3228 N N . ASP B 1 36 ? 27.656 -23.516 -17.469 1 93 36 ASP B N 1
ATOM 3229 C CA . ASP B 1 36 ? 26.891 -22.312 -17.766 1 93 36 ASP B CA 1
ATOM 3230 C C . ASP B 1 36 ? 25.953 -21.969 -16.609 1 93 36 ASP B C 1
ATOM 3232 O O . ASP B 1 36 ? 25.547 -20.812 -16.453 1 93 36 ASP B O 1
ATOM 3236 N N . LEU B 1 37 ? 25.578 -23.031 -15.836 1 92.75 37 LEU B N 1
ATOM 3237 C CA . LEU B 1 37 ? 24.672 -22.797 -14.711 1 92.75 37 LEU B CA 1
ATOM 3238 C C . LEU B 1 37 ? 25.266 -21.812 -13.719 1 92.75 37 LEU B C 1
ATOM 3240 O O . LEU B 1 37 ? 24.562 -20.922 -13.227 1 92.75 37 LEU B O 1
ATOM 3244 N N . ALA B 1 38 ? 26.547 -21.953 -13.445 1 89.81 38 ALA B N 1
ATOM 3245 C CA . ALA B 1 38 ? 27.219 -21.078 -12.492 1 89.81 38 ALA B CA 1
ATOM 3246 C C . ALA B 1 38 ? 27.266 -19.641 -12.992 1 89.81 38 ALA B C 1
ATOM 3248 O O . ALA B 1 38 ? 27.016 -18.703 -12.227 1 89.81 38 ALA B O 1
ATOM 3249 N N . ARG B 1 39 ? 27.547 -19.469 -14.219 1 92.56 39 ARG B N 1
ATOM 3250 C CA . ARG B 1 39 ? 27.609 -18.141 -14.812 1 92.56 39 ARG B CA 1
ATOM 3251 C C . ARG B 1 39 ? 26.25 -17.469 -14.805 1 92.56 39 ARG B C 1
ATOM 3253 O O . ARG B 1 39 ? 26.141 -16.297 -14.43 1 92.56 39 ARG B O 1
ATOM 3260 N N . THR B 1 40 ? 25.312 -18.188 -15.188 1 93.75 40 THR B N 1
ATOM 3261 C CA . THR B 1 40 ? 23.953 -17.656 -15.234 1 93.75 40 THR B CA 1
ATOM 3262 C C . THR B 1 40 ? 23.484 -17.25 -13.844 1 93.75 40 THR B C 1
ATOM 3264 O O . THR B 1 40 ? 22.859 -16.203 -13.672 1 93.75 40 THR B O 1
ATOM 3267 N N . THR B 1 41 ? 23.781 -18.062 -12.883 1 95.19 41 THR B N 1
ATOM 3268 C CA . THR B 1 41 ? 23.375 -17.781 -11.516 1 95.19 41 THR B CA 1
ATOM 3269 C C . THR B 1 41 ? 24.047 -16.5 -11.008 1 95.19 41 THR B C 1
ATOM 3271 O O . THR B 1 41 ? 23.422 -15.711 -10.297 1 95.19 41 THR B O 1
ATOM 3274 N N . GLU B 1 42 ? 25.266 -16.312 -11.375 1 95.56 42 GLU B N 1
ATOM 3275 C CA . GLU B 1 42 ? 25.969 -15.117 -10.945 1 95.56 42 GLU B CA 1
ATOM 3276 C C . GLU B 1 42 ? 25.344 -13.859 -11.547 1 95.56 42 GLU B C 1
ATOM 3278 O O . GLU B 1 42 ? 25.234 -12.836 -10.875 1 95.56 42 GLU B O 1
ATOM 3283 N N . VAL B 1 43 ? 24.969 -13.938 -12.781 1 96.38 43 VAL B N 1
ATOM 3284 C CA . VAL B 1 43 ? 24.281 -12.828 -13.43 1 96.38 43 VAL B CA 1
ATOM 3285 C C . VAL B 1 43 ? 22.953 -12.555 -12.727 1 96.38 43 VAL B C 1
ATOM 3287 O O . VAL B 1 43 ? 22.594 -11.398 -12.484 1 96.38 43 VAL B O 1
ATOM 3290 N N . MET B 1 44 ? 22.25 -13.648 -12.375 1 96.69 44 MET B N 1
ATOM 3291 C CA . MET B 1 44 ? 20.984 -13.516 -11.656 1 96.69 44 MET B CA 1
ATOM 3292 C C . MET B 1 44 ? 21.203 -12.828 -10.312 1 96.69 44 MET B C 1
ATOM 3294 O O . MET B 1 44 ? 20.438 -11.922 -9.945 1 96.69 44 MET B O 1
ATOM 3298 N N . LYS B 1 45 ? 22.219 -13.266 -9.617 1 97.5 45 LYS B N 1
ATOM 3299 C CA . LYS B 1 45 ? 22.531 -12.664 -8.32 1 97.5 45 LYS B CA 1
ATOM 3300 C C . LYS B 1 45 ? 22.844 -11.172 -8.461 1 97.5 45 LYS B C 1
ATOM 3302 O O . LYS B 1 45 ? 22.406 -10.367 -7.637 1 97.5 45 LYS B O 1
ATOM 3307 N N . GLN B 1 46 ? 23.547 -10.867 -9.5 1 97.94 46 GLN B N 1
ATOM 3308 C CA . GLN B 1 46 ? 23.891 -9.477 -9.742 1 97.94 46 GLN B CA 1
ATOM 3309 C C . GLN B 1 46 ? 22.656 -8.633 -10.008 1 97.94 46 GLN B C 1
ATOM 3311 O O . GLN B 1 46 ? 22.547 -7.5 -9.523 1 97.94 46 GLN B O 1
ATOM 3316 N N . GLN B 1 47 ? 21.75 -9.156 -10.773 1 97.88 47 GLN B N 1
ATOM 3317 C CA . GLN B 1 47 ? 20.5 -8.445 -11.047 1 97.88 47 GLN B CA 1
ATOM 3318 C C . GLN B 1 47 ? 19.719 -8.203 -9.766 1 97.88 47 GLN B C 1
ATOM 3320 O O . GLN B 1 47 ? 19.156 -7.125 -9.57 1 97.88 47 GLN B O 1
ATOM 3325 N N . VAL B 1 48 ? 19.703 -9.211 -8.93 1 98.06 48 VAL B N 1
ATOM 3326 C CA . VAL B 1 48 ? 19.016 -9.078 -7.641 1 98.06 48 VAL B CA 1
ATOM 3327 C C . VAL B 1 48 ? 19.672 -7.977 -6.816 1 98.06 48 VAL B C 1
ATOM 3329 O O . VAL B 1 48 ? 18.984 -7.105 -6.273 1 98.06 48 VAL B O 1
ATOM 3332 N N . ARG B 1 49 ? 21 -7.988 -6.762 1 98.31 49 ARG B N 1
ATOM 3333 C CA . ARG B 1 49 ? 21.734 -6.988 -5.996 1 98.31 49 ARG B CA 1
ATOM 3334 C C . ARG B 1 49 ? 21.453 -5.582 -6.52 1 98.31 49 ARG B C 1
ATOM 3336 O O . ARG B 1 49 ? 21.344 -4.633 -5.738 1 98.31 49 ARG B O 1
ATOM 3343 N N . GLU B 1 50 ? 21.281 -5.477 -7.801 1 98.19 50 GLU B N 1
ATOM 3344 C CA . GLU B 1 50 ? 21 -4.176 -8.406 1 98.19 50 GLU B CA 1
ATOM 3345 C C . GLU B 1 50 ? 19.641 -3.641 -7.957 1 98.19 50 GLU B C 1
ATOM 3347 O O . GLU B 1 50 ? 19.5 -2.449 -7.668 1 98.19 50 GLU B O 1
ATOM 3352 N N . HIS B 1 51 ? 18.672 -4.496 -7.934 1 98.12 51 HIS B N 1
ATOM 3353 C CA . HIS B 1 51 ? 17.344 -4.07 -7.52 1 98.12 51 HIS B CA 1
ATOM 3354 C C . HIS B 1 51 ? 17.344 -3.637 -6.059 1 98.12 51 HIS B C 1
ATOM 3356 O O . HIS B 1 51 ? 16.734 -2.615 -5.715 1 98.12 51 HIS B O 1
ATOM 3362 N N . PHE B 1 52 ? 18.016 -4.348 -5.203 1 98.5 52 PHE B N 1
ATOM 3363 C CA . PHE B 1 52 ? 18.078 -3.979 -3.793 1 98.5 52 PHE B CA 1
ATOM 3364 C C . PHE B 1 52 ? 18.906 -2.709 -3.602 1 98.5 52 PHE B C 1
ATOM 3366 O O . PHE B 1 52 ? 18.594 -1.886 -2.74 1 98.5 52 PHE B O 1
ATOM 3373 N N . GLU B 1 53 ? 19.922 -2.576 -4.414 1 98.12 53 GLU B N 1
ATOM 3374 C CA . GLU B 1 53 ? 20.703 -1.35 -4.367 1 98.12 53 GLU B CA 1
ATOM 3375 C C . GLU B 1 53 ? 19.859 -0.135 -4.742 1 98.12 53 GLU B C 1
ATOM 3377 O O . GLU B 1 53 ? 20.016 0.939 -4.156 1 98.12 53 GLU B O 1
ATOM 3382 N N . ASN B 1 54 ? 19.062 -0.314 -5.73 1 97.75 54 ASN B N 1
ATOM 3383 C CA . ASN B 1 54 ? 18.156 0.763 -6.117 1 97.75 54 ASN B CA 1
ATOM 3384 C C . ASN B 1 54 ? 17.266 1.188 -4.953 1 97.75 54 ASN B C 1
ATOM 3386 O O . ASN B 1 54 ? 17.094 2.381 -4.707 1 97.75 54 ASN B O 1
ATOM 3390 N N . MET B 1 55 ? 16.719 0.254 -4.211 1 98.12 55 MET B N 1
ATOM 3391 C CA . MET B 1 55 ? 15.875 0.558 -3.059 1 98.12 55 MET B CA 1
ATOM 3392 C C . MET B 1 55 ? 16.672 1.255 -1.964 1 98.12 55 MET B C 1
ATOM 3394 O O . MET B 1 55 ? 16.203 2.205 -1.345 1 98.12 55 MET B O 1
ATOM 3398 N N . ARG B 1 56 ? 17.922 0.794 -1.781 1 98.19 56 ARG B N 1
ATOM 3399 C CA . ARG B 1 56 ? 18.781 1.43 -0.79 1 98.19 56 ARG B CA 1
ATOM 3400 C C . ARG B 1 56 ? 19.109 2.869 -1.181 1 98.19 56 ARG B C 1
ATOM 3402 O O . ARG B 1 56 ? 19.172 3.75 -0.32 1 98.19 56 ARG B O 1
ATOM 3409 N N . CYS B 1 57 ? 19.25 3.102 -2.48 1 98 57 CYS B N 1
ATOM 3410 C CA . CYS B 1 57 ? 19.516 4.449 -2.975 1 98 57 CYS B CA 1
ATOM 3411 C C . CYS B 1 57 ? 18.328 5.371 -2.709 1 98 57 CYS B C 1
ATOM 3413 O O . CYS B 1 57 ? 18.516 6.523 -2.314 1 98 57 CYS B O 1
ATOM 3415 N N . ILE B 1 58 ? 17.141 4.891 -2.914 1 97.88 58 ILE B N 1
ATOM 3416 C CA . ILE B 1 58 ? 15.938 5.664 -2.639 1 97.88 58 ILE B CA 1
ATOM 3417 C C . ILE B 1 58 ? 15.922 6.086 -1.172 1 97.88 58 ILE B C 1
ATOM 3419 O O . ILE B 1 58 ? 15.664 7.25 -0.858 1 97.88 58 ILE B O 1
ATOM 3423 N N . LEU B 1 59 ? 16.219 5.133 -0.277 1 98.31 59 LEU B N 1
ATOM 3424 C CA . LEU B 1 59 ? 16.219 5.41 1.155 1 98.31 59 LEU B CA 1
ATOM 3425 C C . LEU B 1 59 ? 17.312 6.414 1.519 1 98.31 59 LEU B C 1
ATOM 3427 O O . LEU B 1 59 ? 17.078 7.332 2.311 1 98.31 59 LEU B O 1
ATOM 3431 N N . LYS B 1 60 ? 18.469 6.25 0.924 1 98.25 60 LYS B N 1
ATOM 3432 C CA . LYS B 1 60 ? 19.594 7.148 1.198 1 98.25 60 LYS B CA 1
ATOM 3433 C C . LYS B 1 60 ? 19.266 8.578 0.788 1 98.25 60 LYS B C 1
ATOM 3435 O O . LYS B 1 60 ? 19.531 9.523 1.537 1 98.25 60 LYS B O 1
ATOM 3440 N N . GLN B 1 61 ? 18.734 8.711 -0.375 1 97.81 61 GLN B N 1
ATOM 3441 C CA . GLN B 1 61 ? 18.359 10.039 -0.871 1 97.81 61 GLN B CA 1
ATOM 3442 C C . GLN B 1 61 ? 17.312 10.688 0.028 1 97.81 61 GLN B C 1
ATOM 3444 O O . GLN B 1 61 ? 17.438 11.867 0.375 1 97.81 61 GLN B O 1
ATOM 3449 N N . ASP B 1 62 ? 16.328 9.961 0.38 1 97.94 62 ASP B N 1
ATOM 3450 C CA . ASP B 1 62 ? 15.273 10.523 1.218 1 97.94 62 ASP B CA 1
ATOM 3451 C C . ASP B 1 62 ? 15.797 10.867 2.607 1 97.94 62 ASP B C 1
ATOM 3453 O O . ASP B 1 62 ? 15.398 11.875 3.195 1 97.94 62 ASP B O 1
ATOM 3457 N N . GLU B 1 63 ? 16.625 9.992 3.174 1 98.19 63 GLU B N 1
ATOM 3458 C CA . GLU B 1 63 ? 17.25 10.273 4.465 1 98.19 63 GLU B CA 1
ATOM 3459 C C . GLU B 1 63 ? 17.984 11.609 4.445 1 98.19 63 GLU B C 1
ATOM 3461 O O . GLU B 1 63 ? 17.828 12.414 5.367 1 98.19 63 GLU B O 1
ATOM 3466 N N . GLN B 1 64 ? 18.703 11.828 3.387 1 98.06 64 GLN B N 1
ATOM 3467 C CA . GLN B 1 64 ? 19.453 13.078 3.266 1 98.06 64 GLN B CA 1
ATOM 3468 C C . GLN B 1 64 ? 18.516 14.273 3.197 1 98.06 64 GLN B C 1
ATOM 3470 O O . GLN B 1 64 ? 18.766 15.312 3.812 1 98.06 64 GLN B O 1
ATOM 3475 N N . VAL B 1 65 ? 17.453 14.133 2.434 1 97.12 65 VAL B N 1
ATOM 3476 C CA . VAL B 1 65 ? 16.484 15.211 2.314 1 97.12 65 VAL B CA 1
ATOM 3477 C C . VAL B 1 65 ? 15.898 15.539 3.688 1 97.12 65 VAL B C 1
ATOM 3479 O O . VAL B 1 65 ? 15.758 16.719 4.043 1 97.12 65 VAL B O 1
ATOM 3482 N N . VAL B 1 66 ? 15.586 14.539 4.48 1 97.38 66 VAL B N 1
ATOM 3483 C CA . VAL B 1 66 ? 15.008 14.727 5.809 1 97.38 66 VAL B CA 1
ATOM 3484 C C . VAL B 1 66 ? 16.031 15.391 6.727 1 97.38 66 VAL B C 1
ATOM 3486 O O . VAL B 1 66 ? 15.703 16.328 7.461 1 97.38 66 VAL B O 1
ATOM 3489 N N . LEU B 1 67 ? 17.266 14.914 6.695 1 97.62 67 LEU B N 1
ATOM 3490 C CA . LEU B 1 67 ? 18.312 15.484 7.527 1 97.62 67 LEU B CA 1
ATOM 3491 C C . LEU B 1 67 ? 18.562 16.938 7.16 1 97.62 67 LEU B C 1
ATOM 3493 O O . LEU B 1 67 ? 18.734 17.781 8.039 1 97.62 67 LEU B O 1
ATOM 3497 N N . ASP B 1 68 ? 18.516 17.219 5.875 1 97 68 ASP B N 1
ATOM 3498 C CA . ASP B 1 68 ? 18.672 18.594 5.418 1 97 68 ASP B CA 1
ATOM 3499 C C . ASP B 1 68 ? 17.531 19.484 5.91 1 97 68 ASP B C 1
ATOM 3501 O O . ASP B 1 68 ? 17.734 20.641 6.27 1 97 68 ASP B O 1
ATOM 3505 N N . ALA B 1 69 ? 16.375 18.938 5.852 1 94.81 69 ALA B N 1
ATOM 3506 C CA . ALA B 1 69 ? 15.211 19.672 6.332 1 94.81 69 ALA B CA 1
ATOM 3507 C C . ALA B 1 69 ? 15.336 20 7.816 1 94.81 69 ALA B C 1
ATOM 3509 O O . ALA B 1 69 ? 14.984 21.094 8.25 1 94.81 69 ALA B O 1
ATOM 3510 N N . LEU B 1 70 ? 15.82 19.062 8.625 1 94.81 70 LEU B N 1
ATOM 3511 C CA . LEU B 1 70 ? 16.031 19.297 10.047 1 94.81 70 LEU B CA 1
ATOM 3512 C C . LEU B 1 70 ? 17.094 20.375 10.273 1 94.81 70 LEU B C 1
ATOM 3514 O O . LEU B 1 70 ? 16.938 21.219 11.148 1 94.81 70 LEU B O 1
ATOM 3518 N N . GLU B 1 71 ? 18.094 20.328 9.422 1 95.38 71 GLU B N 1
ATOM 3519 C CA . GLU B 1 71 ? 19.141 21.344 9.516 1 95.38 71 GLU B CA 1
ATOM 3520 C C . GLU B 1 71 ? 18.609 22.719 9.172 1 95.38 71 GLU B C 1
ATOM 3522 O O . GLU B 1 71 ? 18.969 23.719 9.812 1 95.38 71 GLU B O 1
ATOM 3527 N N . MET B 1 72 ? 17.812 22.734 8.219 1 94.12 72 MET B N 1
ATOM 3528 C CA . MET B 1 72 ? 17.219 24 7.828 1 94.12 72 MET B CA 1
ATOM 3529 C C . MET B 1 72 ? 16.312 24.547 8.93 1 94.12 72 MET B C 1
ATOM 3531 O O . MET B 1 72 ? 16.312 25.75 9.203 1 94.12 72 MET B O 1
ATOM 3535 N N . ASP B 1 73 ? 15.57 23.703 9.5 1 92.81 73 ASP B N 1
ATOM 3536 C CA . ASP B 1 73 ? 14.711 24.109 10.609 1 92.81 73 ASP B CA 1
ATOM 3537 C C . ASP B 1 73 ? 15.539 24.641 11.773 1 92.81 73 ASP B C 1
ATOM 3539 O O . ASP B 1 73 ? 15.164 25.641 12.406 1 92.81 73 ASP B O 1
ATOM 3543 N N . LEU B 1 74 ? 16.656 24 12.055 1 93.75 74 LEU B N 1
ATOM 3544 C CA . LEU B 1 74 ? 17.562 24.469 13.094 1 93.75 74 LEU B CA 1
ATOM 3545 C C . LEU B 1 74 ? 18.094 25.859 12.773 1 93.75 74 LEU B C 1
ATOM 3547 O O . LEU B 1 74 ? 18.062 26.75 13.625 1 93.75 74 LEU B O 1
ATOM 3551 N N . ARG B 1 75 ? 18.469 26.078 11.531 1 94.5 75 ARG B N 1
ATOM 3552 C CA . ARG B 1 75 ? 19 27.375 11.117 1 94.5 75 ARG B CA 1
ATOM 3553 C C . ARG B 1 75 ? 17.953 28.469 11.234 1 94.5 75 ARG B C 1
ATOM 3555 O O . ARG B 1 75 ? 18.234 29.562 11.727 1 94.5 75 ARG B O 1
ATOM 3562 N N . ARG B 1 76 ? 16.797 28.141 10.812 1 92.94 76 ARG B N 1
ATOM 3563 C CA . ARG B 1 76 ? 15.703 29.109 10.875 1 92.94 76 ARG B CA 1
ATOM 3564 C C . ARG B 1 76 ? 15.391 29.484 12.32 1 92.94 76 ARG B C 1
ATOM 3566 O O . ARG B 1 76 ? 15.234 30.656 12.641 1 92.94 76 ARG B O 1
ATOM 3573 N N . THR B 1 77 ? 15.312 28.5 13.164 1 93.94 77 THR B N 1
ATOM 3574 C CA . THR B 1 77 ? 15 28.719 14.57 1 93.94 77 THR B CA 1
ATOM 3575 C C . THR B 1 77 ? 16.125 29.5 15.25 1 93.94 77 THR B C 1
ATOM 3577 O O . THR B 1 77 ? 15.867 30.406 16.047 1 93.94 77 THR B O 1
ATOM 3580 N N . ARG B 1 78 ? 17.312 29.172 14.914 1 93.56 78 ARG B N 1
ATOM 3581 C CA . ARG B 1 78 ? 18.469 29.859 15.484 1 93.56 78 ARG B CA 1
ATOM 3582 C C . ARG B 1 78 ? 18.484 31.328 15.07 1 93.56 78 ARG B C 1
ATOM 3584 O O . ARG B 1 78 ? 18.797 32.188 15.883 1 93.56 78 ARG B O 1
ATOM 3591 N N . THR B 1 79 ? 18.141 31.531 13.859 1 94.44 79 THR B N 1
ATOM 3592 C CA . THR B 1 79 ? 18.125 32.906 13.344 1 94.44 79 THR B CA 1
ATOM 3593 C C . THR B 1 79 ? 17.062 33.719 14.055 1 94.44 79 THR B C 1
ATOM 3595 O O . THR B 1 79 ? 17.297 34.875 14.43 1 94.44 79 THR B O 1
ATOM 3598 N N . ARG B 1 80 ? 15.969 33.125 14.227 1 93.81 80 ARG B N 1
ATOM 3599 C CA . ARG B 1 80 ? 14.891 33.812 14.938 1 93.81 80 ARG B CA 1
ATOM 3600 C C . ARG B 1 80 ? 15.289 34.094 16.391 1 93.81 80 ARG B C 1
ATOM 3602 O O . ARG B 1 80 ? 15.008 35.188 16.906 1 93.81 80 ARG B O 1
ATOM 3609 N N . LEU B 1 81 ? 15.953 33.156 17.031 1 93.19 81 LEU B N 1
ATOM 3610 C CA . LEU B 1 81 ? 16.406 33.312 18.406 1 93.19 81 LEU B CA 1
ATOM 3611 C C . LEU B 1 81 ? 17.5 34.406 18.484 1 93.19 81 LEU B C 1
ATOM 3613 O O . LEU B 1 81 ? 17.531 35.188 19.438 1 93.19 81 LEU B O 1
ATOM 3617 N N . ASP B 1 82 ? 18.312 34.469 17.453 1 94.19 82 ASP B N 1
ATOM 3618 C CA . ASP B 1 82 ? 19.359 35.469 17.406 1 94.19 82 ASP B CA 1
ATOM 3619 C C . ASP B 1 82 ? 18.766 36.875 17.312 1 94.19 82 ASP B C 1
ATOM 3621 O O . ASP B 1 82 ? 19.266 37.812 17.906 1 94.19 82 ASP B O 1
ATOM 3625 N N . GLN B 1 83 ? 17.688 36.938 16.562 1 94 83 GLN B N 1
ATOM 3626 C CA . GLN B 1 83 ? 17.016 38.219 16.438 1 94 83 GLN B CA 1
ATOM 3627 C C . GLN B 1 83 ? 16.422 38.656 17.781 1 94 83 GLN B C 1
ATOM 3629 O O . GLN B 1 83 ? 16.516 39.812 18.156 1 94 83 GLN B O 1
ATOM 3634 N N . VAL B 1 84 ? 15.836 37.688 18.438 1 93.75 84 VAL B N 1
ATOM 3635 C CA . VAL B 1 84 ? 15.273 37.969 19.766 1 93.75 84 VAL B CA 1
ATOM 3636 C C . VAL B 1 84 ? 16.391 38.375 20.719 1 93.75 84 VAL B C 1
ATOM 3638 O O . VAL B 1 84 ? 16.25 39.344 21.484 1 93.75 84 VAL B O 1
ATOM 3641 N N . LEU B 1 85 ? 17.531 37.688 20.703 1 94.06 85 LEU B N 1
ATOM 3642 C CA . LEU B 1 85 ? 18.672 37.969 21.562 1 94.06 85 LEU B CA 1
ATOM 3643 C C . LEU B 1 85 ? 19.234 39.344 21.281 1 94.06 85 LEU B C 1
ATOM 3645 O O . LEU B 1 85 ? 19.594 40.094 22.219 1 94.06 85 LEU B O 1
ATOM 3649 N N . LYS B 1 86 ? 19.219 39.719 20.016 1 94.19 86 LYS B N 1
ATOM 3650 C CA . LYS B 1 86 ? 19.688 41.031 19.641 1 94.19 86 LYS B CA 1
ATOM 3651 C C . LYS B 1 86 ? 18.812 42.125 20.234 1 94.19 86 LYS B C 1
ATOM 3653 O O . LYS B 1 86 ? 19.312 43.156 20.75 1 94.19 86 LYS B O 1
ATOM 3658 N N . ASN B 1 87 ? 17.5 41.875 20.141 1 93.5 87 ASN B N 1
ATOM 3659 C CA . ASN B 1 87 ? 16.547 42.812 20.703 1 93.5 87 ASN B CA 1
ATOM 3660 C C . ASN B 1 87 ? 16.719 42.969 22.203 1 93.5 87 ASN B C 1
ATOM 3662 O O . ASN B 1 87 ? 16.641 44.094 22.734 1 93.5 87 ASN B O 1
ATOM 3666 N N . TRP B 1 88 ? 16.984 41.906 22.875 1 94.19 88 TRP B N 1
ATOM 3667 C CA . TRP B 1 88 ? 17.141 41.938 24.328 1 94.19 88 TRP B CA 1
ATOM 3668 C C . TRP B 1 88 ? 18.484 42.562 24.703 1 94.19 88 TRP B C 1
ATOM 3670 O O . TRP B 1 88 ? 18.594 43.25 25.734 1 94.19 88 TRP B O 1
ATOM 3680 N N . HIS B 1 89 ? 19.5 42.344 23.875 1 94.5 89 HIS B N 1
ATOM 3681 C CA . HIS B 1 89 ? 20.781 43 24.094 1 94.5 89 HIS B CA 1
ATOM 3682 C C . HIS B 1 89 ? 20.672 44.5 23.953 1 94.5 89 HIS B C 1
ATOM 3684 O O . HIS B 1 89 ? 21.266 45.25 24.719 1 94.5 89 HIS B O 1
ATOM 3690 N N . GLN B 1 90 ? 19.812 44.906 23 1 93.94 90 GLN B N 1
ATOM 3691 C CA . GLN B 1 90 ? 19.578 46.344 22.828 1 93.94 90 GLN B CA 1
ATOM 3692 C C . GLN B 1 90 ? 18.859 46.938 24.047 1 93.94 90 GLN B C 1
ATOM 3694 O O . GLN B 1 90 ? 19.219 48.031 24.5 1 93.94 90 GLN B O 1
ATOM 3699 N N . HIS B 1 91 ? 17.953 46.125 24.5 1 94.38 91 HIS B N 1
ATOM 3700 C CA . HIS B 1 91 ? 17.266 46.562 25.719 1 94.38 91 HIS B CA 1
ATOM 3701 C C . HIS B 1 91 ? 18.219 46.625 26.906 1 94.38 91 HIS B C 1
ATOM 3703 O O . HIS B 1 91 ? 18.172 47.562 27.688 1 94.38 91 HIS B O 1
ATOM 3709 N N . GLN B 1 92 ? 19.078 45.656 27.062 1 93.94 92 GLN B N 1
ATOM 3710 C CA . GLN B 1 92 ? 20.078 45.625 28.125 1 93.94 92 GLN B CA 1
ATOM 3711 C C . GLN B 1 92 ? 20.984 46.844 28.062 1 93.94 92 GLN B C 1
ATOM 3713 O O . GLN B 1 92 ? 21.297 47.438 29.109 1 93.94 92 GLN B O 1
ATOM 3718 N N . ASP B 1 93 ? 21.297 47.219 26.859 1 94.38 93 ASP B N 1
ATOM 3719 C CA . ASP B 1 93 ? 22.156 48.406 26.672 1 94.38 93 ASP B CA 1
ATOM 3720 C C . ASP B 1 93 ? 21.438 49.688 27.078 1 94.38 93 ASP B C 1
ATOM 3722 O O . ASP B 1 93 ? 22.031 50.562 27.703 1 94.38 93 ASP B O 1
ATOM 3726 N N . GLN B 1 94 ? 20.188 49.75 26.75 1 93.62 94 GLN B N 1
ATOM 3727 C CA . GLN B 1 94 ? 19.391 50.906 27.094 1 93.62 94 GLN B CA 1
ATOM 3728 C C . GLN B 1 94 ? 19.234 51.031 28.609 1 93.62 94 GLN B C 1
ATOM 3730 O O . GLN B 1 94 ? 19.328 52.125 29.172 1 93.62 94 GLN B O 1
ATOM 3735 N N . VAL B 1 95 ? 19.031 49.875 29.219 1 93.62 95 VAL B N 1
ATOM 3736 C CA . VAL B 1 95 ? 18.875 49.875 30.672 1 93.62 95 VAL B CA 1
ATOM 3737 C C . VAL B 1 95 ? 20.203 50.281 31.328 1 93.62 95 VAL B C 1
ATOM 3739 O O . VAL B 1 95 ? 20.203 51.062 32.281 1 93.62 95 VAL B O 1
ATOM 3742 N N . THR B 1 96 ? 21.312 49.812 30.812 1 92.31 96 THR B N 1
ATOM 3743 C CA . THR B 1 96 ? 22.625 50.125 31.344 1 92.31 96 THR B CA 1
ATOM 3744 C C . THR B 1 96 ? 22.922 51.625 31.203 1 92.31 96 THR B C 1
ATOM 3746 O O . THR B 1 96 ? 23.453 52.25 32.125 1 92.31 96 THR B O 1
ATOM 3749 N N . LYS B 1 97 ? 22.469 52.188 30.094 1 92.25 97 LYS B N 1
ATOM 3750 C CA . LYS B 1 97 ? 22.656 53.625 29.875 1 92.25 97 LYS B CA 1
ATOM 3751 C C . LYS B 1 97 ? 21.812 54.438 30.844 1 92.25 97 LYS B C 1
ATOM 3753 O O . LYS B 1 97 ? 22.266 55.469 31.375 1 92.25 97 LYS B O 1
ATOM 3758 N N . SER B 1 98 ? 20.656 53.938 31.016 1 91.62 98 SER B N 1
ATOM 3759 C CA . SER B 1 98 ? 19.766 54.625 31.922 1 91.62 98 SER B CA 1
ATOM 3760 C C . SER B 1 98 ? 20.266 54.594 33.375 1 91.62 98 SER B C 1
ATOM 3762 O O . SER B 1 98 ? 20.125 55.562 34.125 1 91.62 98 SER B O 1
ATOM 3764 N N . ILE B 1 99 ? 20.781 53.469 33.75 1 91.25 99 ILE B N 1
ATOM 3765 C CA . ILE B 1 99 ? 21.359 53.344 35.062 1 91.25 99 ILE B CA 1
ATOM 3766 C C . ILE B 1 99 ? 22.531 54.312 35.25 1 91.25 99 ILE B C 1
ATOM 3768 O O . ILE B 1 99 ? 22.625 55 36.25 1 91.25 99 ILE B O 1
ATOM 3772 N N . GLY B 1 100 ? 23.344 54.438 34.219 1 90.06 100 GLY B N 1
ATOM 3773 C CA . GLY B 1 100 ? 24.484 55.344 34.25 1 90.06 100 GLY B CA 1
ATOM 3774 C C . GLY B 1 100 ? 24.062 56.812 34.406 1 90.06 100 GLY B C 1
ATOM 3775 O O . GLY B 1 100 ? 24.641 57.531 35.188 1 90.06 100 GLY B O 1
ATOM 3776 N N . SER B 1 101 ? 23.078 57.125 33.656 1 89.31 101 SER B N 1
ATOM 3777 C CA . SER B 1 101 ? 22.594 58.5 33.688 1 89.31 101 SER B CA 1
ATOM 3778 C C . SER B 1 101 ? 21.969 58.844 35.031 1 89.31 101 SER B C 1
ATOM 3780 O O . SER B 1 101 ? 22.172 59.938 35.562 1 89.31 101 SER B O 1
ATOM 3782 N N . THR B 1 102 ? 21.234 57.875 35.562 1 88.5 102 THR B N 1
ATOM 3783 C CA . THR B 1 102 ? 20.594 58.094 36.875 1 88.5 102 THR B CA 1
ATOM 3784 C C . THR B 1 102 ? 21.641 58.188 37.969 1 88.5 102 THR B C 1
ATOM 3786 O O . THR B 1 102 ? 21.516 59 38.906 1 88.5 102 THR B O 1
ATOM 3789 N N . GLN B 1 103 ? 22.656 57.375 37.875 1 88.69 103 GLN B N 1
ATOM 3790 C CA . GLN B 1 103 ? 23.734 57.406 38.844 1 88.69 103 GLN B CA 1
ATOM 3791 C C . GLN B 1 103 ? 24.516 58.719 38.812 1 88.69 103 GLN B C 1
ATOM 3793 O O . GLN B 1 103 ? 24.891 59.25 39.844 1 88.69 103 GLN B O 1
ATOM 3798 N N . LYS B 1 104 ? 24.703 59.281 37.625 1 87.31 104 LYS B N 1
ATOM 3799 C CA . LYS B 1 104 ? 25.375 60.562 37.469 1 87.31 104 LYS B CA 1
ATOM 3800 C C . LYS B 1 104 ? 24.562 61.688 38.062 1 87.31 104 LYS B C 1
ATOM 3802 O O . LYS B 1 104 ? 25.109 62.594 38.688 1 87.31 104 LYS B O 1
ATOM 3807 N N . ALA B 1 105 ? 23.328 61.562 37.844 1 85.12 105 ALA B N 1
ATOM 3808 C CA . ALA B 1 105 ? 22.438 62.594 38.375 1 85.12 105 ALA B CA 1
ATOM 3809 C C . ALA B 1 105 ? 22.422 62.531 39.906 1 85.12 105 ALA B C 1
ATOM 3811 O O . ALA B 1 105 ? 22.344 63.594 40.562 1 85.12 105 ALA B O 1
ATOM 3812 N N . LEU B 1 106 ? 22.516 61.406 40.438 1 85.44 106 LEU B N 1
ATOM 3813 C CA . LEU B 1 106 ? 22.5 61.25 41.906 1 85.44 106 LEU B CA 1
ATOM 3814 C C . LEU B 1 106 ? 23.812 61.75 42.5 1 85.44 106 LEU B C 1
ATOM 3816 O O . LEU B 1 106 ? 23.812 62.25 43.625 1 85.44 106 LEU B O 1
ATOM 3820 N N . SER B 1 107 ? 24.938 61.656 41.812 1 82.19 107 SER B N 1
ATOM 3821 C CA . SER B 1 107 ? 26.234 62.062 42.344 1 82.19 107 SER B CA 1
ATOM 3822 C C . SER B 1 107 ? 26.469 63.562 42.156 1 82.19 107 SER B C 1
ATOM 3824 O O . SER B 1 107 ? 27.281 64.188 42.875 1 82.19 107 SER B O 1
ATOM 3826 N N . LYS B 1 108 ? 25.938 64.188 41.125 1 73 108 LYS B N 1
ATOM 3827 C CA . LYS B 1 108 ? 26.172 65.625 40.906 1 73 108 LYS B CA 1
ATOM 3828 C C . LYS B 1 108 ? 25.531 66.438 42.031 1 73 108 LYS B C 1
ATOM 3830 O O . LYS B 1 108 ? 24.469 66.125 42.531 1 73 108 LYS B O 1
ATOM 3835 N N . SER B 1 109 ? 26.266 67.25 42.969 1 62.28 109 SER B N 1
ATOM 3836 C CA . SER B 1 109 ? 25.953 68.188 44 1 62.28 109 SER B CA 1
ATOM 3837 C C . SER B 1 109 ? 24.922 69.25 43.5 1 62.28 109 SER B C 1
ATOM 3839 O O . SER B 1 109 ? 24.828 69.438 42.281 1 62.28 109 SER B O 1
ATOM 3841 N N . PRO B 1 110 ? 24.031 69.812 44.375 1 56.84 110 PRO B N 1
ATOM 3842 C CA . PRO B 1 110 ? 22.891 70.75 44.125 1 56.84 110 PRO B CA 1
ATOM 3843 C C . PRO B 1 110 ? 23.25 71.938 43.25 1 56.84 110 PRO B C 1
ATOM 3845 O O . PRO B 1 110 ? 22.375 72.688 42.875 1 56.84 110 PRO B O 1
ATOM 3848 N N . ARG B 1 111 ? 24.422 72.562 43.375 1 49.03 111 ARG B N 1
ATOM 3849 C CA . ARG B 1 111 ? 24.516 73.875 42.781 1 49.03 111 ARG B CA 1
ATOM 3850 C C . ARG B 1 111 ? 24.359 73.812 41.281 1 49.03 111 ARG B C 1
ATOM 3852 O O . ARG B 1 111 ? 24.453 74.812 40.562 1 49.03 111 ARG B O 1
ATOM 3859 N N . ALA B 1 112 ? 25 72.812 40.656 1 48.12 112 ALA B N 1
ATOM 3860 C CA . ALA B 1 112 ? 25.234 73.062 39.219 1 48.12 112 ALA B CA 1
ATOM 3861 C C . ALA B 1 112 ? 23.922 73.125 38.469 1 48.12 112 ALA B C 1
ATOM 3863 O O . ALA B 1 112 ? 22.906 72.562 38.906 1 48.12 112 ALA B O 1
ATOM 3864 N N . ASP B 1 113 ? 24.062 73.438 36.938 1 46.75 113 ASP B N 1
ATOM 3865 C CA . ASP B 1 113 ? 23.203 73.938 35.875 1 46.75 113 ASP B CA 1
ATOM 3866 C C . ASP B 1 113 ? 22.016 73.062 35.625 1 46.75 113 ASP B C 1
ATOM 3868 O O . ASP B 1 113 ? 22.109 71.812 35.875 1 46.75 113 ASP B O 1
ATOM 3872 N N . LYS B 1 114 ? 20.734 73.625 35.281 1 47.28 114 LYS B N 1
ATOM 3873 C CA . LYS B 1 114 ? 19.391 73.438 34.75 1 47.28 114 LYS B CA 1
ATOM 3874 C C . LYS B 1 114 ? 19.359 72.375 33.656 1 47.28 114 LYS B C 1
ATOM 3876 O O . LYS B 1 114 ? 18.391 72.25 32.906 1 47.28 114 LYS B O 1
ATOM 3881 N N . ASP B 1 115 ? 20.562 71.938 33.156 1 44.28 115 ASP B N 1
ATOM 3882 C CA . ASP B 1 115 ? 20.188 71.25 31.938 1 44.28 115 ASP B CA 1
ATOM 3883 C C . ASP B 1 115 ? 19.297 70.062 32.281 1 44.28 115 ASP B C 1
ATOM 3885 O O . ASP B 1 115 ? 19.812 69 32.625 1 44.28 115 ASP B O 1
ATOM 3889 N N . GLU B 1 116 ? 18.203 70.188 32.938 1 43.38 116 GLU B N 1
ATOM 3890 C CA . GLU B 1 116 ? 17.062 69.312 33.25 1 43.38 116 GLU B CA 1
ATOM 3891 C C . GLU B 1 116 ? 16.766 68.312 32.094 1 43.38 116 GLU B C 1
ATOM 3893 O O . GLU B 1 116 ? 15.797 67.562 32.156 1 43.38 116 GLU B O 1
ATOM 3898 N N . LYS B 1 117 ? 17.25 68.688 30.844 1 47.12 117 LYS B N 1
ATOM 3899 C CA . LYS B 1 117 ? 16.688 68 29.719 1 47.12 117 LYS B CA 1
ATOM 3900 C C . LYS B 1 117 ? 17.078 66.5 29.766 1 47.12 117 LYS B C 1
ATOM 3902 O O . LYS B 1 117 ? 16.703 65.75 28.875 1 47.12 117 LYS B O 1
ATOM 3907 N N . SER B 1 118 ? 18.188 66.312 30.328 1 47.09 118 SER B N 1
ATOM 3908 C CA . SER B 1 118 ? 18.547 64.938 29.984 1 47.09 118 SER B CA 1
ATOM 3909 C C . SER B 1 118 ? 17.656 63.906 30.703 1 47.09 118 SER B C 1
ATOM 3911 O O . SER B 1 118 ? 18.047 63.375 31.734 1 47.09 118 SER B O 1
ATOM 3913 N N . LEU B 1 119 ? 16.531 64.312 31.234 1 47.31 119 LEU B N 1
ATOM 3914 C CA . LEU B 1 119 ? 15.602 63.344 31.75 1 47.31 119 LEU B CA 1
ATOM 3915 C C . LEU B 1 119 ? 15.727 62.031 30.969 1 47.31 119 LEU B C 1
ATOM 3917 O O . LEU B 1 119 ? 15.586 62 29.75 1 47.31 119 LEU B O 1
ATOM 3921 N N . SER B 1 120 ? 16.453 61.094 31.453 1 52.41 120 SER B N 1
ATOM 3922 C CA . SER B 1 120 ? 16.75 59.719 31.156 1 52.41 120 SER B CA 1
ATOM 3923 C C . SER B 1 120 ? 15.562 59.031 30.469 1 52.41 120 SER B C 1
ATOM 3925 O O . SER B 1 120 ? 14.422 59.188 30.906 1 52.41 120 SER B O 1
ATOM 3927 N N . GLU B 1 121 ? 15.641 58.906 29.234 1 58.09 121 GLU B N 1
ATOM 3928 C CA . GLU B 1 121 ? 14.727 58.031 28.5 1 58.09 121 GLU B CA 1
ATOM 3929 C C . GLU B 1 121 ? 14.242 56.875 29.359 1 58.09 121 GLU B C 1
ATOM 3931 O O . GLU B 1 121 ? 15.055 56.125 29.891 1 58.09 121 GLU B O 1
ATOM 3936 N N . ASN B 1 122 ? 13.195 57.031 30.094 1 67.56 122 ASN B N 1
ATOM 3937 C CA . ASN B 1 122 ? 12.477 56.031 30.875 1 67.56 122 ASN B CA 1
ATOM 3938 C C . ASN B 1 122 ? 12.367 54.719 30.125 1 67.56 122 ASN B C 1
ATOM 3940 O O . ASN B 1 122 ? 11.742 54.656 29.062 1 67.56 122 ASN B O 1
ATOM 3944 N N . VAL B 1 123 ? 13.406 53.938 30.438 1 77.81 123 VAL B N 1
ATOM 3945 C CA . VAL B 1 123 ? 13.344 52.594 29.859 1 77.81 123 VAL B CA 1
ATOM 3946 C C . VAL B 1 123 ? 12.18 51.812 30.5 1 77.81 123 VAL B C 1
ATOM 3948 O O . VAL B 1 123 ? 12.102 51.688 31.719 1 77.81 123 VAL B O 1
ATOM 3951 N N . SER B 1 124 ? 11.156 51.656 29.672 1 82.94 124 SER B N 1
ATOM 3952 C CA . SER B 1 124 ? 10.023 50.844 30.125 1 82.94 124 SER B CA 1
ATOM 3953 C C . SER B 1 124 ? 10.414 49.375 30.234 1 82.94 124 SER B C 1
ATOM 3955 O O . SER B 1 124 ? 11.258 48.906 29.484 1 82.94 124 SER B O 1
ATOM 3957 N N . PRO B 1 125 ? 9.977 48.781 31.312 1 86.94 125 PRO B N 1
ATOM 3958 C CA . PRO B 1 125 ? 10.234 47.344 31.438 1 86.94 125 PRO B CA 1
ATOM 3959 C C . PRO B 1 125 ? 9.805 46.562 30.219 1 86.94 125 PRO B C 1
ATOM 3961 O O . PRO B 1 125 ? 8.773 46.875 29.609 1 86.94 125 PRO B O 1
ATOM 3964 N N . LYS B 1 126 ? 10.672 45.75 29.75 1 88 126 LYS B N 1
ATOM 3965 C CA . LYS B 1 126 ? 10.414 44.906 28.578 1 88 126 LYS B CA 1
ATOM 3966 C C . LYS B 1 126 ? 9.93 43.531 28.984 1 88 126 LYS B C 1
ATOM 3968 O O . LYS B 1 126 ? 10.508 42.906 29.875 1 88 126 LYS B O 1
ATOM 3973 N N . LYS B 1 127 ? 8.766 43.156 28.469 1 85.5 127 LYS B N 1
ATOM 3974 C CA . LYS B 1 127 ? 8.242 41.812 28.688 1 85.5 127 LYS B CA 1
ATOM 3975 C C . LYS B 1 127 ? 8.445 40.938 27.453 1 85.5 127 LYS B C 1
ATOM 3977 O O . LYS B 1 127 ? 8.367 41.438 26.328 1 85.5 127 LYS B O 1
ATOM 3982 N N . PRO B 1 128 ? 8.844 39.719 27.75 1 85.19 128 PRO B N 1
ATOM 3983 C CA . PRO B 1 128 ? 8.969 38.812 26.625 1 85.19 128 PRO B CA 1
ATOM 3984 C C . PRO B 1 128 ? 7.684 38.688 25.812 1 85.19 128 PRO B C 1
ATOM 3986 O O . PRO B 1 128 ? 6.594 38.594 26.375 1 85.19 128 PRO B O 1
ATOM 3989 N N . ALA B 1 129 ? 7.844 38.75 24.469 1 80.94 129 ALA B N 1
ATOM 3990 C CA . ALA B 1 129 ? 6.707 38.625 23.562 1 80.94 129 ALA B CA 1
ATOM 3991 C C . ALA B 1 129 ? 6.184 37.219 23.531 1 80.94 129 ALA B C 1
ATOM 3993 O O . ALA B 1 129 ? 6.945 36.25 23.719 1 80.94 129 ALA B O 1
ATOM 3994 N N . SER B 1 130 ? 4.953 37.031 23.453 1 79.06 130 SER B N 1
ATOM 3995 C CA . SER B 1 130 ? 4.316 35.719 23.359 1 79.06 130 SER B CA 1
ATOM 3996 C C . SER B 1 130 ? 4.879 34.906 22.203 1 79.06 130 SER B C 1
ATOM 3998 O O . SER B 1 130 ? 4.949 33.688 22.266 1 79.06 130 SER B O 1
ATOM 4000 N N . SER B 1 131 ? 5.395 35.594 21.234 1 79.75 131 SER B N 1
ATOM 4001 C CA . SER B 1 131 ? 5.918 34.969 20.031 1 79.75 131 SER B CA 1
ATOM 4002 C C . SER B 1 131 ? 7.238 34.25 20.297 1 79.75 131 SER B C 1
ATOM 4004 O O . SER B 1 131 ? 7.641 33.375 19.547 1 79.75 131 SER B O 1
ATOM 4006 N N . GLU B 1 132 ? 7.859 34.688 21.422 1 87 132 GLU B N 1
ATOM 4007 C CA . GLU B 1 132 ? 9.148 34.062 21.75 1 87 132 GLU B CA 1
ATOM 4008 C C . GLU B 1 132 ? 8.977 32.594 22.109 1 87 132 GLU B C 1
ATOM 4010 O O . GLU B 1 132 ? 9.852 31.781 21.812 1 87 132 GLU B O 1
ATOM 4015 N N . LYS B 1 133 ? 7.875 32.344 22.672 1 81.38 133 LYS B N 1
ATOM 4016 C CA . LYS B 1 133 ? 7.625 30.953 23.078 1 81.38 133 LYS B CA 1
ATOM 4017 C C . LYS B 1 133 ? 7.398 30.047 21.875 1 81.38 133 LYS B C 1
ATOM 4019 O O . LYS B 1 133 ? 7.629 28.844 21.953 1 81.38 133 LYS B O 1
ATOM 4024 N N . GLU B 1 134 ? 7.008 30.625 20.734 1 83.38 134 GLU B N 1
ATOM 4025 C CA . GLU B 1 134 ? 6.695 29.859 19.531 1 83.38 134 GLU B CA 1
ATOM 4026 C C . GLU B 1 134 ? 7.961 29.516 18.75 1 83.38 134 GLU B C 1
ATOM 4028 O O . GLU B 1 134 ? 7.934 28.656 17.859 1 83.38 134 GLU B O 1
ATOM 4033 N N . ILE B 1 135 ? 9.031 30.172 19.203 1 89.06 135 ILE B N 1
ATOM 4034 C CA . ILE B 1 135 ? 10.281 29.922 18.5 1 89.06 135 ILE B CA 1
ATOM 4035 C C . ILE B 1 135 ? 10.922 28.625 19.031 1 89.06 135 ILE B C 1
ATOM 4037 O O . ILE B 1 135 ? 11.664 28.656 20.016 1 89.06 135 ILE B O 1
ATOM 4041 N N . ARG B 1 136 ? 10.562 27.547 18.547 1 86.44 136 ARG B N 1
ATOM 4042 C CA . ARG B 1 136 ? 11.062 26.219 18.906 1 86.44 136 ARG B CA 1
ATOM 4043 C C . ARG B 1 136 ? 11.016 25.281 17.703 1 86.44 136 ARG B C 1
ATOM 4045 O O . ARG B 1 136 ? 10.453 25.609 16.656 1 86.44 136 ARG B O 1
ATOM 4052 N N . LEU B 1 137 ? 11.727 24.234 17.859 1 88.12 137 LEU B N 1
ATOM 4053 C CA . LEU B 1 137 ? 11.641 23.203 16.812 1 88.12 137 LEU B CA 1
ATOM 4054 C C . LEU B 1 137 ? 10.234 22.625 16.734 1 88.12 137 LEU B C 1
ATOM 4056 O O . LEU B 1 137 ? 9.516 22.578 17.75 1 88.12 137 LEU B O 1
ATOM 4060 N N . ASN B 1 138 ? 9.781 22.312 15.594 1 86.5 138 ASN B N 1
ATOM 4061 C CA . ASN B 1 138 ? 8.461 21.719 15.438 1 86.5 138 ASN B CA 1
ATOM 4062 C C . ASN B 1 138 ? 8.469 20.25 15.859 1 86.5 138 ASN B C 1
ATOM 4064 O O . ASN B 1 138 ? 8.5 19.359 15.008 1 86.5 138 ASN B O 1
ATOM 4068 N N . GLU B 1 139 ? 8.352 20.031 17.141 1 87.44 139 GLU B N 1
ATOM 4069 C CA . GLU B 1 139 ? 8.438 18.688 17.719 1 87.44 139 GLU B CA 1
ATOM 4070 C C . GLU B 1 139 ? 7.254 17.828 17.281 1 87.44 139 GLU B C 1
ATOM 4072 O O . GLU B 1 139 ? 7.398 16.609 17.109 1 87.44 139 GLU B O 1
ATOM 4077 N N . GLU B 1 140 ? 6.125 18.484 17.172 1 88.31 140 GLU B N 1
ATOM 4078 C CA . GLU B 1 140 ? 4.945 17.734 16.75 1 88.31 140 GLU B CA 1
ATOM 4079 C C . GLU B 1 140 ? 5.125 17.172 15.336 1 88.31 140 GLU B C 1
ATOM 4081 O O . GLU B 1 140 ? 4.828 16.016 15.078 1 88.31 140 GLU B O 1
ATOM 4086 N N . ARG B 1 141 ? 5.582 18.047 14.508 1 89.5 141 ARG B N 1
ATOM 4087 C CA . ARG B 1 141 ? 5.836 17.609 13.133 1 89.5 141 ARG B CA 1
ATOM 4088 C C . ARG B 1 141 ? 6.875 16.5 13.094 1 89.5 141 ARG B C 1
ATOM 4090 O O . ARG B 1 141 ? 6.762 15.57 12.297 1 89.5 141 ARG B O 1
ATOM 4097 N N . PHE B 1 142 ? 7.867 16.641 13.961 1 94.31 142 PHE B N 1
ATOM 4098 C CA . PHE B 1 142 ? 8.914 15.633 14.008 1 94.31 142 PHE B CA 1
ATOM 4099 C C . PHE B 1 142 ? 8.359 14.297 14.492 1 94.31 142 PHE B C 1
ATOM 4101 O O . PHE B 1 142 ? 8.695 13.242 13.945 1 94.31 142 PHE B O 1
ATOM 4108 N N . GLU B 1 143 ? 7.504 14.297 15.477 1 94 143 GLU B N 1
ATOM 4109 C CA . GLU B 1 143 ? 6.879 13.078 15.977 1 94 143 GLU B CA 1
ATOM 4110 C C . GLU B 1 143 ? 6.059 12.391 14.891 1 94 143 GLU B C 1
ATOM 4112 O O . GLU B 1 143 ? 6.09 11.164 14.758 1 94 143 GLU B O 1
ATOM 4117 N N . ARG B 1 144 ? 5.379 13.125 14.102 1 93.06 144 ARG B N 1
ATOM 4118 C CA . ARG B 1 144 ? 4.609 12.586 12.992 1 93.06 144 ARG B CA 1
ATOM 4119 C C . ARG B 1 144 ? 5.523 11.945 11.953 1 93.06 144 ARG B C 1
ATOM 4121 O O . ARG B 1 144 ? 5.188 10.906 11.375 1 93.06 144 ARG B O 1
ATOM 4128 N N . LEU B 1 145 ? 6.629 12.641 11.758 1 95.81 145 LEU B N 1
ATOM 4129 C CA . LEU B 1 145 ? 7.605 12.102 10.82 1 95.81 145 LEU B CA 1
ATOM 4130 C C . LEU B 1 145 ? 8.078 10.719 11.273 1 95.81 145 LEU B C 1
ATOM 4132 O O . LEU B 1 145 ? 8.102 9.781 10.477 1 95.81 145 LEU B O 1
ATOM 4136 N N . LEU B 1 146 ? 8.398 10.609 12.57 1 96.62 146 LEU B N 1
ATOM 4137 C CA . LEU B 1 146 ? 8.891 9.336 13.094 1 96.62 146 LEU B CA 1
ATOM 4138 C C . LEU B 1 146 ? 7.824 8.25 12.977 1 96.62 146 LEU B C 1
ATOM 4140 O O . LEU B 1 146 ? 8.125 7.117 12.602 1 96.62 146 LEU B O 1
ATOM 4144 N N . LYS B 1 147 ? 6.633 8.648 13.289 1 94.88 147 LYS B N 1
ATOM 4145 C CA . LYS B 1 147 ? 5.531 7.703 13.172 1 94.88 147 LYS B CA 1
ATOM 4146 C C . LYS B 1 147 ? 5.352 7.238 11.727 1 94.88 147 LYS B C 1
ATOM 4148 O O . LYS B 1 147 ? 5.148 6.051 11.469 1 94.88 147 LYS B O 1
ATOM 4153 N N . THR B 1 148 ? 5.422 8.156 10.836 1 95.31 148 THR B N 1
ATOM 4154 C CA . THR B 1 148 ? 5.281 7.832 9.422 1 95.31 148 THR B CA 1
ATOM 4155 C C . THR B 1 148 ? 6.41 6.914 8.961 1 95.31 148 THR B C 1
ATOM 4157 O O . THR B 1 148 ? 6.168 5.934 8.25 1 95.31 148 THR B O 1
ATOM 4160 N N . LEU B 1 149 ? 7.652 7.25 9.367 1 97.06 149 LEU B N 1
ATOM 4161 C CA . LEU B 1 149 ? 8.789 6.422 9 1 97.06 149 LEU B CA 1
ATOM 4162 C C . LEU B 1 149 ? 8.633 5.008 9.547 1 97.06 149 LEU B C 1
ATOM 4164 O O . LEU B 1 149 ? 8.977 4.035 8.859 1 97.06 149 LEU B O 1
ATOM 4168 N N . SER B 1 150 ? 8.125 4.906 10.727 1 96.25 150 SER B N 1
ATOM 4169 C CA . SER B 1 150 ? 7.871 3.596 11.312 1 96.25 150 SER B CA 1
ATOM 4170 C C . SER B 1 150 ? 6.84 2.816 10.508 1 96.25 150 SER B C 1
ATOM 4172 O O . SER B 1 150 ? 7.004 1.618 10.266 1 96.25 150 SER B O 1
ATOM 4174 N N . SER B 1 151 ? 5.828 3.496 10.125 1 93.94 151 SER B N 1
ATOM 4175 C CA . SER B 1 151 ? 4.793 2.867 9.312 1 93.94 151 SER B CA 1
ATOM 4176 C C . SER B 1 151 ? 5.355 2.387 7.98 1 93.94 151 SER B C 1
ATOM 4178 O O . SER B 1 151 ? 4.996 1.308 7.5 1 93.94 151 SER B O 1
ATOM 4180 N N . ILE B 1 152 ? 6.18 3.172 7.367 1 95.88 152 ILE B N 1
ATOM 4181 C CA . ILE B 1 152 ? 6.785 2.799 6.094 1 95.88 152 ILE B CA 1
ATOM 4182 C C . ILE B 1 152 ? 7.664 1.564 6.281 1 95.88 152 ILE B C 1
ATOM 4184 O O . ILE B 1 152 ? 7.676 0.667 5.438 1 95.88 152 ILE B O 1
ATOM 4188 N N . SER B 1 153 ? 8.391 1.563 7.402 1 96.56 153 SER B N 1
ATOM 4189 C CA . SER B 1 153 ? 9.227 0.406 7.711 1 96.56 153 SER B CA 1
ATOM 4190 C C . SER B 1 153 ? 8.383 -0.86 7.844 1 96.56 153 SER B C 1
ATOM 4192 O O . SER B 1 153 ? 8.734 -1.905 7.293 1 96.56 153 SER B O 1
ATOM 4194 N N . LYS B 1 154 ? 7.332 -0.753 8.547 1 94.5 154 LYS B N 1
ATOM 4195 C CA . LYS B 1 154 ? 6.43 -1.891 8.703 1 94.5 154 LYS B CA 1
ATOM 4196 C C . LYS B 1 154 ? 5.875 -2.334 7.352 1 94.5 154 LYS B C 1
ATOM 4198 O O . LYS B 1 154 ? 5.809 -3.531 7.062 1 94.5 154 LYS B O 1
ATOM 4203 N N . SER B 1 155 ? 5.461 -1.4 6.582 1 94.38 155 SER B N 1
ATOM 4204 C CA . SER B 1 155 ? 4.938 -1.691 5.254 1 94.38 155 SER B CA 1
ATOM 4205 C C . SER B 1 155 ? 5.98 -2.387 4.387 1 94.38 155 SER B C 1
ATOM 4207 O O . SER B 1 155 ? 5.656 -3.312 3.639 1 94.38 155 SER B O 1
ATOM 4209 N N . LEU B 1 156 ? 7.211 -1.902 4.477 1 96.88 156 LEU B N 1
ATOM 4210 C CA . LEU B 1 156 ? 8.297 -2.504 3.711 1 96.88 156 LEU B CA 1
ATOM 4211 C C . LEU B 1 156 ? 8.5 -3.961 4.109 1 96.88 156 LEU B C 1
ATOM 4213 O O . LEU B 1 156 ? 8.648 -4.832 3.248 1 96.88 156 LEU B O 1
ATOM 4217 N N . LYS B 1 157 ? 8.469 -4.203 5.379 1 96.12 157 LYS B N 1
ATOM 4218 C CA . LYS B 1 157 ? 8.609 -5.57 5.879 1 96.12 157 LYS B CA 1
ATOM 4219 C C . LYS B 1 157 ? 7.492 -6.465 5.348 1 96.12 157 LYS B C 1
ATOM 4221 O O . LYS B 1 157 ? 7.746 -7.582 4.902 1 96.12 157 LYS B O 1
ATOM 4226 N N . THR B 1 158 ? 6.301 -5.957 5.41 1 95.12 158 THR B N 1
ATOM 4227 C CA . THR B 1 158 ? 5.137 -6.691 4.922 1 95.12 158 THR B CA 1
ATOM 4228 C C . THR B 1 158 ? 5.27 -6.992 3.434 1 95.12 158 THR B C 1
ATOM 4230 O O . THR B 1 158 ? 4.93 -8.086 2.982 1 95.12 158 THR B O 1
ATOM 4233 N N . GLN B 1 159 ? 5.773 -6.062 2.666 1 95.38 159 GLN B N 1
ATOM 4234 C CA . GLN B 1 159 ? 5.941 -6.25 1.229 1 95.38 159 GLN B CA 1
ATOM 4235 C C . GLN B 1 159 ? 6.977 -7.328 0.934 1 95.38 159 GLN B C 1
ATOM 4237 O O . GLN B 1 159 ? 6.816 -8.117 -0.003 1 95.38 159 GLN B O 1
ATOM 4242 N N . MET B 1 160 ? 8.039 -7.312 1.765 1 96.5 160 MET B N 1
ATOM 4243 C CA . MET B 1 160 ? 9.078 -8.32 1.572 1 96.5 160 MET B CA 1
ATOM 4244 C C . MET B 1 160 ? 8.531 -9.719 1.83 1 96.5 160 MET B C 1
ATOM 4246 O O . MET B 1 160 ? 8.852 -10.664 1.105 1 96.5 160 MET B O 1
ATOM 4250 N N . GLN B 1 161 ? 7.656 -9.812 2.799 1 94.5 161 GLN B N 1
ATOM 4251 C CA . GLN B 1 161 ? 7.02 -11.086 3.094 1 94.5 161 GLN B CA 1
ATOM 4252 C C . GLN B 1 161 ? 6.055 -11.492 1.982 1 94.5 161 GLN B C 1
ATOM 4254 O O . GLN B 1 161 ? 6.047 -12.641 1.546 1 94.5 161 GLN B O 1
ATOM 4259 N N . ARG B 1 162 ? 5.277 -10.562 1.524 1 96 162 ARG B N 1
ATOM 4260 C CA . ARG B 1 162 ? 4.297 -10.781 0.468 1 96 162 ARG B CA 1
ATOM 4261 C C . ARG B 1 162 ? 4.977 -11.188 -0.835 1 96 162 ARG B C 1
ATOM 4263 O O . ARG B 1 162 ? 4.414 -11.953 -1.619 1 96 162 ARG B O 1
ATOM 4270 N N . LYS B 1 163 ? 6.211 -10.695 -1.05 1 95.12 163 LYS B N 1
ATOM 4271 C CA . LYS B 1 163 ? 6.973 -10.969 -2.264 1 95.12 163 LYS B CA 1
ATOM 4272 C C . LYS B 1 163 ? 7.117 -12.469 -2.498 1 95.12 163 LYS B C 1
ATOM 4274 O O . LYS B 1 163 ? 6.965 -12.945 -3.627 1 95.12 163 LYS B O 1
ATOM 4279 N N . THR B 1 164 ? 7.348 -13.195 -1.421 1 91.81 164 THR B N 1
ATOM 4280 C CA . THR B 1 164 ? 7.57 -14.633 -1.521 1 91.81 164 THR B CA 1
ATOM 4281 C C . THR B 1 164 ? 6.305 -15.344 -1.992 1 91.81 164 THR B C 1
ATOM 4283 O O . THR B 1 164 ? 6.367 -16.25 -2.814 1 91.81 164 THR B O 1
ATOM 4286 N N . LEU B 1 165 ? 5.176 -14.883 -1.536 1 94.62 165 LEU B N 1
ATOM 4287 C CA . LEU B 1 165 ? 3.902 -15.484 -1.92 1 94.62 165 LEU B CA 1
ATOM 4288 C C . LEU B 1 165 ? 3.541 -15.117 -3.355 1 94.62 165 LEU B C 1
ATOM 4290 O O . LEU B 1 165 ? 2.938 -15.922 -4.07 1 94.62 165 LEU B O 1
ATOM 4294 N N . LEU B 1 166 ? 3.939 -13.945 -3.76 1 95.31 166 LEU B N 1
ATOM 4295 C CA . LEU B 1 166 ? 3.602 -13.438 -5.086 1 95.31 166 LEU B CA 1
ATOM 4296 C C . LEU B 1 166 ? 4.309 -14.242 -6.172 1 95.31 166 LEU B C 1
ATOM 4298 O O . LEU B 1 166 ? 3.898 -14.211 -7.336 1 95.31 166 LEU B O 1
ATOM 4302 N N . LEU B 1 167 ? 5.379 -14.93 -5.816 1 92.94 167 LEU B N 1
ATOM 4303 C CA . LEU B 1 167 ? 6.105 -15.734 -6.789 1 92.94 167 LEU B CA 1
ATOM 4304 C C . LEU B 1 167 ? 5.246 -16.891 -7.289 1 92.94 167 LEU B C 1
ATOM 4306 O O . LEU B 1 167 ? 5.465 -17.406 -8.383 1 92.94 167 LEU B O 1
ATOM 4310 N N . ASP B 1 168 ? 4.227 -17.25 -6.516 1 92.44 168 ASP B N 1
ATOM 4311 C CA . ASP B 1 168 ? 3.332 -18.359 -6.879 1 92.44 168 ASP B CA 1
ATOM 4312 C C . ASP B 1 168 ? 1.932 -17.844 -7.199 1 92.44 168 ASP B C 1
ATOM 4314 O O . ASP B 1 168 ? 0.957 -18.594 -7.129 1 92.44 168 ASP B O 1
ATOM 4318 N N . SER B 1 169 ? 1.857 -16.594 -7.508 1 93.62 169 SER B N 1
ATOM 4319 C CA . SER B 1 169 ? 0.549 -16.016 -7.766 1 93.62 169 SER B CA 1
ATOM 4320 C C . SER B 1 169 ? -0.018 -16.484 -9.102 1 93.62 169 SER B C 1
ATOM 4322 O O . SER B 1 169 ? 0.733 -16.75 -10.039 1 93.62 169 SER B O 1
ATOM 4324 N N . ALA B 1 170 ? -1.271 -16.719 -9.156 1 90.06 170 ALA B N 1
ATOM 4325 C CA . ALA B 1 170 ? -1.981 -17.109 -10.375 1 90.06 170 ALA B CA 1
ATOM 4326 C C . ALA B 1 170 ? -3.244 -16.281 -10.562 1 90.06 170 ALA B C 1
ATOM 4328 O O . ALA B 1 170 ? -3.943 -15.961 -9.594 1 90.06 170 ALA B O 1
ATOM 4329 N N . PRO B 1 171 ? -3.439 -15.906 -11.789 1 90.75 171 PRO B N 1
ATOM 4330 C CA . PRO B 1 171 ? -4.684 -15.18 -12.047 1 90.75 171 PRO B CA 1
ATOM 4331 C C . PRO B 1 171 ? -5.926 -16.047 -11.859 1 90.75 171 PRO B C 1
ATOM 4333 O O . PRO B 1 171 ? -5.93 -17.219 -12.266 1 90.75 171 PRO B O 1
ATOM 4336 N N . ILE B 1 172 ? -6.848 -15.484 -11.195 1 94.62 172 ILE B N 1
ATOM 4337 C CA . ILE B 1 172 ? -8.086 -16.219 -10.961 1 94.62 172 ILE B CA 1
ATOM 4338 C C . ILE B 1 172 ? -9.234 -15.555 -11.727 1 94.62 172 ILE B C 1
ATOM 4340 O O . ILE B 1 172 ? -9.391 -14.336 -11.68 1 94.62 172 ILE B O 1
ATOM 4344 N N . VAL B 1 173 ? -9.953 -16.391 -12.469 1 95.38 173 VAL B N 1
ATOM 4345 C CA . VAL B 1 173 ? -11.156 -15.961 -13.164 1 95.38 173 VAL B CA 1
ATOM 4346 C C . VAL B 1 173 ? -12.375 -16.719 -12.625 1 95.38 173 VAL B C 1
ATOM 4348 O O . VAL B 1 173 ? -12.305 -17.922 -12.398 1 95.38 173 VAL B O 1
ATOM 4351 N N . ILE B 1 174 ? -13.398 -16.016 -12.539 1 95.19 174 ILE B N 1
ATOM 4352 C CA . ILE B 1 174 ? -14.617 -16.594 -11.984 1 95.19 174 ILE B CA 1
ATOM 4353 C C . ILE B 1 174 ? -15.305 -17.469 -13.031 1 95.19 174 ILE B C 1
ATOM 4355 O O . ILE B 1 174 ? -15.383 -17.078 -14.203 1 95.19 174 ILE B O 1
ATOM 4359 N N . ASP B 1 175 ? -15.758 -18.594 -12.633 1 94.69 175 ASP B N 1
ATOM 4360 C CA . ASP B 1 175 ? -16.609 -19.422 -13.477 1 94.69 175 ASP B CA 1
ATOM 4361 C C . ASP B 1 175 ? -18.047 -18.922 -13.469 1 94.69 175 ASP B C 1
ATOM 4363 O O . ASP B 1 175 ? -18.797 -19.188 -12.516 1 94.69 175 ASP B O 1
ATOM 4367 N N . ARG B 1 176 ? -18.484 -18.391 -14.492 1 91.38 176 ARG B N 1
ATOM 4368 C CA . ARG B 1 176 ? -19.812 -17.766 -14.586 1 91.38 176 ARG B CA 1
ATOM 4369 C C . ARG B 1 176 ? -20.906 -18.812 -14.438 1 91.38 176 ARG B C 1
ATOM 4371 O O . ARG B 1 176 ? -22.016 -18.5 -13.977 1 91.38 176 ARG B O 1
ATOM 4378 N N . GLN B 1 177 ? -20.578 -19.969 -14.797 1 90.56 177 GLN B N 1
ATOM 4379 C CA . GLN B 1 177 ? -21.578 -21.047 -14.742 1 90.56 177 GLN B CA 1
ATOM 4380 C C . GLN B 1 177 ? -21.922 -21.406 -13.297 1 90.56 177 GLN B C 1
ATOM 4382 O O . GLN B 1 177 ? -22.969 -22 -13.031 1 90.56 177 GLN B O 1
ATOM 4387 N N . THR B 1 178 ? -21.031 -21.062 -12.414 1 92.88 178 THR B N 1
ATOM 4388 C CA . THR B 1 178 ? -21.25 -21.453 -11.023 1 92.88 178 THR B CA 1
ATOM 4389 C C . THR B 1 178 ? -21.906 -20.312 -10.25 1 92.88 178 THR B C 1
ATOM 4391 O O . THR B 1 178 ? -22.375 -20.516 -9.125 1 92.88 178 THR B O 1
ATOM 4394 N N . CYS B 1 179 ? -22.031 -19.188 -10.789 1 90.69 179 CYS B N 1
ATOM 4395 C CA . CYS B 1 179 ? -22.453 -17.984 -10.078 1 90.69 179 CYS B CA 1
ATOM 4396 C C . CYS B 1 179 ? -23.953 -18.016 -9.789 1 90.69 179 CYS B C 1
ATOM 4398 O O . CYS B 1 179 ? -24.75 -18.328 -10.672 1 90.69 179 CYS B O 1
ATOM 4400 N N . HIS B 1 180 ? -24.219 -17.703 -8.547 1 87.56 180 HIS B N 1
ATOM 4401 C CA . HIS B 1 180 ? -25.609 -17.516 -8.188 1 87.56 180 HIS B CA 1
ATOM 4402 C C . HIS B 1 180 ? -26.266 -16.453 -9.055 1 87.56 180 HIS B C 1
ATOM 4404 O O . HIS B 1 180 ? -25.609 -15.516 -9.492 1 87.56 180 HIS B O 1
ATOM 4410 N N . ALA B 1 181 ? -27.562 -16.5 -9.156 1 83 181 ALA B N 1
ATOM 4411 C CA . ALA B 1 181 ? -28.312 -15.633 -10.062 1 83 181 ALA B CA 1
ATOM 4412 C C . ALA B 1 181 ? -28.297 -14.188 -9.594 1 83 181 ALA B C 1
ATOM 4414 O O . ALA B 1 181 ? -28.422 -13.258 -10.398 1 83 181 ALA B O 1
ATOM 4415 N N . GLN B 1 182 ? -28.125 -14.023 -8.328 1 81.56 182 GLN B N 1
ATOM 4416 C CA . GLN B 1 182 ? -28.141 -12.68 -7.766 1 81.56 182 GLN B CA 1
ATOM 4417 C C . GLN B 1 182 ? -26.766 -12.023 -7.832 1 81.56 182 GLN B C 1
ATOM 4419 O O . GLN B 1 182 ? -26.562 -10.938 -7.285 1 81.56 182 GLN B O 1
ATOM 4424 N N . MET B 1 183 ? -25.891 -12.672 -8.453 1 84 183 MET B N 1
ATOM 4425 C CA . MET B 1 183 ? -24.531 -12.141 -8.555 1 84 183 MET B CA 1
ATOM 4426 C C . MET B 1 183 ? -24.219 -11.742 -9.992 1 84 183 MET B C 1
ATOM 4428 O O . MET B 1 183 ? -24.625 -12.422 -10.93 1 84 183 MET B O 1
ATOM 4432 N N . ALA B 1 184 ? -23.609 -10.648 -10.109 1 83.12 184 ALA B N 1
ATOM 4433 C CA . ALA B 1 184 ? -23.141 -10.188 -11.414 1 83.12 184 ALA B CA 1
ATOM 4434 C C . ALA B 1 184 ? -21.625 -10.195 -11.484 1 83.12 184 ALA B C 1
ATOM 4436 O O . ALA B 1 184 ? -20.938 -9.828 -10.531 1 83.12 184 ALA B O 1
ATOM 4437 N N . VAL B 1 185 ? -21.172 -10.711 -12.617 1 85.94 185 VAL B N 1
ATOM 4438 C CA . VAL B 1 185 ? -19.734 -10.773 -12.836 1 85.94 185 VAL B CA 1
ATOM 4439 C C . VAL B 1 185 ? -19.344 -9.805 -13.953 1 85.94 185 VAL B C 1
ATOM 4441 O O . VAL B 1 185 ? -20.031 -9.703 -14.969 1 85.94 185 VAL B O 1
ATOM 4444 N N . THR B 1 186 ? -18.281 -9.133 -13.672 1 83.12 186 THR B N 1
ATOM 4445 C CA . THR B 1 186 ? -17.812 -8.203 -14.695 1 83.12 186 THR B CA 1
ATOM 4446 C C . THR B 1 186 ? -17.312 -8.953 -15.922 1 83.12 186 THR B C 1
ATOM 4448 O O . THR B 1 186 ? -17.141 -10.172 -15.883 1 83.12 186 THR B O 1
ATOM 4451 N N . SER B 1 187 ? -17.078 -8.203 -16.984 1 82 187 SER B N 1
ATOM 4452 C CA . SER B 1 187 ? -16.641 -8.805 -18.25 1 82 187 SER B CA 1
ATOM 4453 C C . SER B 1 187 ? -15.266 -9.438 -18.109 1 82 187 SER B C 1
ATOM 4455 O O . SER B 1 187 ? -14.984 -10.461 -18.734 1 82 187 SER B O 1
ATOM 4457 N N . GLU B 1 188 ? -14.414 -8.898 -17.203 1 84.19 188 GLU B N 1
ATOM 4458 C CA . GLU B 1 188 ? -13.07 -9.422 -17.016 1 84.19 188 GLU B CA 1
ATOM 4459 C C . GLU B 1 188 ? -13.086 -10.703 -16.188 1 84.19 188 GLU B C 1
ATOM 4461 O O . GLU B 1 188 ? -12.109 -11.453 -16.172 1 84.19 188 GLU B O 1
ATOM 4466 N N . GLY B 1 189 ? -14.164 -10.883 -15.508 1 90.31 189 GLY B N 1
ATOM 4467 C CA . GLY B 1 189 ? -14.344 -12.117 -14.758 1 90.31 189 GLY B CA 1
ATOM 4468 C C . GLY B 1 189 ? -13.648 -12.094 -13.406 1 90.31 189 GLY B C 1
ATOM 4469 O O . GLY B 1 189 ? -13.367 -13.141 -12.828 1 90.31 189 GLY B O 1
ATOM 4470 N N . ARG B 1 190 ? -13.328 -10.906 -12.891 1 91.75 190 ARG B N 1
ATOM 4471 C CA . ARG B 1 190 ? -12.57 -10.844 -11.641 1 91.75 190 ARG B CA 1
ATOM 4472 C C . ARG B 1 190 ? -13.406 -10.203 -10.531 1 91.75 190 ARG B C 1
ATOM 4474 O O . ARG B 1 190 ? -13.086 -10.352 -9.352 1 91.75 190 ARG B O 1
ATOM 4481 N N . SER B 1 191 ? -14.414 -9.555 -10.938 1 88.12 191 SER B N 1
ATOM 4482 C CA . SER B 1 191 ? -15.203 -8.812 -9.961 1 88.12 191 SER B CA 1
ATOM 4483 C C . SER B 1 191 ? -16.625 -9.359 -9.867 1 88.12 191 SER B C 1
ATOM 4485 O O . SER B 1 191 ? -17.234 -9.703 -10.883 1 88.12 191 SER B O 1
ATOM 4487 N N . LEU B 1 192 ? -17.094 -9.445 -8.617 1 87.44 192 LEU B N 1
ATOM 4488 C CA . LEU B 1 192 ? -18.438 -9.906 -8.32 1 87.44 192 LEU B CA 1
ATOM 4489 C C . LEU B 1 192 ? -19.203 -8.867 -7.508 1 87.44 192 LEU B C 1
ATOM 4491 O O . LEU B 1 192 ? -18.641 -8.219 -6.625 1 87.44 192 LEU B O 1
ATOM 4495 N N . SER B 1 193 ? -20.406 -8.703 -7.891 1 83 193 SER B N 1
ATOM 4496 C CA . SER B 1 193 ? -21.281 -7.828 -7.113 1 83 193 SER B CA 1
ATOM 4497 C C . SER B 1 193 ? -22.625 -8.484 -6.836 1 83 193 SER B C 1
ATOM 4499 O O . SER B 1 193 ? -23.094 -9.297 -7.637 1 83 193 SER B O 1
ATOM 4501 N N . PHE B 1 194 ? -23.047 -8.211 -5.695 1 77.81 194 PHE B N 1
ATOM 4502 C CA . PHE B 1 194 ? -24.391 -8.664 -5.363 1 77.81 194 PHE B CA 1
ATOM 4503 C C . PHE B 1 194 ? -25.438 -7.73 -5.953 1 77.81 194 PHE B C 1
ATOM 4505 O O . PHE B 1 194 ? -25.391 -6.52 -5.734 1 77.81 194 PHE B O 1
ATOM 4512 N N . SER B 1 195 ? -26.031 -8.18 -7.078 1 67.56 195 SER B N 1
ATOM 4513 C CA . SER B 1 195 ? -27.047 -7.34 -7.727 1 67.56 195 SER B CA 1
ATOM 4514 C C . SER B 1 195 ? -28.453 -7.875 -7.48 1 67.56 195 SER B C 1
ATOM 4516 O O . SER B 1 195 ? -28.641 -9.086 -7.352 1 67.56 195 SER B O 1
ATOM 4518 N N . GLY B 1 196 ? -29.172 -7.508 -6.52 1 59.09 196 GLY B N 1
ATOM 4519 C CA . GLY B 1 196 ? -30.531 -7.938 -6.27 1 59.09 196 GLY B CA 1
ATOM 4520 C C . GLY B 1 196 ? -31.266 -8.359 -7.527 1 59.09 196 GLY B C 1
ATOM 4521 O O . GLY B 1 196 ? -32.375 -8.93 -7.453 1 59.09 196 GLY B O 1
ATOM 4522 N N . SER B 1 197 ? -30.844 -7.887 -8.711 1 55.97 197 SER B N 1
ATOM 4523 C CA . SER B 1 197 ? -31.656 -8.227 -9.875 1 55.97 197 SER B CA 1
ATOM 4524 C C . SER B 1 197 ? -31.203 -9.555 -10.492 1 55.97 197 SER B C 1
ATOM 4526 O O . SER B 1 197 ? -30.016 -9.758 -10.734 1 55.97 197 SER B O 1
ATOM 4528 N N . ALA B 1 198 ? -31.938 -10.633 -10.172 1 54.78 198 ALA B N 1
ATOM 4529 C CA . ALA B 1 198 ? -31.719 -12.008 -10.602 1 54.78 198 ALA B CA 1
ATOM 4530 C C . ALA B 1 198 ? -31.406 -12.062 -12.102 1 54.78 198 ALA B C 1
ATOM 4532 O O . ALA B 1 198 ? -32.031 -11.359 -12.898 1 54.78 198 ALA B O 1
ATOM 4533 N N . CYS B 1 199 ? -30.078 -12.312 -12.453 1 55 199 CYS B N 1
ATOM 4534 C CA . CYS B 1 199 ? -29.844 -12.57 -13.875 1 55 199 CYS B CA 1
ATOM 4535 C C . CYS B 1 199 ? -30.719 -13.719 -14.367 1 55 199 CYS B C 1
ATOM 4537 O O . CYS B 1 199 ? -30.922 -14.695 -13.648 1 55 199 CYS B O 1
ATOM 4539 N N . SER B 1 200 ? -31.562 -13.453 -15.281 1 53.41 200 SER B N 1
ATOM 4540 C CA . SER B 1 200 ? -32.5 -14.336 -15.953 1 53.41 200 SER B CA 1
ATOM 4541 C C . SER B 1 200 ? -31.812 -15.539 -16.562 1 53.41 200 SER B C 1
ATOM 4543 O O . SER B 1 200 ? -32.375 -16.25 -17.391 1 53.41 200 SER B O 1
ATOM 4545 N N . ALA B 1 201 ? -30.547 -15.656 -16.234 1 57.25 201 ALA B N 1
ATOM 4546 C CA . ALA B 1 201 ? -29.953 -16.734 -17.031 1 57.25 201 ALA B CA 1
ATOM 4547 C C . ALA B 1 201 ? -30.469 -18.094 -16.594 1 57.25 201 ALA B C 1
ATOM 4549 O O . ALA B 1 201 ? -30.812 -18.281 -15.422 1 57.25 201 ALA B O 1
ATOM 4550 N N . PRO B 1 202 ? -30.703 -18.922 -17.609 1 62.31 202 PRO B N 1
ATOM 4551 C CA . PRO B 1 202 ? -31.203 -20.281 -17.328 1 62.31 202 PRO B CA 1
ATOM 4552 C C . PRO B 1 202 ? -30.391 -21 -16.266 1 62.31 202 PRO B C 1
ATOM 4554 O O . PRO B 1 202 ? -29.188 -20.734 -16.109 1 62.31 202 PRO B O 1
ATOM 4557 N N . GLN B 1 203 ? -31 -21.719 -15.367 1 71.69 203 GLN B N 1
ATOM 4558 C CA . GLN B 1 203 ? -30.391 -22.484 -14.289 1 71.69 203 GLN B CA 1
ATOM 4559 C C . GLN B 1 203 ? -29.453 -23.547 -14.836 1 71.69 203 GLN B C 1
ATOM 4561 O O . GLN B 1 203 ? -29.781 -24.266 -15.781 1 71.69 203 GLN B O 1
ATOM 4566 N N . HIS B 1 204 ? -28.203 -23.516 -14.578 1 83.44 204 HIS B N 1
ATOM 4567 C CA . HIS B 1 204 ? -27.188 -24.5 -14.891 1 83.44 204 HIS B CA 1
ATOM 4568 C C . HIS B 1 204 ? -26.922 -25.422 -13.703 1 83.44 204 HIS B C 1
ATOM 4570 O O . HIS B 1 204 ? -27 -24.984 -12.555 1 83.44 204 HIS B O 1
ATOM 4576 N N . PRO B 1 205 ? -26.719 -26.703 -13.969 1 87.12 205 PRO B N 1
ATOM 4577 C CA . PRO B 1 205 ? -26.5 -27.656 -12.875 1 87.12 205 PRO B CA 1
ATOM 4578 C C . PRO B 1 205 ? -25.344 -27.25 -11.969 1 87.12 205 PRO B C 1
ATOM 4580 O O . PRO B 1 205 ? -25.344 -27.562 -10.773 1 87.12 205 PRO B O 1
ATOM 4583 N N . LEU B 1 206 ? -24.422 -26.547 -12.453 1 91.62 206 LEU B N 1
ATOM 4584 C CA . LEU B 1 206 ? -23.25 -26.172 -11.68 1 91.62 206 LEU B CA 1
ATOM 4585 C C . LEU B 1 206 ? -23.469 -24.844 -10.969 1 91.62 206 LEU B C 1
ATOM 4587 O O . LEU B 1 206 ? -22.625 -24.406 -10.172 1 91.62 206 LEU B O 1
ATOM 4591 N N . GLN B 1 207 ? -24.562 -24.266 -11.227 1 92.81 207 GLN B N 1
ATOM 4592 C CA . GLN B 1 207 ? -24.859 -22.969 -10.648 1 92.81 207 GLN B CA 1
ATOM 4593 C C . GLN B 1 207 ? -25.375 -23.094 -9.219 1 92.81 207 GLN B C 1
ATOM 4595 O O . GLN B 1 207 ? -26.203 -23.953 -8.93 1 92.81 207 GLN B O 1
ATOM 4600 N N . PHE B 1 208 ? -24.781 -22.312 -8.359 1 93.44 208 PHE B N 1
ATOM 4601 C CA . PHE B 1 208 ? -25.375 -22.219 -7.027 1 93.44 208 PHE B CA 1
ATOM 4602 C C . PHE B 1 208 ? -26.75 -21.562 -7.09 1 93.44 208 PHE B C 1
ATOM 4604 O O . PHE B 1 208 ? -26.922 -20.516 -7.719 1 93.44 208 PHE B O 1
ATOM 4611 N N . ASP B 1 209 ? -27.688 -22.109 -6.473 1 90.56 209 ASP B N 1
ATOM 4612 C CA . ASP B 1 209 ? -29.047 -21.594 -6.656 1 90.56 209 ASP B CA 1
ATOM 4613 C C . ASP B 1 209 ? -29.516 -20.828 -5.422 1 90.56 209 ASP B C 1
ATOM 4615 O O . ASP B 1 209 ? -30.234 -19.828 -5.543 1 90.56 209 ASP B O 1
ATOM 4619 N N . LYS B 1 210 ? -29.078 -21.312 -4.227 1 89.81 210 LYS B N 1
ATOM 4620 C CA . LYS B 1 210 ? -29.594 -20.656 -3.023 1 89.81 210 LYS B CA 1
ATOM 4621 C C . LYS B 1 210 ? -28.5 -19.938 -2.266 1 89.81 210 LYS B C 1
ATOM 4623 O O . LYS B 1 210 ? -28.766 -18.953 -1.56 1 89.81 210 LYS B O 1
ATOM 4628 N N . VAL B 1 211 ? -27.312 -20.422 -2.346 1 91.62 211 VAL B N 1
ATOM 4629 C CA . VAL B 1 211 ? -26.188 -19.797 -1.685 1 91.62 211 VAL B CA 1
ATOM 4630 C C . VAL B 1 211 ? -25.453 -18.891 -2.666 1 91.62 211 VAL B C 1
ATOM 4632 O O . VAL B 1 211 ? -25.109 -19.297 -3.775 1 91.62 211 VAL B O 1
ATOM 4635 N N . CYS B 1 212 ? -25.188 -17.656 -2.312 1 90.5 212 CYS B N 1
ATOM 4636 C CA . CYS B 1 212 ? -24.531 -16.688 -3.184 1 90.5 212 CYS B CA 1
ATOM 4637 C C . CYS B 1 212 ? -23.031 -16.938 -3.264 1 90.5 212 CYS B C 1
ATOM 4639 O O . CYS B 1 212 ? -22.234 -16.141 -2.754 1 90.5 212 CYS B O 1
ATOM 4641 N N . CYS B 1 213 ? -22.766 -18 -3.902 1 93.38 213 CYS B N 1
ATOM 4642 C CA . CYS B 1 213 ? -21.391 -18.469 -4.016 1 93.38 213 CYS B CA 1
ATOM 4643 C C . CYS B 1 213 ? -20.938 -18.5 -5.473 1 93.38 213 CYS B C 1
ATOM 4645 O O . CYS B 1 213 ? -21.766 -18.5 -6.379 1 93.38 213 CYS B O 1
ATOM 4647 N N . ALA B 1 214 ? -19.672 -18.422 -5.68 1 94.81 214 ALA B N 1
ATOM 4648 C CA . ALA B 1 214 ? -19.047 -18.562 -6.992 1 94.81 214 ALA B CA 1
ATOM 4649 C C . ALA B 1 214 ? -17.688 -19.234 -6.871 1 94.81 214 ALA B C 1
ATOM 4651 O O . ALA B 1 214 ? -16.984 -19.047 -5.871 1 94.81 214 ALA B O 1
ATOM 4652 N N . LEU B 1 215 ? -17.344 -20 -7.828 1 96.94 215 LEU B N 1
ATOM 4653 C CA . LEU B 1 215 ? -16.047 -20.688 -7.863 1 96.94 215 LEU B CA 1
ATOM 4654 C C . LEU B 1 215 ? -15.172 -20.141 -8.984 1 96.94 215 LEU B C 1
ATOM 4656 O O . LEU B 1 215 ? -15.688 -19.547 -9.938 1 96.94 215 LEU B O 1
ATOM 4660 N N . GLY B 1 216 ? -13.898 -20.328 -8.773 1 96.5 216 GLY B N 1
ATOM 4661 C CA . GLY B 1 216 ? -12.992 -20.031 -9.875 1 96.5 216 GLY B CA 1
ATOM 4662 C C . GLY B 1 216 ? -13.102 -21.016 -11.023 1 96.5 216 GLY B C 1
ATOM 4663 O O . GLY B 1 216 ? -13.57 -22.141 -10.836 1 96.5 216 GLY B O 1
ATOM 4664 N N . SER B 1 217 ? -12.578 -20.625 -12.156 1 94.94 217 SER B N 1
ATOM 4665 C CA . SER B 1 217 ? -12.734 -21.422 -13.367 1 94.94 217 SER B CA 1
ATOM 4666 C C . SER B 1 217 ? -11.641 -22.469 -13.477 1 94.94 217 SER B C 1
ATOM 4668 O O . SER B 1 217 ? -11.852 -23.531 -14.086 1 94.94 217 SER B O 1
ATOM 4670 N N . SER B 1 218 ? -10.492 -22.172 -12.906 1 94.69 218 SER B N 1
ATOM 4671 C CA . SER B 1 218 ? -9.359 -23.078 -13.07 1 94.69 218 SER B CA 1
ATOM 4672 C C . SER B 1 218 ? -9.07 -23.828 -11.773 1 94.69 218 SER B C 1
ATOM 4674 O O . SER B 1 218 ? -8.867 -23.219 -10.727 1 94.69 218 SER B O 1
ATOM 4676 N N . PRO B 1 219 ? -9.016 -25.172 -11.852 1 95.75 219 PRO B N 1
ATOM 4677 C CA . PRO B 1 219 ? -8.742 -25.953 -10.648 1 95.75 219 PRO B CA 1
ATOM 4678 C C . PRO B 1 219 ? -7.254 -25.984 -10.297 1 95.75 219 PRO B C 1
ATOM 4680 O O . PRO B 1 219 ? -6.406 -25.797 -11.172 1 95.75 219 PRO B O 1
ATOM 4683 N N . ILE B 1 220 ? -6.965 -26.156 -9.086 1 95.94 220 ILE B N 1
ATOM 4684 C CA . ILE B 1 220 ? -5.625 -26.422 -8.578 1 95.94 220 ILE B CA 1
ATOM 4685 C C . ILE B 1 220 ? -5.453 -27.922 -8.336 1 95.94 220 ILE B C 1
ATOM 4687 O O . ILE B 1 220 ? -6.168 -28.516 -7.527 1 95.94 220 ILE B O 1
ATOM 4691 N N . THR B 1 221 ? -4.438 -28.484 -9.016 1 95.12 221 THR B N 1
ATOM 4692 C CA . THR B 1 221 ? -4.289 -29.938 -8.914 1 95.12 221 THR B CA 1
ATOM 4693 C C . THR B 1 221 ? -2.873 -30.297 -8.477 1 95.12 221 THR B C 1
ATOM 4695 O O . THR B 1 221 ? -2.562 -31.484 -8.289 1 95.12 221 THR B O 1
ATOM 4698 N N . SER B 1 222 ? -2.051 -29.344 -8.453 1 93.12 222 SER B N 1
ATOM 4699 C CA . SER B 1 222 ? -0.671 -29.594 -8.055 1 93.12 222 SER B CA 1
ATOM 4700 C C . SER B 1 222 ? 0.066 -28.297 -7.746 1 93.12 222 SER B C 1
ATOM 4702 O O . SER B 1 222 ? -0.398 -27.219 -8.102 1 93.12 222 SER B O 1
ATOM 4704 N N . GLY B 1 223 ? 1.113 -28.438 -6.98 1 92.81 223 GLY B N 1
ATOM 4705 C CA . GLY B 1 223 ? 2.014 -27.312 -6.758 1 92.81 223 GLY B CA 1
ATOM 4706 C C . GLY B 1 223 ? 1.454 -26.281 -5.797 1 92.81 223 GLY B C 1
ATOM 4707 O O . GLY B 1 223 ? 0.595 -26.594 -4.973 1 92.81 223 GLY B O 1
ATOM 4708 N N . GLN B 1 224 ? 2.115 -25.094 -5.844 1 94.19 224 GLN B N 1
ATOM 4709 C CA . GLN B 1 224 ? 1.725 -23.969 -4.992 1 94.19 224 GLN B CA 1
ATOM 4710 C C . GLN B 1 224 ? 1.013 -22.891 -5.801 1 94.19 224 GLN B C 1
ATOM 4712 O O . GLN B 1 224 ? 1.387 -22.625 -6.941 1 94.19 224 GLN B O 1
ATOM 4717 N N . ARG B 1 225 ? -0.029 -22.375 -5.227 1 96.25 225 ARG B N 1
ATOM 4718 C CA . ARG B 1 225 ? -0.78 -21.281 -5.84 1 96.25 225 ARG B CA 1
ATOM 4719 C C . ARG B 1 225 ? -1.138 -20.219 -4.809 1 96.25 225 ARG B C 1
ATOM 4721 O O . ARG B 1 225 ? -1.413 -20.531 -3.648 1 96.25 225 ARG B O 1
ATOM 4728 N N . TYR B 1 226 ? -1.046 -19.047 -5.234 1 97 226 TYR B N 1
ATOM 4729 C CA . TYR B 1 226 ? -1.404 -17.922 -4.383 1 97 226 TYR B CA 1
ATOM 4730 C C . TYR B 1 226 ? -2.301 -16.938 -5.129 1 97 226 TYR B C 1
ATOM 4732 O O . TYR B 1 226 ? -2.092 -16.672 -6.316 1 97 226 TYR B O 1
ATOM 4740 N N . TRP B 1 227 ? -3.373 -16.422 -4.48 1 97.25 227 TRP B N 1
ATOM 4741 C CA . TRP B 1 227 ? -4.188 -15.336 -5.023 1 97.25 227 TRP B CA 1
ATOM 4742 C C . TRP B 1 227 ? -4.73 -14.453 -3.908 1 97.25 227 TRP B C 1
ATOM 4744 O O . TRP B 1 227 ? -4.609 -14.789 -2.729 1 97.25 227 TRP B O 1
ATOM 4754 N N . GLU B 1 228 ? -5.145 -13.305 -4.281 1 97.25 228 GLU B N 1
ATOM 4755 C CA . GLU B 1 228 ? -5.695 -12.352 -3.326 1 97.25 228 GLU B CA 1
ATOM 4756 C C . GLU B 1 228 ? -7.102 -11.914 -3.732 1 97.25 228 GLU B C 1
ATOM 4758 O O . GLU B 1 228 ? -7.402 -11.805 -4.922 1 97.25 228 GLU B O 1
ATOM 4763 N N . VAL B 1 229 ? -7.949 -11.695 -2.77 1 96.81 229 VAL B N 1
ATOM 4764 C CA . VAL B 1 229 ? -9.305 -11.211 -2.986 1 96.81 229 VAL B CA 1
ATOM 4765 C C . VAL B 1 229 ? -9.508 -9.898 -2.24 1 96.81 229 VAL B C 1
ATOM 4767 O O . VAL B 1 229 ? -9.273 -9.812 -1.033 1 96.81 229 VAL B O 1
ATOM 4770 N N . ASP B 1 230 ? -9.859 -8.906 -2.961 1 93.44 230 ASP B N 1
ATOM 4771 C CA . ASP B 1 230 ? -10.211 -7.621 -2.357 1 93.44 230 ASP B CA 1
ATOM 4772 C C . ASP B 1 230 ? -11.609 -7.66 -1.756 1 93.44 230 ASP B C 1
ATOM 4774 O O . ASP B 1 230 ? -12.594 -7.852 -2.473 1 93.44 230 ASP B O 1
ATOM 4778 N N . VAL B 1 231 ? -11.727 -7.492 -0.495 1 91.62 231 VAL B N 1
ATOM 4779 C CA . VAL B 1 231 ? -13.008 -7.645 0.196 1 91.62 231 VAL B CA 1
ATOM 4780 C C . VAL B 1 231 ? -13.406 -6.32 0.842 1 91.62 231 VAL B C 1
ATOM 4782 O O . VAL B 1 231 ? -14.344 -6.273 1.646 1 91.62 231 VAL B O 1
ATOM 4785 N N . ARG B 1 232 ? -12.812 -5.23 0.549 1 84.62 232 ARG B N 1
ATOM 4786 C CA . ARG B 1 232 ? -12.977 -3.947 1.226 1 84.62 232 ARG B CA 1
ATOM 4787 C C . ARG B 1 232 ? -14.414 -3.443 1.098 1 84.62 232 ARG B C 1
ATOM 4789 O O . ARG B 1 232 ? -14.953 -2.842 2.029 1 84.62 232 ARG B O 1
ATOM 4796 N N . CYS B 1 233 ? -15 -3.742 0.008 1 79.25 233 CYS B N 1
ATOM 4797 C CA . CYS B 1 233 ? -16.312 -3.184 -0.271 1 79.25 233 CYS B CA 1
ATOM 4798 C C . CYS B 1 233 ? -17.422 -4.172 0.096 1 79.25 233 CYS B C 1
ATOM 4800 O O . CYS B 1 233 ? -18.531 -4.078 -0.414 1 79.25 233 CYS B O 1
ATOM 4802 N N . CYS B 1 234 ? -17.109 -5.129 0.905 1 83.81 234 CYS B N 1
ATOM 4803 C CA . CYS B 1 234 ? -18.078 -6.129 1.336 1 83.81 234 CYS B CA 1
ATOM 4804 C C . CYS B 1 234 ? -18.078 -6.27 2.854 1 83.81 234 CYS B C 1
ATOM 4806 O O . CYS B 1 234 ? -17.031 -6.492 3.461 1 83.81 234 CYS B O 1
ATOM 4808 N N . SER B 1 235 ? -19.219 -6.113 3.457 1 79.88 235 SER B N 1
ATOM 4809 C CA . SER B 1 235 ? -19.297 -6.109 4.914 1 79.88 235 SER B CA 1
ATOM 4810 C C . SER B 1 235 ? -19.391 -7.527 5.469 1 79.88 235 SER B C 1
ATOM 4812 O O . SER B 1 235 ? -19.125 -7.758 6.648 1 79.88 235 SER B O 1
ATOM 4814 N N . ALA B 1 236 ? -19.859 -8.453 4.676 1 88.12 236 ALA B N 1
ATOM 4815 C CA . ALA B 1 236 ? -19.953 -9.859 5.066 1 88.12 236 ALA B CA 1
ATOM 4816 C C . ALA B 1 236 ? -19.609 -10.781 3.9 1 88.12 236 ALA B C 1
ATOM 4818 O O . ALA B 1 236 ? -20.266 -10.758 2.863 1 88.12 236 ALA B O 1
ATOM 4819 N N . TRP B 1 237 ? -18.625 -11.555 4.07 1 92.62 237 TRP B N 1
ATOM 4820 C CA . TRP B 1 237 ? -18.109 -12.344 2.959 1 92.62 237 TRP B CA 1
ATOM 4821 C C . TRP B 1 237 ? -17.422 -13.609 3.463 1 92.62 237 TRP B C 1
ATOM 4823 O O . TRP B 1 237 ? -17.141 -13.742 4.656 1 92.62 237 TRP B O 1
ATOM 4833 N N . ALA B 1 238 ? -17.266 -14.547 2.58 1 96.06 238 ALA B N 1
ATOM 4834 C CA . ALA B 1 238 ? -16.422 -15.719 2.77 1 96.06 238 ALA B CA 1
ATOM 4835 C C . ALA B 1 238 ? -15.484 -15.914 1.581 1 96.06 238 ALA B C 1
ATOM 4837 O O . ALA B 1 238 ? -15.883 -15.719 0.43 1 96.06 238 ALA B O 1
ATOM 4838 N N . VAL B 1 239 ? -14.25 -16.188 1.863 1 97.88 239 VAL B N 1
ATOM 4839 C CA . VAL B 1 239 ? -13.227 -16.469 0.864 1 97.88 239 VAL B CA 1
ATOM 4840 C C . VAL B 1 239 ? -12.555 -17.797 1.171 1 97.88 239 VAL B C 1
ATOM 4842 O O . VAL B 1 239 ? -12.172 -18.062 2.314 1 97.88 239 VAL B O 1
ATOM 4845 N N . GLY B 1 240 ? -12.469 -18.656 0.146 1 97.81 240 GLY B N 1
ATOM 4846 C CA . GLY B 1 240 ? -11.859 -19.953 0.421 1 97.81 240 GLY B CA 1
ATOM 4847 C C . GLY B 1 240 ? -11.633 -20.781 -0.829 1 97.81 240 GLY B C 1
ATOM 4848 O O . GLY B 1 240 ? -11.305 -20.234 -1.888 1 97.81 240 GLY B O 1
ATOM 4849 N N . VAL B 1 241 ? -11.602 -22.078 -0.563 1 97.44 241 VAL B N 1
ATOM 4850 C CA . VAL B 1 241 ? -11.422 -23.062 -1.626 1 97.44 241 VAL B CA 1
ATOM 4851 C C . VAL B 1 241 ? -12.461 -24.172 -1.478 1 97.44 241 VAL B C 1
ATOM 4853 O O . VAL B 1 241 ? -12.984 -24.406 -0.384 1 97.44 241 VAL B O 1
ATOM 4856 N N . ALA B 1 242 ? -12.734 -24.812 -2.598 1 97.06 242 ALA B N 1
ATOM 4857 C CA . ALA B 1 242 ? -13.719 -25.891 -2.594 1 97.06 242 ALA B CA 1
ATOM 4858 C C . ALA B 1 242 ? -13.367 -26.953 -3.629 1 97.06 242 ALA B C 1
ATOM 4860 O O . ALA B 1 242 ? -12.758 -26.656 -4.656 1 97.06 242 ALA B O 1
ATOM 4861 N N . TYR B 1 243 ? -13.75 -28.125 -3.256 1 95.94 243 TYR B N 1
ATOM 4862 C CA . TYR B 1 243 ? -13.711 -29.188 -4.262 1 95.94 243 TYR B CA 1
ATOM 4863 C C . TYR B 1 243 ? -14.797 -28.969 -5.312 1 95.94 243 TYR B C 1
ATOM 4865 O O . TYR B 1 243 ? -15.828 -28.344 -5.039 1 95.94 243 TYR B O 1
ATOM 4873 N N . GLY B 1 244 ? -14.508 -29.484 -6.465 1 94.06 244 GLY B N 1
ATOM 4874 C CA . GLY B 1 244 ? -15.484 -29.406 -7.535 1 94.06 244 GLY B CA 1
ATOM 4875 C C . GLY B 1 244 ? -16.781 -30.109 -7.199 1 94.06 244 GLY B C 1
ATOM 4876 O O . GLY B 1 244 ? -17.844 -29.781 -7.754 1 94.06 244 GLY B O 1
ATOM 4877 N N . SER B 1 245 ? -16.766 -31.031 -6.234 1 94.69 245 SER B N 1
ATOM 4878 C CA . SER B 1 245 ? -17.922 -31.844 -5.898 1 94.69 245 SER B CA 1
ATOM 4879 C C . SER B 1 245 ? -18.812 -31.172 -4.859 1 94.69 245 SER B C 1
ATOM 4881 O O . SER B 1 245 ? -19.812 -31.734 -4.414 1 94.69 245 SER B O 1
ATOM 4883 N N . LEU B 1 246 ? -18.453 -29.984 -4.484 1 95.44 246 LEU B N 1
ATOM 4884 C CA . LEU B 1 246 ? -19.281 -29.234 -3.537 1 95.44 246 LEU B CA 1
ATOM 4885 C C . LEU B 1 246 ? -20.719 -29.141 -4.035 1 95.44 246 LEU B C 1
ATOM 4887 O O . LEU B 1 246 ? -20.953 -28.875 -5.219 1 95.44 246 LEU B O 1
ATOM 4891 N N . GLU B 1 247 ? -21.594 -29.312 -3.115 1 95.69 247 GLU B N 1
ATOM 4892 C CA . GLU B 1 247 ? -23.016 -29.219 -3.455 1 95.69 247 GLU B CA 1
ATOM 4893 C C . GLU B 1 247 ? -23.375 -27.828 -3.953 1 95.69 247 GLU B C 1
ATOM 4895 O O . GLU B 1 247 ? -22.938 -26.828 -3.387 1 95.69 247 GLU B O 1
ATOM 4900 N N . ARG B 1 248 ? -24.25 -27.797 -5.02 1 95.56 248 ARG B N 1
ATOM 4901 C CA . ARG B 1 248 ? -24.562 -26.516 -5.656 1 95.56 248 ARG B CA 1
ATOM 4902 C C . ARG B 1 248 ? -26 -26.094 -5.367 1 95.56 248 ARG B C 1
ATOM 4904 O O . ARG B 1 248 ? -26.359 -24.922 -5.527 1 95.56 248 ARG B O 1
ATOM 4911 N N . LYS B 1 249 ? -26.75 -27.062 -4.957 1 94.31 249 LYS B N 1
ATOM 4912 C 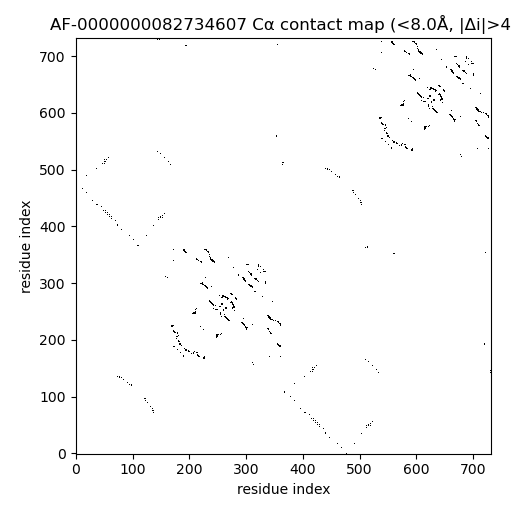CA . LYS B 1 249 ? -28.172 -26.797 -4.801 1 94.31 249 LYS B CA 1
ATOM 4913 C C . LYS B 1 249 ? -28.578 -26.781 -3.328 1 94.31 249 LYS B C 1
ATOM 4915 O O . LYS B 1 249 ? -28.078 -27.594 -2.537 1 94.31 249 LYS B O 1
ATOM 4920 N N . GLY B 1 250 ? -29.438 -25.891 -2.988 1 91.81 250 GLY B N 1
ATOM 4921 C CA . GLY B 1 250 ? -30.016 -25.859 -1.655 1 91.81 250 GLY B CA 1
ATOM 4922 C C . GLY B 1 250 ? -29.312 -24.906 -0.722 1 91.81 250 GLY B C 1
ATOM 4923 O O . GLY B 1 250 ? -28.422 -24.172 -1.14 1 91.81 250 GLY B O 1
ATOM 4924 N N . ARG B 1 251 ? -29.844 -24.875 0.521 1 90.62 251 ARG B N 1
ATOM 4925 C CA . ARG B 1 251 ? -29.344 -23.953 1.532 1 90.62 251 ARG B CA 1
ATOM 4926 C C . ARG B 1 251 ? -28.75 -24.703 2.715 1 90.62 251 ARG B C 1
ATOM 4928 O O . ARG B 1 251 ? -28.359 -24.094 3.719 1 90.62 251 ARG B O 1
ATOM 4935 N N . ASP B 1 252 ? -28.625 -25.938 2.48 1 92.06 252 ASP B N 1
ATOM 4936 C CA . ASP B 1 252 ? -28.109 -26.766 3.57 1 92.06 252 ASP B CA 1
ATOM 4937 C C . ASP B 1 252 ? -26.594 -26.625 3.695 1 92.06 252 ASP B C 1
ATOM 4939 O O . ASP B 1 252 ? -25.953 -26 2.854 1 92.06 252 ASP B O 1
ATOM 4943 N N . LYS B 1 253 ? -26.062 -27.25 4.762 1 93.38 253 LYS B N 1
ATOM 4944 C CA . LYS B 1 253 ? -24.641 -27.172 5.062 1 93.38 253 LYS B CA 1
ATOM 4945 C C . LYS B 1 253 ? -23.797 -27.688 3.895 1 93.38 253 LYS B C 1
ATOM 4947 O O . LYS B 1 253 ? -22.672 -27.234 3.689 1 93.38 253 LYS B O 1
ATOM 4952 N N . GLY B 1 254 ? -24.375 -28.484 3.141 1 93.19 254 GLY B N 1
ATOM 4953 C CA . GLY B 1 254 ? -23.641 -29.094 2.033 1 93.19 254 GLY B CA 1
ATOM 4954 C C . GLY B 1 254 ? -23.25 -28.094 0.959 1 93.19 254 GLY B C 1
ATOM 4955 O O . GLY B 1 254 ? -22.266 -28.281 0.258 1 93.19 254 GLY B O 1
ATOM 4956 N N . ALA B 1 255 ? -24 -27.047 0.838 1 94.31 255 ALA B N 1
ATOM 4957 C CA . ALA B 1 255 ? -23.75 -26.062 -0.217 1 94.31 255 ALA B CA 1
ATOM 4958 C C . ALA B 1 255 ? -23.031 -24.844 0.33 1 94.31 255 ALA B C 1
ATOM 4960 O O . ALA B 1 255 ? -22.547 -24 -0.437 1 94.31 255 ALA B O 1
ATOM 4961 N N . LYS B 1 256 ? -22.891 -24.797 1.618 1 94.94 256 LYS B N 1
ATOM 4962 C CA . LYS B 1 256 ? -22.312 -23.609 2.252 1 94.94 256 LYS B CA 1
ATOM 4963 C C . LYS B 1 256 ? -20.812 -23.766 2.418 1 94.94 256 LYS B C 1
ATOM 4965 O O . LYS B 1 256 ? -20.344 -24.75 2.99 1 94.94 256 LYS B O 1
ATOM 4970 N N . LEU B 1 257 ? -20.109 -22.812 1.96 1 95.5 257 LEU B N 1
ATOM 4971 C CA . LEU B 1 257 ? -18.656 -22.828 2.021 1 95.5 257 LEU B CA 1
ATOM 4972 C C . LEU B 1 257 ? -18.172 -23 3.459 1 95.5 257 LEU B C 1
ATOM 4974 O O . LEU B 1 257 ? -18.594 -22.25 4.352 1 95.5 257 LEU B O 1
ATOM 4978 N N . GLY B 1 258 ? -17.344 -23.984 3.721 1 94.25 258 GLY B N 1
ATOM 4979 C CA . GLY B 1 258 ? -16.734 -24.219 5.02 1 94.25 258 GLY B CA 1
ATOM 4980 C C . GLY B 1 258 ? -17.578 -25.047 5.949 1 94.25 258 GLY B C 1
ATOM 4981 O O . GLY B 1 258 ? -17.125 -25.484 7.008 1 94.25 258 GLY B O 1
ATOM 4982 N N . ARG B 1 259 ? -18.812 -25.359 5.57 1 95.12 259 ARG B N 1
ATOM 4983 C CA . ARG B 1 259 ? -19.703 -26.078 6.469 1 95.12 259 ARG B CA 1
ATOM 4984 C C . ARG B 1 259 ? -19.75 -27.562 6.125 1 95.12 259 ARG B C 1
ATOM 4986 O O . ARG B 1 259 ? -20.656 -28.281 6.555 1 95.12 259 ARG B O 1
ATOM 4993 N N . ASN B 1 260 ? -18.891 -27.969 5.293 1 92.88 260 ASN B N 1
ATOM 4994 C CA . ASN B 1 260 ? -18.797 -29.344 4.816 1 92.88 260 ASN B CA 1
ATOM 4995 C C . ASN B 1 260 ? -17.344 -29.797 4.715 1 92.88 260 ASN B C 1
ATOM 4997 O O . ASN B 1 260 ? -16.438 -29.031 4.992 1 92.88 260 ASN B O 1
ATOM 5001 N N . ARG B 1 261 ? -17.141 -31 4.262 1 89.56 261 ARG B N 1
ATOM 5002 C CA . ARG B 1 261 ? -15.805 -31.562 4.172 1 89.56 261 ARG B CA 1
ATOM 5003 C C . ARG B 1 261 ? -15.172 -31.25 2.82 1 89.56 261 ARG B C 1
ATOM 5005 O O . ARG B 1 261 ? -14.039 -31.672 2.553 1 89.56 261 ARG B O 1
ATOM 5012 N N . LYS B 1 262 ? -15.891 -30.469 2.041 1 94 262 LYS B N 1
ATOM 5013 C CA . LYS B 1 262 ? -15.438 -30.281 0.668 1 94 262 LYS B CA 1
ATOM 5014 C C . LYS B 1 262 ? -14.969 -28.844 0.45 1 94 262 LYS B C 1
ATOM 5016 O O . LYS B 1 262 ? -14.633 -28.453 -0.671 1 94 262 LYS B O 1
ATOM 5021 N N . SER B 1 263 ? -15.008 -28.062 1.518 1 95.31 263 SER B N 1
ATOM 5022 C CA . SER B 1 263 ? -14.625 -26.672 1.33 1 95.31 263 SER B CA 1
ATOM 5023 C C . SER B 1 263 ? -14.008 -26.094 2.602 1 95.31 263 SER B C 1
ATOM 5025 O O . SER B 1 263 ? -14.211 -26.625 3.693 1 95.31 263 SER B O 1
ATOM 5027 N N . TRP B 1 264 ? -13.133 -25.094 2.506 1 94.62 264 TRP B N 1
ATOM 5028 C CA . TRP B 1 264 ? -12.469 -24.312 3.541 1 94.62 264 TRP B CA 1
ATOM 5029 C C . TRP B 1 264 ? -12.625 -22.812 3.289 1 94.62 264 TRP B C 1
ATOM 5031 O O . TRP B 1 264 ? -12.57 -22.359 2.143 1 94.62 264 TRP B O 1
ATOM 5041 N N . CYS B 1 265 ? -12.859 -22.062 4.391 1 96.94 265 CYS B N 1
ATOM 5042 C CA . CYS B 1 265 ? -12.953 -20.625 4.117 1 96.94 265 CYS B CA 1
ATOM 5043 C C . CYS B 1 265 ? -12.688 -19.812 5.375 1 96.94 265 CYS B C 1
ATOM 5045 O O . CYS B 1 265 ? -12.648 -20.359 6.477 1 96.94 265 CYS B O 1
ATOM 5047 N N . VAL B 1 266 ? -12.32 -18.594 5.18 1 96.31 266 VAL B N 1
ATOM 5048 C CA . VAL B 1 266 ? -12.422 -17.562 6.203 1 96.31 266 VAL B CA 1
ATOM 5049 C C . VAL B 1 266 ? -13.633 -16.672 5.914 1 96.31 266 VAL B C 1
ATOM 5051 O O . VAL B 1 266 ? -13.969 -16.422 4.754 1 96.31 266 VAL B O 1
ATOM 5054 N N . GLU B 1 267 ? -14.242 -16.297 6.973 1 94.62 267 GLU B N 1
ATOM 5055 C CA . GLU B 1 267 ? -15.484 -15.547 6.855 1 94.62 267 GLU B CA 1
ATOM 5056 C C . GLU B 1 267 ? -15.477 -14.305 7.75 1 94.62 267 GLU B C 1
ATOM 5058 O O . GLU B 1 267 ? -14.922 -14.344 8.852 1 94.62 267 GLU B O 1
ATOM 5063 N N . LEU B 1 268 ? -15.945 -13.219 7.176 1 91.75 268 LEU B N 1
ATOM 5064 C CA . LEU B 1 268 ? -16.234 -12.039 7.984 1 91.75 268 LEU B CA 1
ATOM 5065 C C . LEU B 1 268 ? -17.734 -11.906 8.242 1 91.75 268 LEU B C 1
ATOM 5067 O O . LEU B 1 268 ? -18.516 -11.812 7.305 1 91.75 268 LEU B O 1
ATOM 5071 N N . ARG B 1 269 ? -18.062 -11.898 9.445 1 86.81 269 ARG B N 1
ATOM 5072 C CA . ARG B 1 269 ? -19.438 -11.68 9.891 1 86.81 269 ARG B CA 1
ATOM 5073 C C . ARG B 1 269 ? -19.469 -10.859 11.172 1 86.81 269 ARG B C 1
ATOM 5075 O O . ARG B 1 269 ? -18.75 -11.156 12.125 1 86.81 269 ARG B O 1
ATOM 5082 N N . ASN B 1 270 ? -20.25 -9.797 11.164 1 80 270 ASN B N 1
ATOM 5083 C CA . ASN B 1 270 ? -20.406 -8.945 12.336 1 80 270 ASN B CA 1
ATOM 5084 C C . ASN B 1 270 ? -19.047 -8.43 12.828 1 80 270 ASN B C 1
ATOM 5086 O O . ASN B 1 270 ? -18.75 -8.523 14.016 1 80 270 ASN B O 1
ATOM 5090 N N . LYS B 1 271 ? -18.188 -8.141 11.969 1 77.88 271 LYS B N 1
ATOM 5091 C CA . LYS B 1 271 ? -16.891 -7.504 12.234 1 77.88 271 LYS B CA 1
ATOM 5092 C C . LYS B 1 271 ? -15.906 -8.492 12.844 1 77.88 271 LYS B C 1
ATOM 5094 O O . LYS B 1 271 ? -14.898 -8.094 13.438 1 77.88 271 LYS B O 1
ATOM 5099 N N . SER B 1 272 ? -16.25 -9.734 12.688 1 85.75 272 SER B N 1
ATOM 5100 C CA . SER B 1 272 ? -15.344 -10.773 13.188 1 85.75 272 SER B CA 1
ATOM 5101 C C . SER B 1 272 ? -14.977 -11.758 12.078 1 85.75 272 SER B C 1
ATOM 5103 O O . SER B 1 272 ? -15.836 -12.148 11.281 1 85.75 272 SER B O 1
ATOM 5105 N N . VAL B 1 273 ? -13.695 -12.078 12.086 1 92.12 273 VAL B N 1
ATOM 5106 C CA . VAL B 1 273 ? -13.219 -13.016 11.078 1 92.12 273 VAL B CA 1
ATOM 5107 C C . VAL B 1 273 ? -13.055 -14.398 11.703 1 92.12 273 VAL B C 1
ATOM 5109 O O . VAL B 1 273 ? -12.461 -14.539 12.773 1 92.12 273 VAL B O 1
ATOM 5112 N N . SER B 1 274 ? -13.648 -15.383 11.078 1 93.69 274 SER B N 1
ATOM 5113 C CA . SER B 1 274 ? -13.523 -16.766 11.523 1 93.69 274 SER B CA 1
ATOM 5114 C C . SER B 1 274 ? -13.172 -17.688 10.359 1 93.69 274 SER B C 1
ATOM 5116 O O . SER B 1 274 ? -13.43 -17.359 9.203 1 93.69 274 SER B O 1
ATOM 5118 N N . ALA B 1 275 ? -12.555 -18.781 10.703 1 94 275 ALA B N 1
ATOM 5119 C CA . ALA B 1 275 ? -12.25 -19.828 9.734 1 94 275 ALA B CA 1
ATOM 5120 C C . ALA B 1 275 ? -13.203 -21.016 9.891 1 94 275 ALA B C 1
ATOM 5122 O O . ALA B 1 275 ? -13.633 -21.328 11 1 94 275 ALA B O 1
ATOM 5123 N N . TRP B 1 276 ? -13.523 -21.594 8.742 1 93.44 276 TRP B N 1
ATOM 5124 C CA . TRP B 1 276 ? -14.508 -22.656 8.766 1 93.44 276 TRP B CA 1
ATOM 5125 C C . TRP B 1 276 ? -14.039 -23.859 7.938 1 93.44 276 TRP B C 1
ATOM 5127 O O . TRP B 1 276 ? -13.477 -23.688 6.852 1 93.44 276 TRP B O 1
ATOM 5137 N N . HIS B 1 277 ? -14.297 -25 8.438 1 92.69 277 HIS B N 1
ATOM 5138 C CA . HIS B 1 277 ? -14.195 -26.281 7.738 1 92.69 277 HIS B CA 1
ATOM 5139 C C . HIS B 1 277 ? -15.008 -27.359 8.445 1 92.69 277 HIS B C 1
ATOM 5141 O O . HIS B 1 277 ? -14.938 -27.5 9.664 1 92.69 277 HIS B O 1
ATOM 5147 N N . ASN B 1 278 ? -15.805 -28 7.656 1 90.88 278 ASN B N 1
ATOM 5148 C CA . ASN B 1 278 ? -16.625 -29.078 8.18 1 90.88 278 ASN B CA 1
ATOM 5149 C C . ASN B 1 278 ? -17.484 -28.625 9.352 1 90.88 278 ASN B C 1
ATOM 5151 O O . ASN B 1 278 ? -17.547 -29.297 10.383 1 90.88 278 ASN B O 1
ATOM 5155 N N . ASP B 1 279 ? -17.906 -27.469 9.227 1 91.38 279 ASP B N 1
ATOM 5156 C CA . ASP B 1 279 ? -18.828 -26.844 10.164 1 91.38 279 ASP B CA 1
ATOM 5157 C C . ASP B 1 279 ? -18.156 -26.562 11.5 1 91.38 279 ASP B C 1
ATOM 5159 O O . ASP B 1 279 ? -18.828 -26.391 12.523 1 91.38 279 ASP B O 1
ATOM 5163 N N . HIS B 1 280 ? -16.891 -26.625 11.508 1 90 280 HIS B N 1
ATOM 5164 C CA . HIS B 1 280 ? -16.125 -26.188 12.664 1 90 280 HIS B CA 1
ATOM 5165 C C . HIS B 1 280 ? -15.625 -24.75 12.484 1 90 280 HIS B C 1
ATOM 5167 O O . HIS B 1 280 ? -15.055 -24.406 11.453 1 90 280 HIS B O 1
ATOM 5173 N N . ARG B 1 281 ? -15.797 -24.016 13.508 1 91.56 281 ARG B N 1
ATOM 5174 C CA . ARG B 1 281 ? -15.469 -22.594 13.461 1 91.56 281 ARG B CA 1
ATOM 5175 C C . ARG B 1 281 ? -14.273 -22.281 14.359 1 91.56 281 ARG B C 1
ATOM 5177 O O . ARG B 1 281 ? -14.219 -22.734 15.508 1 91.56 281 ARG B O 1
ATOM 5184 N N . VAL B 1 282 ? -13.344 -21.562 13.852 1 89.06 282 VAL B N 1
ATOM 5185 C CA . VAL B 1 282 ? -12.227 -21.031 14.633 1 89.06 282 VAL B CA 1
ATOM 5186 C C . VAL B 1 282 ? -12.156 -19.516 14.477 1 89.06 282 VAL B C 1
ATOM 5188 O O . VAL B 1 282 ? -12.07 -19 13.359 1 89.06 282 VAL B O 1
ATOM 5191 N N . VAL B 1 283 ? -12.164 -18.844 15.539 1 89 283 VAL B N 1
ATOM 5192 C CA . VAL B 1 283 ? -12.078 -17.391 15.492 1 89 283 VAL B CA 1
ATOM 5193 C C . VAL B 1 283 ? -10.641 -16.969 15.203 1 89 283 VAL B C 1
ATOM 5195 O O . VAL B 1 283 ? -9.711 -17.438 15.859 1 89 283 VAL B O 1
ATOM 5198 N N . CYS B 1 284 ? -10.562 -16.156 14.188 1 86.81 284 CYS B N 1
ATOM 5199 C CA . CYS B 1 284 ? -9.227 -15.688 13.828 1 86.81 284 CYS B CA 1
ATOM 5200 C C . CYS B 1 284 ? -8.805 -14.531 14.727 1 86.81 284 CYS B C 1
ATOM 5202 O O . CYS B 1 284 ? -9.469 -13.5 14.773 1 86.81 284 CYS B O 1
ATOM 5204 N N . GLN B 1 285 ? -8.039 -14.625 15.695 1 68.62 285 GLN B N 1
ATOM 5205 C CA . GLN B 1 285 ? -7.68 -13.672 16.75 1 68.62 285 GLN B CA 1
ATOM 5206 C C . GLN B 1 285 ? -6.789 -12.562 16.188 1 68.62 285 GLN B C 1
ATOM 5208 O O . GLN B 1 285 ? -6.766 -11.453 16.734 1 68.62 285 GLN B O 1
ATOM 5213 N N . GLY B 1 286 ? -6.043 -12.734 15.18 1 61.44 286 GLY B N 1
ATOM 5214 C CA . GLY B 1 286 ? -5.047 -11.758 14.766 1 61.44 286 GLY B CA 1
ATOM 5215 C C . GLY B 1 286 ? -5.645 -10.547 14.086 1 61.44 286 GLY B C 1
ATOM 5216 O O . GLY B 1 286 ? -4.945 -9.562 13.82 1 61.44 286 GLY B O 1
ATOM 5217 N N . VAL B 1 287 ? -7 -10.586 13.781 1 59.56 287 VAL B N 1
ATOM 5218 C CA . VAL B 1 287 ? -7.531 -9.516 12.938 1 59.56 287 VAL B CA 1
ATOM 5219 C C . VAL B 1 287 ? -8.148 -8.43 13.805 1 59.56 287 VAL B C 1
ATOM 5221 O O . VAL B 1 287 ? -9.234 -7.922 13.508 1 59.56 287 VAL B O 1
ATOM 5224 N N . ARG B 1 288 ? -7.742 -8.242 14.984 1 55.84 288 ARG B N 1
ATOM 5225 C CA . ARG B 1 288 ? -8.523 -7.418 15.898 1 55.84 288 ARG B CA 1
ATOM 5226 C C . ARG B 1 288 ? -8.992 -6.137 15.219 1 55.84 288 ARG B C 1
ATOM 5228 O O . ARG B 1 288 ? -10.18 -5.816 15.242 1 55.84 288 ARG B O 1
ATOM 5235 N N . LEU B 1 289 ? -8.094 -5.004 15.031 1 54.75 289 LEU B N 1
ATOM 5236 C CA . LEU B 1 289 ? -8.508 -3.604 15.07 1 54.75 289 LEU B CA 1
ATOM 5237 C C . LEU B 1 289 ? -8.836 -3.1 13.664 1 54.75 289 LEU B C 1
ATOM 5239 O O . LEU B 1 289 ? -9.656 -2.195 13.508 1 54.75 289 LEU B O 1
ATOM 5243 N N . THR B 1 290 ? -8.188 -3.695 12.641 1 63.28 290 THR B N 1
ATOM 5244 C CA . THR B 1 290 ? -8.414 -3.09 11.336 1 63.28 290 THR B CA 1
ATOM 5245 C C . THR B 1 290 ? -9.102 -4.074 10.391 1 63.28 290 THR B C 1
ATOM 5247 O O . THR B 1 290 ? -8.766 -5.262 10.375 1 63.28 290 THR B O 1
ATOM 5250 N N . PRO B 1 291 ? -10.203 -3.57 9.867 1 75.69 291 PRO B N 1
ATOM 5251 C CA . PRO B 1 291 ? -10.914 -4.434 8.922 1 75.69 291 PRO B CA 1
ATOM 5252 C C . PRO B 1 291 ? -10.008 -4.973 7.816 1 75.69 291 PRO B C 1
ATOM 5254 O O . PRO B 1 291 ? -9.133 -4.254 7.324 1 75.69 291 PRO B O 1
ATOM 5257 N N . VAL B 1 292 ? -10.188 -6.305 7.539 1 87.94 292 VAL B N 1
ATOM 5258 C CA . VAL B 1 292 ? -9.406 -6.961 6.496 1 87.94 292 VAL B CA 1
ATOM 5259 C C . VAL B 1 292 ? -9.797 -6.402 5.129 1 87.94 292 VAL B C 1
ATOM 5261 O O . VAL 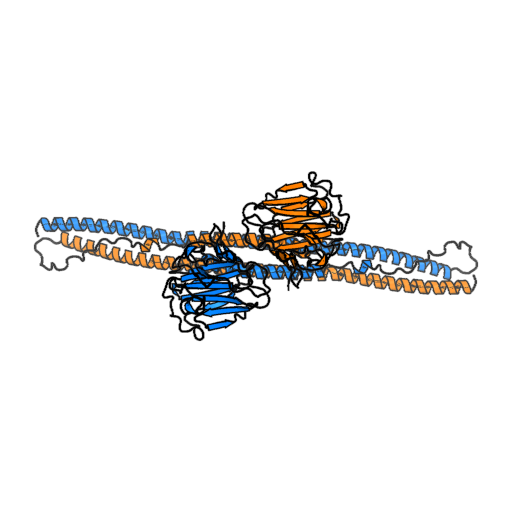B 1 292 ? -10.977 -6.379 4.773 1 87.94 292 VAL B O 1
ATOM 5264 N N . GLY B 1 293 ? -8.852 -5.875 4.469 1 88.31 293 GLY B N 1
ATOM 5265 C CA . GLY B 1 293 ? -9.117 -5.32 3.15 1 88.31 293 GLY B CA 1
ATOM 5266 C C . GLY B 1 293 ? -8.945 -6.332 2.031 1 88.31 293 GLY B C 1
ATOM 5267 O O . GLY B 1 293 ? -9.758 -6.383 1.104 1 88.31 293 GLY B O 1
ATOM 5268 N N . LYS B 1 294 ? -7.898 -7.102 2.141 1 94.5 294 LYS B N 1
ATOM 5269 C CA . LYS B 1 294 ? -7.602 -8.148 1.166 1 94.5 294 LYS B CA 1
ATOM 5270 C C . LYS B 1 294 ? -7.25 -9.461 1.859 1 94.5 294 LYS B C 1
ATOM 5272 O O . LYS B 1 294 ? -6.543 -9.469 2.869 1 94.5 294 LYS B O 1
ATOM 5277 N N . VAL B 1 295 ? -7.781 -10.547 1.313 1 96.75 295 VAL B N 1
ATOM 5278 C CA . VAL B 1 295 ? -7.477 -11.875 1.832 1 96.75 295 VAL B CA 1
ATOM 5279 C C . VAL B 1 295 ? -6.574 -12.617 0.85 1 96.75 295 VAL B C 1
ATOM 5281 O O . VAL B 1 295 ? -6.902 -12.742 -0.332 1 96.75 295 VAL B O 1
ATOM 5284 N N . GLY B 1 296 ? -5.438 -12.992 1.375 1 97.56 296 GLY B N 1
ATOM 5285 C CA . GLY B 1 296 ? -4.57 -13.852 0.589 1 97.56 296 GLY B CA 1
ATOM 5286 C C . GLY B 1 296 ? -4.789 -15.328 0.859 1 97.56 296 GLY B C 1
ATOM 5287 O O . GLY B 1 296 ? -5.004 -15.734 2.006 1 97.56 296 GLY B O 1
ATOM 5288 N N . VAL B 1 297 ? -4.766 -16.141 -0.205 1 97.94 297 VAL B N 1
ATOM 5289 C CA . VAL B 1 297 ? -4.953 -17.578 -0.097 1 97.94 297 VAL B CA 1
ATOM 5290 C C . VAL B 1 297 ? -3.76 -18.297 -0.718 1 97.94 297 VAL B C 1
ATOM 5292 O O . VAL B 1 297 ? -3.449 -18.109 -1.895 1 97.94 297 VAL B O 1
ATOM 5295 N N . TRP B 1 298 ? -3.098 -19.062 0.09 1 97.44 298 TRP B N 1
ATOM 5296 C CA . TRP B 1 298 ? -1.976 -19.859 -0.379 1 97.44 298 TRP B CA 1
ATOM 5297 C C . TRP B 1 298 ? -2.281 -21.344 -0.245 1 97.44 298 TRP B C 1
ATOM 5299 O O . TRP B 1 298 ? -2.686 -21.812 0.824 1 97.44 298 TRP B O 1
ATOM 5309 N N . VAL B 1 299 ? -2.125 -22.078 -1.357 1 95.75 299 VAL B N 1
ATOM 5310 C CA . VAL B 1 299 ? -2.381 -23.516 -1.392 1 95.75 299 VAL B CA 1
ATOM 5311 C C . VAL B 1 299 ? -1.106 -24.266 -1.787 1 95.75 299 VAL B C 1
ATOM 5313 O O . VAL B 1 299 ? -0.447 -23.906 -2.766 1 95.75 299 VAL B O 1
ATOM 5316 N N . ASN B 1 300 ? -0.67 -25.125 -0.991 1 93.62 300 ASN B N 1
ATOM 5317 C CA . ASN B 1 300 ? 0.267 -26.172 -1.39 1 93.62 300 ASN B CA 1
ATOM 5318 C C . ASN B 1 300 ? -0.438 -27.5 -1.584 1 93.62 300 ASN B C 1
ATOM 5320 O O . ASN B 1 300 ? -0.635 -28.25 -0.625 1 93.62 300 ASN B O 1
ATOM 5324 N N . TYR B 1 301 ? -0.788 -27.719 -2.818 1 92.94 301 TYR B N 1
ATOM 5325 C CA . TYR B 1 301 ? -1.639 -28.875 -3.109 1 92.94 301 TYR B CA 1
ATOM 5326 C C . TYR B 1 301 ? -0.948 -30.172 -2.723 1 92.94 301 TYR B C 1
ATOM 5328 O O . TYR B 1 301 ? -1.547 -31.031 -2.066 1 92.94 301 TYR B O 1
ATOM 5336 N N . ASP B 1 302 ? 0.268 -30.328 -3.053 1 88.38 302 ASP B N 1
ATOM 5337 C CA . ASP B 1 302 ? 1.009 -31.562 -2.867 1 88.38 302 ASP B CA 1
ATOM 5338 C C . ASP B 1 302 ? 1.189 -31.875 -1.384 1 88.38 302 ASP B C 1
ATOM 5340 O O . ASP B 1 302 ? 1.196 -33.062 -0.988 1 88.38 302 ASP B O 1
ATOM 5344 N N . LYS B 1 303 ? 1.206 -30.844 -0.604 1 88 303 LYS B N 1
ATOM 5345 C CA . LYS B 1 303 ? 1.429 -31.062 0.824 1 88 303 LYS B CA 1
ATOM 5346 C C . LYS B 1 303 ? 0.129 -30.906 1.61 1 88 303 LYS B C 1
ATOM 5348 O O . LYS B 1 303 ? 0.121 -31.047 2.836 1 88 303 LYS B O 1
ATOM 5353 N N . GLY B 1 304 ? -0.917 -30.594 0.92 1 89.44 304 GLY B N 1
ATOM 5354 C CA . GLY B 1 304 ? -2.205 -30.453 1.58 1 89.44 304 GLY B CA 1
ATOM 5355 C C . GLY B 1 304 ? -2.242 -29.312 2.576 1 89.44 304 GLY B C 1
ATOM 5356 O O . GLY B 1 304 ? -2.693 -29.484 3.711 1 89.44 304 GLY B O 1
ATOM 5357 N N . GLN B 1 305 ? -1.684 -28.188 2.205 1 92.38 305 GLN B N 1
ATOM 5358 C CA . GLN B 1 305 ? -1.626 -27.031 3.084 1 92.38 305 GLN B CA 1
ATOM 5359 C C . GLN B 1 305 ? -2.434 -25.875 2.514 1 92.38 305 GLN B C 1
ATOM 5361 O O . GLN B 1 305 ? -2.424 -25.641 1.304 1 92.38 305 GLN B O 1
ATOM 5366 N N . LEU B 1 306 ? -3.188 -25.25 3.361 1 95 306 LEU B N 1
ATOM 5367 C CA . LEU B 1 306 ? -3.984 -24.062 3.031 1 95 306 LEU B CA 1
ATOM 5368 C C . LEU B 1 306 ? -3.797 -22.984 4.082 1 95 306 LEU B C 1
ATOM 5370 O O . LEU B 1 306 ? -3.979 -23.219 5.277 1 95 306 LEU B O 1
ATOM 5374 N N . THR B 1 307 ? -3.365 -21.828 3.633 1 95.62 307 THR B N 1
ATOM 5375 C CA . THR B 1 307 ? -3.148 -20.734 4.57 1 95.62 307 THR B CA 1
ATOM 5376 C C . THR B 1 307 ? -3.844 -19.469 4.086 1 95.62 307 THR B C 1
ATOM 5378 O O . THR B 1 307 ? -3.781 -19.125 2.898 1 95.62 307 THR B O 1
ATOM 5381 N N . PHE B 1 308 ? -4.555 -18.828 4.953 1 96.31 308 PHE B N 1
ATOM 5382 C CA . PHE B 1 308 ? -5.191 -17.547 4.691 1 96.31 308 PHE B CA 1
ATOM 5383 C C . PHE B 1 308 ? -4.422 -16.422 5.359 1 96.31 308 PHE B C 1
ATOM 5385 O O . PHE B 1 308 ? -3.982 -16.547 6.504 1 96.31 308 PHE B O 1
ATOM 5392 N N . TYR B 1 309 ? -4.23 -15.312 4.613 1 95.88 309 TYR B N 1
ATOM 5393 C CA . TYR B 1 309 ? -3.471 -14.172 5.105 1 95.88 309 TYR B CA 1
ATOM 5394 C C . TYR B 1 309 ? -4.312 -12.898 5.074 1 95.88 309 TYR B C 1
ATOM 5396 O O . TYR B 1 309 ? -5.152 -12.727 4.184 1 95.88 309 TYR B O 1
ATOM 5404 N N . ASP B 1 310 ? -4.105 -12.07 6.051 1 95 310 ASP B N 1
ATOM 5405 C CA . ASP B 1 310 ? -4.418 -10.656 5.875 1 95 310 ASP B CA 1
ATOM 5406 C C . ASP B 1 310 ? -3.338 -9.953 5.059 1 95 310 ASP B C 1
ATOM 5408 O O . ASP B 1 310 ? -2.244 -9.688 5.566 1 95 310 ASP B O 1
ATOM 5412 N N . VAL B 1 311 ? -3.615 -9.617 3.846 1 94.81 311 VAL B N 1
ATOM 5413 C CA . VAL B 1 311 ? -2.604 -9.164 2.895 1 94.81 311 VAL B CA 1
ATOM 5414 C C . VAL B 1 311 ? -1.973 -7.867 3.387 1 94.81 311 VAL B C 1
ATOM 5416 O O . VAL B 1 311 ? -0.785 -7.621 3.162 1 94.81 311 VAL B O 1
ATOM 5419 N N . ASP B 1 312 ? -2.697 -6.988 4.004 1 89.38 312 ASP B N 1
ATOM 5420 C CA . ASP B 1 312 ? -2.215 -5.68 4.43 1 89.38 312 ASP B CA 1
ATOM 5421 C C . ASP B 1 312 ? -1.184 -5.812 5.547 1 89.38 312 ASP B C 1
ATOM 5423 O O . ASP B 1 312 ? -0.274 -4.988 5.66 1 89.38 312 ASP B O 1
ATOM 5427 N N . THR B 1 313 ? -1.291 -6.879 6.355 1 89.88 313 THR B N 1
ATOM 5428 C CA . THR B 1 313 ? -0.383 -7.035 7.484 1 89.88 313 THR B CA 1
ATOM 5429 C C . THR B 1 313 ? 0.434 -8.32 7.352 1 89.88 313 THR B C 1
ATOM 5431 O O . THR B 1 313 ? 1.42 -8.508 8.07 1 89.88 313 THR B O 1
ATOM 5434 N N . MET B 1 314 ? 0.063 -9.18 6.512 1 93 314 MET B N 1
ATOM 5435 C CA . MET B 1 314 ? 0.653 -10.492 6.266 1 93 314 MET B CA 1
ATOM 5436 C C . MET B 1 314 ? 0.535 -11.383 7.5 1 93 314 MET B C 1
ATOM 5438 O O . MET B 1 314 ? 1.303 -12.336 7.66 1 93 314 MET B O 1
ATOM 5442 N N . VAL B 1 315 ? -0.375 -11.039 8.359 1 92.56 315 VAL B N 1
ATOM 5443 C CA . VAL B 1 315 ? -0.696 -11.914 9.477 1 92.56 315 VAL B CA 1
ATOM 5444 C C . VAL B 1 315 ? -1.463 -13.141 8.977 1 92.56 315 VAL B C 1
ATOM 5446 O O . VAL B 1 315 ? -2.342 -13.016 8.125 1 92.56 315 VAL B O 1
ATOM 5449 N N . VAL B 1 316 ? -1.13 -14.242 9.492 1 93.94 316 VAL B N 1
ATOM 5450 C CA . VAL B 1 316 ? -1.821 -15.477 9.148 1 93.94 316 VAL B CA 1
ATOM 5451 C C . VAL B 1 316 ? -3.17 -15.539 9.859 1 93.94 316 VAL B C 1
ATOM 5453 O O . VAL B 1 316 ? -3.234 -15.484 11.086 1 93.94 316 VAL B O 1
ATOM 5456 N N . LEU B 1 317 ? -4.152 -15.57 9.07 1 93.19 317 LEU B N 1
ATOM 5457 C CA . LEU B 1 317 ? -5.488 -15.68 9.641 1 93.19 317 LEU B CA 1
ATOM 5458 C C . LEU B 1 317 ? -5.762 -17.109 10.117 1 93.19 317 LEU B C 1
ATOM 5460 O O . LEU B 1 317 ? -6.23 -17.312 11.234 1 93.19 317 LEU B O 1
ATOM 5464 N N . GLN B 1 318 ? -5.453 -18.047 9.227 1 92.06 318 GLN B N 1
ATOM 5465 C CA . GLN B 1 318 ? -5.668 -19.453 9.547 1 92.06 318 GLN B CA 1
ATOM 5466 C C . GLN B 1 318 ? -4.828 -20.359 8.656 1 92.06 318 GLN B C 1
ATOM 5468 O O . GLN B 1 318 ? -4.734 -20.125 7.445 1 92.06 318 GLN B O 1
ATOM 5473 N N . ARG B 1 319 ? -4.246 -21.359 9.281 1 92.12 319 ARG B N 1
ATOM 5474 C CA . ARG B 1 319 ? -3.518 -22.406 8.562 1 92.12 319 ARG B CA 1
ATOM 5475 C C . ARG B 1 319 ? -4.227 -23.75 8.688 1 92.12 319 ARG B C 1
ATOM 5477 O O . ARG B 1 319 ? -4.582 -24.172 9.789 1 92.12 319 ARG B O 1
ATOM 5484 N N . PHE B 1 320 ? -4.469 -24.312 7.535 1 89.38 320 PHE B N 1
ATOM 5485 C CA . PHE B 1 320 ? -4.984 -25.688 7.504 1 89.38 320 PHE B CA 1
ATOM 5486 C C . PHE B 1 320 ? -3.916 -26.656 7.016 1 89.38 320 PHE B C 1
ATOM 5488 O O . PHE B 1 320 ? -3.289 -26.422 5.98 1 89.38 320 PHE B O 1
ATOM 5495 N N . SER B 1 321 ? -3.506 -27.5 7.914 1 83.38 321 SER B N 1
ATOM 5496 C CA . SER B 1 321 ? -2.555 -28.531 7.512 1 83.38 321 SER B CA 1
ATOM 5497 C C . SER B 1 321 ? -2.957 -29.906 8.062 1 83.38 321 SER B C 1
ATOM 5499 O O . SER B 1 321 ? -3.738 -30 9.008 1 83.38 321 SER B O 1
ATOM 5501 N N . ALA B 1 322 ? -2.559 -30.922 7.371 1 68.88 322 ALA B N 1
ATOM 5502 C CA . ALA B 1 322 ? -2.824 -32.281 7.805 1 68.88 322 ALA B CA 1
ATOM 5503 C C . ALA B 1 322 ? -2.395 -32.5 9.258 1 68.88 322 ALA B C 1
ATOM 5505 O O . ALA B 1 322 ? -3.049 -33.219 10.008 1 68.88 322 ALA B O 1
ATOM 5506 N N . ALA B 1 323 ? -1.261 -31.844 9.719 1 59.78 323 ALA B N 1
ATOM 5507 C CA . ALA B 1 323 ? -0.706 -32.094 11.055 1 59.78 323 ALA B CA 1
ATOM 5508 C C . ALA B 1 323 ? -1.473 -31.297 12.109 1 59.78 323 ALA B C 1
ATOM 5510 O O . ALA B 1 323 ? -1.441 -31.656 13.297 1 59.78 323 ALA B O 1
ATOM 5511 N N . MET B 1 324 ? -1.762 -30.219 11.969 1 55.16 324 MET B N 1
ATOM 5512 C CA . MET B 1 324 ? -2.164 -29.281 13.016 1 55.16 324 MET B CA 1
ATOM 5513 C C . MET B 1 324 ? -3.617 -29.5 13.422 1 55.16 324 MET B C 1
ATOM 5515 O O . MET B 1 324 ? -4.047 -29.047 14.484 1 55.16 324 MET B O 1
ATOM 5519 N N . THR B 1 325 ? -4.574 -29.547 12.578 1 52.41 325 THR B N 1
ATOM 5520 C CA . THR B 1 325 ? -5.879 -29.125 13.086 1 52.41 325 THR B CA 1
ATOM 5521 C C . THR B 1 325 ? -6.633 -30.328 13.672 1 52.41 325 THR B C 1
ATOM 5523 O O . THR B 1 325 ? -7.328 -31.031 12.945 1 52.41 325 THR B O 1
ATOM 5526 N N . PRO B 1 326 ? -6.324 -30.781 14.781 1 47.47 326 PRO B N 1
ATOM 5527 C CA . PRO B 1 326 ? -7.246 -31.719 15.438 1 47.47 326 PRO B CA 1
ATOM 5528 C C . PRO B 1 326 ? -8.703 -31.281 15.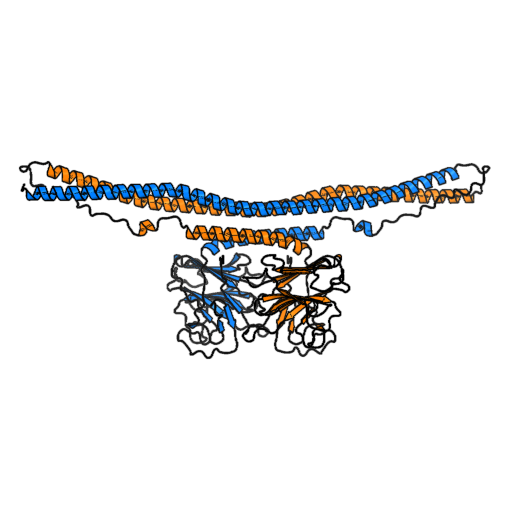32 1 47.47 326 PRO B C 1
ATOM 5530 O O . PRO B 1 326 ? -9.609 -32.125 15.336 1 47.47 326 PRO B O 1
ATOM 5533 N N . VAL B 1 327 ? -8.945 -30.062 15.703 1 47.31 327 VAL B N 1
ATOM 5534 C CA . VAL B 1 327 ? -10.328 -29.609 15.828 1 47.31 327 VAL B CA 1
ATOM 5535 C C . VAL B 1 327 ? -11.047 -29.781 14.5 1 47.31 327 VAL B C 1
ATOM 5537 O O . VAL B 1 327 ? -12.281 -29.891 14.461 1 47.31 327 VAL B O 1
ATOM 5540 N N . PHE B 1 328 ? -10.43 -29.359 13.406 1 47.84 328 PHE B N 1
ATOM 5541 C CA . PHE B 1 328 ? -11.031 -29.609 12.102 1 47.84 328 PHE B CA 1
ATOM 5542 C C . PHE B 1 328 ? -10.719 -31.016 11.617 1 47.84 328 PHE B C 1
ATOM 5544 O O . PHE B 1 328 ? -9.578 -31.469 11.703 1 47.84 328 PHE B O 1
ATOM 5551 N N . GLU B 1 329 ? -11.719 -31.781 11.805 1 46.84 329 GLU B N 1
ATOM 5552 C CA . GLU B 1 329 ? -11.523 -33.156 11.414 1 46.84 329 GLU B CA 1
ATOM 5553 C C . GLU B 1 329 ? -10.406 -33.312 10.383 1 46.84 329 GLU B C 1
ATOM 5555 O O . GLU B 1 329 ? -10.109 -32.344 9.656 1 46.84 329 GLU B O 1
ATOM 5560 N N . ARG B 1 330 ? -9.828 -34.5 10.523 1 44.78 330 ARG B N 1
ATOM 5561 C CA . ARG B 1 330 ? -8.773 -35.031 9.672 1 44.78 330 ARG B CA 1
ATOM 5562 C C . ARG B 1 330 ? -8.891 -34.5 8.25 1 44.78 330 ARG B C 1
ATOM 5564 O O . ARG B 1 330 ? -9.758 -34.938 7.488 1 44.78 330 ARG B O 1
ATOM 5571 N N . ALA B 1 331 ? -9.078 -33.25 7.953 1 45.53 331 ALA B N 1
ATOM 5572 C CA . ALA B 1 331 ? -8.781 -33.156 6.523 1 45.53 331 ALA B CA 1
ATOM 5573 C C . ALA B 1 331 ? -7.75 -34.188 6.109 1 45.53 331 ALA B C 1
ATOM 5575 O O . ALA B 1 331 ? -6.766 -34.406 6.816 1 45.53 331 ALA B O 1
ATOM 5576 N N . HIS B 1 332 ? -8.133 -35.094 5.434 1 48.25 332 HIS B N 1
ATOM 5577 C CA . HIS B 1 332 ? -7.258 -36.094 4.809 1 48.25 332 HIS B CA 1
ATOM 5578 C C . HIS B 1 332 ? -5.957 -35.438 4.34 1 48.25 332 HIS B C 1
ATOM 5580 O O . HIS B 1 332 ? -5.922 -34.25 4.012 1 48.25 332 HIS B O 1
ATOM 5586 N N . HIS B 1 333 ? -4.816 -35.812 5.027 1 56.84 333 HIS B N 1
ATOM 5587 C CA . HIS B 1 333 ? -3.396 -35.531 4.859 1 56.84 333 HIS B CA 1
ATOM 5588 C C . HIS B 1 333 ? -3.105 -34.969 3.471 1 56.84 333 HIS B C 1
ATOM 5590 O O . HIS B 1 333 ? -1.978 -34.562 3.184 1 56.84 333 HIS B O 1
ATOM 5596 N N . GLN B 1 334 ? -4.109 -35.031 2.621 1 75.75 334 GLN B N 1
ATOM 5597 C CA . GLN B 1 334 ? -3.887 -34.625 1.238 1 75.75 334 GLN B CA 1
ATOM 5598 C C . GLN B 1 334 ? -5.188 -34.188 0.583 1 75.75 334 GLN B C 1
ATOM 5600 O O . GLN B 1 334 ? -6.273 -34.562 1.014 1 75.75 334 GLN B O 1
ATOM 5605 N N . PHE B 1 335 ? -5.27 -33.125 -0.125 1 88.5 335 PHE B N 1
ATOM 5606 C CA . PHE B 1 335 ? -6.387 -32.812 -1.011 1 88.5 335 PHE B CA 1
ATOM 5607 C C . PHE B 1 335 ? -6.711 -34 -1.911 1 88.5 335 PHE B C 1
ATOM 5609 O O . PHE B 1 335 ? -5.805 -34.656 -2.449 1 88.5 335 PHE B O 1
ATOM 5616 N N . THR B 1 336 ? -7.941 -34.344 -1.947 1 88.5 336 THR B N 1
ATOM 5617 C CA . THR B 1 336 ? -8.328 -35.562 -2.67 1 88.5 336 THR B CA 1
ATOM 5618 C C . THR B 1 336 ? -8.945 -35.219 -4.02 1 88.5 336 THR B C 1
ATOM 5620 O O . THR B 1 336 ? -9.117 -36.062 -4.875 1 88.5 336 THR B O 1
ATOM 5623 N N . GLU B 1 337 ? -9.391 -34 -4.18 1 93.56 337 GLU B N 1
ATOM 5624 C CA . GLU B 1 337 ? -9.977 -33.5 -5.418 1 93.56 337 GLU B CA 1
ATOM 5625 C C . GLU B 1 337 ? -9.367 -32.156 -5.82 1 93.56 337 GLU B C 1
ATOM 5627 O O . GLU B 1 337 ? -8.75 -31.469 -4.996 1 93.56 337 GLU B O 1
ATOM 5632 N N . PRO B 1 338 ? -9.539 -31.859 -7.141 1 95.75 338 PRO B N 1
ATOM 5633 C CA . PRO B 1 338 ? -9.102 -30.531 -7.539 1 95.75 338 PRO B CA 1
ATOM 5634 C C . PRO B 1 338 ? -9.773 -29.422 -6.73 1 95.75 338 PRO B C 1
ATOM 5636 O O . PRO B 1 338 ? -10.961 -29.531 -6.41 1 95.75 338 PRO B O 1
ATOM 5639 N N . LEU B 1 339 ? -8.938 -28.453 -6.414 1 96.56 339 LEU B N 1
ATOM 5640 C CA . LEU B 1 339 ? -9.43 -27.344 -5.602 1 96.56 339 LEU B CA 1
ATOM 5641 C C . LEU B 1 339 ? -9.758 -26.141 -6.477 1 96.56 339 LEU B C 1
ATOM 5643 O O . LEU B 1 339 ? -9.023 -25.828 -7.422 1 96.56 339 LEU B O 1
ATOM 5647 N N . TYR B 1 340 ? -10.859 -25.469 -6.105 1 97.81 340 TYR B N 1
ATOM 5648 C CA . TYR B 1 340 ? -11.242 -24.234 -6.793 1 97.81 340 TYR B CA 1
ATOM 5649 C C . TYR B 1 340 ? -11.305 -23.062 -5.824 1 97.81 340 TYR B C 1
ATOM 5651 O O . TYR B 1 340 ? -11.797 -23.203 -4.703 1 97.81 340 TYR B O 1
ATOM 5659 N N . PRO B 1 341 ? -10.703 -21.922 -6.262 1 98.06 341 PRO B N 1
ATOM 5660 C CA . PRO B 1 341 ? -10.992 -20.719 -5.473 1 98.06 341 PRO B CA 1
ATOM 5661 C C . PRO B 1 341 ? -12.492 -20.469 -5.312 1 98.06 341 PRO B C 1
ATOM 5663 O O . PRO B 1 341 ? -13.266 -20.688 -6.246 1 98.06 341 PRO B O 1
ATOM 5666 N N . ALA B 1 342 ? -12.852 -20.047 -4.145 1 98.06 342 ALA B N 1
ATOM 5667 C CA . ALA B 1 342 ? -14.273 -19.875 -3.875 1 98.06 342 ALA B CA 1
ATOM 5668 C C . ALA B 1 342 ? -14.539 -18.594 -3.104 1 98.06 342 ALA B C 1
ATOM 5670 O O . ALA B 1 342 ? -13.727 -18.188 -2.27 1 98.06 342 ALA B O 1
ATOM 5671 N N . VAL B 1 343 ? -15.633 -17.922 -3.42 1 96.81 343 VAL B N 1
ATOM 5672 C CA . VAL B 1 343 ? -16.078 -16.75 -2.682 1 96.81 343 VAL B CA 1
ATOM 5673 C C . VAL B 1 343 ? -17.594 -16.828 -2.438 1 96.81 343 VAL B C 1
ATOM 5675 O O . VAL B 1 343 ? -18.312 -17.5 -3.188 1 96.81 343 VAL B O 1
ATOM 5678 N N . ARG B 1 344 ? -18.047 -16.188 -1.368 1 94.56 344 ARG B N 1
ATOM 5679 C CA . ARG B 1 344 ? -19.453 -16.188 -1.019 1 94.56 344 ARG B CA 1
ATOM 5680 C C . ARG B 1 344 ? -19.859 -14.867 -0.374 1 94.56 344 ARG B C 1
ATOM 5682 O O . ARG B 1 344 ? -19.141 -14.344 0.48 1 94.56 344 ARG B O 1
ATOM 5689 N N . PHE B 1 345 ? -20.969 -14.336 -0.873 1 90.88 345 PHE B N 1
ATOM 5690 C CA . PHE B 1 345 ? -21.594 -13.211 -0.187 1 90.88 345 PHE B CA 1
ATOM 5691 C C . PHE B 1 345 ? -22.469 -13.695 0.964 1 90.88 345 PHE B C 1
ATOM 5693 O O . PHE B 1 345 ? -23.281 -14.609 0.793 1 90.88 345 PHE B O 1
ATOM 5700 N N . LEU B 1 346 ? -22.188 -13.125 2.098 1 88.75 346 LEU B N 1
ATOM 5701 C CA . LEU B 1 346 ? -23.031 -13.422 3.242 1 88.75 346 LEU B CA 1
ATOM 5702 C C . LEU B 1 346 ? -24.078 -12.328 3.441 1 88.75 346 LEU B C 1
ATOM 5704 O O . LEU B 1 346 ? -23.969 -11.242 2.865 1 88.75 346 LEU B O 1
ATOM 5708 N N . ARG B 1 347 ? -25.203 -12.648 4.043 1 75.81 347 ARG B N 1
ATOM 5709 C CA . ARG B 1 347 ? -26.234 -11.664 4.316 1 75.81 347 ARG B CA 1
ATOM 5710 C C . ARG B 1 347 ? -25.703 -10.531 5.18 1 75.81 347 ARG B C 1
ATOM 5712 O O . ARG B 1 347 ? -25.156 -10.766 6.262 1 75.81 347 ARG B O 1
ATOM 5719 N N . PRO B 1 348 ? -25.672 -9.414 4.438 1 64.88 348 PRO B N 1
ATOM 5720 C CA . PRO B 1 348 ? -25.141 -8.305 5.238 1 64.88 348 PRO B CA 1
ATOM 5721 C C . PRO B 1 348 ? -25.984 -8.016 6.477 1 64.88 348 PRO B C 1
ATOM 5723 O O . PRO B 1 348 ? -27.141 -8.43 6.547 1 64.88 348 PRO B O 1
ATOM 5726 N N . ALA B 1 349 ? -25.328 -7.535 7.438 1 58.5 349 ALA B N 1
ATOM 5727 C CA . ALA B 1 349 ? -26.078 -7.086 8.602 1 58.5 349 ALA B CA 1
ATOM 5728 C C . ALA B 1 349 ? -27.172 -6.098 8.195 1 58.5 349 ALA B C 1
ATOM 5730 O O . ALA B 1 349 ? -27.062 -5.438 7.16 1 58.5 349 ALA B O 1
ATOM 5731 N N . GLU B 1 350 ? -28.469 -6.242 8.641 1 55.28 350 GLU B N 1
ATOM 5732 C CA . GLU B 1 350 ? -29.672 -5.461 8.367 1 55.28 350 GLU B CA 1
ATOM 5733 C C . GLU B 1 350 ? -29.328 -4.031 7.969 1 55.28 350 GLU B C 1
ATOM 5735 O O . GLU B 1 350 ? -29.984 -3.439 7.109 1 55.28 350 GLU B O 1
ATOM 5740 N N . ASN B 1 351 ? -28.469 -3.441 8.641 1 50.56 351 ASN B N 1
ATOM 5741 C CA . ASN B 1 351 ? -28.266 -2.012 8.438 1 50.56 351 ASN B CA 1
ATOM 5742 C C . ASN B 1 351 ? -27.266 -1.741 7.312 1 50.56 351 ASN B C 1
ATOM 5744 O O . ASN B 1 351 ? -26.828 -0.605 7.129 1 50.56 351 ASN B O 1
ATOM 5748 N N . GLN B 1 352 ? -26.938 -2.834 6.715 1 52.34 352 GLN B N 1
ATOM 5749 C CA . GLN B 1 352 ? -25.859 -2.545 5.773 1 52.34 352 GLN B CA 1
ATOM 5750 C C . GLN B 1 352 ? -26.406 -2.203 4.391 1 52.34 352 GLN B C 1
ATOM 5752 O O . GLN B 1 352 ? -27.203 -2.969 3.824 1 52.34 352 GLN B O 1
ATOM 5757 N N . ILE B 1 353 ? -26.484 -0.992 4.082 1 48.84 353 ILE B N 1
ATOM 5758 C CA . ILE B 1 353 ? -26.922 -0.375 2.838 1 48.84 353 ILE B CA 1
ATOM 5759 C C . ILE B 1 353 ? -26 -0.776 1.696 1 48.84 353 ILE B C 1
ATOM 5761 O O . ILE B 1 353 ? -26.266 -0.459 0.533 1 48.84 353 ILE B O 1
ATOM 5765 N N . TRP B 1 354 ? -24.891 -1.356 1.862 1 50.84 354 TRP B N 1
ATOM 5766 C CA . TRP B 1 354 ? -23.875 -1.275 0.827 1 50.84 354 TRP B CA 1
ATOM 5767 C C . TRP B 1 354 ? -23.875 -2.531 -0.039 1 50.84 354 TRP B C 1
ATOM 5769 O O . TRP B 1 354 ? -24.125 -3.633 0.453 1 50.84 354 TRP B O 1
ATOM 5779 N N . PRO B 1 355 ? -24.094 -2.199 -1.475 1 56.31 355 PRO B N 1
ATOM 5780 C CA . PRO B 1 355 ? -23.859 -3.4 -2.283 1 56.31 355 PRO B CA 1
ATOM 5781 C C . PRO B 1 355 ? -22.516 -4.055 -2 1 56.31 355 PRO B C 1
ATOM 5783 O O . PRO B 1 355 ? -21.516 -3.355 -1.794 1 56.31 355 PRO B O 1
ATOM 5786 N N . ASN B 1 356 ? -22.406 -5.25 -1.738 1 72 356 ASN B N 1
ATOM 5787 C CA . ASN B 1 356 ? -21.25 -6.066 -1.393 1 72 356 ASN B CA 1
ATOM 5788 C C . ASN B 1 356 ? -20.453 -6.461 -2.633 1 72 356 ASN B C 1
ATOM 5790 O O . ASN B 1 356 ? -21.031 -6.922 -3.623 1 72 356 ASN B O 1
ATOM 5794 N N . HIS B 1 357 ? -19.219 -5.941 -2.867 1 82.25 357 HIS B N 1
ATOM 5795 C CA . HIS B 1 357 ? -18.328 -6.242 -3.988 1 82.25 357 HIS B CA 1
ATOM 5796 C C . HIS B 1 357 ? -17.094 -7.004 -3.527 1 82.25 357 HIS B C 1
ATOM 5798 O O . HIS B 1 357 ? -16.516 -6.676 -2.49 1 82.25 357 HIS B O 1
ATOM 5804 N N . LEU B 1 358 ? -16.875 -8.094 -4.32 1 90 358 LEU B N 1
ATOM 5805 C CA . LEU B 1 358 ? -15.641 -8.852 -4.148 1 90 358 LEU B CA 1
ATOM 5806 C C . LEU B 1 358 ? -14.844 -8.891 -5.449 1 90 358 LEU B C 1
ATOM 5808 O O . LEU B 1 358 ? -15.43 -8.945 -6.535 1 90 358 LEU B O 1
ATOM 5812 N N . GLU B 1 359 ? -13.516 -8.828 -5.324 1 91.75 359 GLU B N 1
ATOM 5813 C CA . GLU B 1 359 ? -12.719 -8.828 -6.543 1 91.75 359 GLU B CA 1
ATOM 5814 C C . GLU B 1 359 ? -11.445 -9.648 -6.371 1 91.75 359 GLU B C 1
ATOM 5816 O O . GLU B 1 359 ? -10.703 -9.461 -5.406 1 91.75 359 GLU B O 1
ATOM 5821 N N . PHE B 1 360 ? -11.25 -10.578 -7.305 1 94.94 360 PHE B N 1
ATOM 5822 C CA . PHE B 1 360 ? -9.945 -11.242 -7.383 1 94.94 360 PHE B CA 1
ATOM 5823 C C . PHE B 1 360 ? -8.891 -10.281 -7.922 1 94.94 360 PHE B C 1
ATOM 5825 O O . PHE B 1 360 ? -9.023 -9.758 -9.031 1 94.94 360 PHE B O 1
ATOM 5832 N N . CYS B 1 361 ? -7.824 -10.148 -7.18 1 92.62 361 CYS B N 1
ATOM 5833 C CA . CYS B 1 361 ? -6.824 -9.141 -7.512 1 92.62 361 CYS B CA 1
ATOM 5834 C C . CYS B 1 361 ? -5.957 -9.594 -8.68 1 92.62 361 CYS B C 1
ATOM 5836 O O . CYS B 1 361 ? -5.613 -10.773 -8.773 1 92.62 361 CYS B O 1
ATOM 5838 N N . LEU B 1 362 ? -5.68 -8.625 -9.523 1 84.81 362 LEU B N 1
ATOM 5839 C CA . LEU B 1 362 ? -4.68 -8.875 -10.555 1 84.81 362 LEU B CA 1
ATOM 5840 C C . LEU B 1 362 ? -3.273 -8.648 -10.016 1 84.81 362 LEU B C 1
ATOM 5842 O O . LEU B 1 362 ? -2.904 -7.52 -9.68 1 84.81 362 LEU B O 1
ATOM 5846 N N . LEU B 1 363 ? -2.656 -9.773 -9.695 1 83.19 363 LEU B N 1
ATOM 5847 C CA . LEU B 1 363 ? -1.324 -9.688 -9.109 1 83.19 363 LEU B CA 1
ATOM 5848 C C . LEU B 1 363 ? -0.251 -9.656 -10.188 1 83.19 363 LEU B C 1
ATOM 5850 O O . LEU B 1 363 ? -0.375 -10.336 -11.211 1 83.19 363 LEU B O 1
ATOM 5854 N N . ASN B 1 364 ? 0.859 -8.914 -10.156 1 65.12 364 ASN B N 1
ATOM 5855 C CA . ASN B 1 364 ? 2.018 -8.812 -11.039 1 65.12 364 ASN B CA 1
ATOM 5856 C C . ASN B 1 364 ? 1.669 -8.117 -12.344 1 65.12 364 ASN B C 1
ATOM 5858 O O . ASN B 1 364 ? 2.076 -8.562 -13.422 1 65.12 364 ASN B O 1
ATOM 5862 N N . SER B 1 365 ? 0.534 -7.27 -12.375 1 49.94 365 SER B N 1
ATOM 5863 C CA . SER B 1 365 ? 0.322 -6.617 -13.664 1 49.94 365 SER B CA 1
ATOM 5864 C C . SER B 1 365 ? 1.548 -5.809 -14.086 1 49.94 365 SER B C 1
ATOM 5866 O O . SER B 1 365 ? 2.174 -5.148 -13.258 1 49.94 365 SER B O 1
ATOM 5868 N N . PRO B 1 366 ? 2.16 -6.152 -15.234 1 41.5 366 PRO B N 1
ATOM 5869 C CA . PRO B 1 366 ? 3.238 -5.316 -15.766 1 41.5 366 PRO B CA 1
ATOM 5870 C C . PRO B 1 366 ? 2.908 -3.826 -15.719 1 41.5 366 PRO B C 1
ATOM 5872 O O . PRO B 1 366 ? 1.732 -3.449 -15.734 1 41.5 366 PRO B O 1
#

Organism: NCBI:txid210632

pLDDT: mean 86.4, std 14.21, range [41.5, 98.5]

Nearest PDB structures (foldseek):
  4b8e-assembly2_B  TM=9.381E-01  e=1.234E-19  Mus musculus
  7hla-assembly1_B  TM=9.188E-01  e=2.994E-18  Mus musculus
  6flm-assembly2_B  TM=8.421E-01  e=4.319E-19  Homo sapiens
  2iwg-assembly1_E  TM=8.920E-01  e=5.600E-18  Homo sapiens
  8pd4-assembly1_B  TM=8.775E-01  e=1.806E-16  Homo sapiens

Sequence (732 aa):
MDEWTKEHLSRRLGELQAEMSKTEAHIQSLKKRKADLARTTEVMKQQVREHFENMRCILKQDEQVVLDALEMDLRRTRTRLDQVLKNWHQHQDQVTKSIGSTQKALSKSPRADKDEKSLSENVSPKKPASSEKEIRLNEERFERLLKTLSSISKSLKTQMQRKTLLLDSAPIVIDRQTCHAQMAVTSEGRSLSFSGSACSAPQHPLQFDKVCCALGSSPITSGQRYWEVDVRCCSAWAVGVAYGSLERKGRDKGAKLGRNRKSWCVELRNKSVSAWHNDHRVVCQGVRLTPVGKVGVWVNYDKGQLTFYDVDTMVVLQRFSAAMTPVFERAHHQFTEPLYPAVRFLRPAENQIWPNHLEFCLLNSPMDEWTKEHLSRRLGELQAEMSKTEAHIQSLKKRKADLARTTEVMKQQVREHFENMRCILKQDEQVVLDALEMDLRRTRTRLDQVLKNWHQHQDQVTKSIGSTQKALSKSPRADKDEKSLSENVSPKKPASSEKEIRLNEERFERLLKTLSSISKSLKTQMQRKTLLLDSAPIVIDRQTCHAQMAVTSEGRSLSFSGSACSAPQHPLQFDKVCCALGSSPITSGQRYWEVDVRCCSAWAVGVAYGSLERKGRDKGAKLGRNRKSWCVELRNKSVSAWHNDHRVVCQGVRLTPVGKVGVWVNYDKGQLTFYDVDTMVVLQRFSAAMTPVFERAHHQFTEPLYPAVRFLRPAENQIWPNHLEFCLLNSP

InterPro domains:
  IPR001870 B30.2/SPRY domain [PS50188] (152-366)
  IPR003877 SPRY domain [PF00622] (225-345)
  IPR003877 SPRY domain [SM00449] (222-364)
  IPR003879 Butyrophylin-like, SPRY domain [PR01407] (168-185)
  IPR003879 Butyrophylin-like, SPRY domain [PR01407] (207-231)
  IPR003879 Butyrophylin-like, SPRY domain [PR01407] (237-250)
  IPR006574 SPRY-associated [SM00589] (169-221)
  IPR013320 Concanavalin A-like lectin/glucanase domain superfamily [SSF49899] (163-349)
  IPR043136 B30.2/SPRY domain superfamily [G3DSA:2.60.120.920] (152-352)
  IPR050143 Tripartite motif-containing [PTHR24103] (6-345)

Foldseek 3Di:
DDPVVVVVVVVVVVVVVVVVVVVVVVVVVVVVVVVVVVVVVVVVVVVVVVVVVVVVVVVVVVVVVVVVVQVVLVVVLVVVVVVVVVVVVVLVVLVVVLVVVVVVVVPDDPPDDPPVPVPRPPSDDDDDDPVNVVSDRPVVVVVVVVVVVVVVVLQVVLVVVVVVQLVQEDDWFWDPLAAEQQWDADPRRFKIWRHNPGNPDDNHQNYQHPFRKIWTDDWDAAFKYKWKKFFQQAQKKKWWKFFSPQHRYDDDLSNDAQCCQGHKIWIHDPNWIWIGHVNFIDTQPPPPDDRQGMKMWMDHQAQGKIWIASSSNRDTRDIDACPVCPRPPNNPSHDPGTMIIMMGHDPDDPPDPGIGMMGIDDRPDD/DDPVVVVVVVVVVVVVVVVVVVVVVVVVVVVVVVVVVVVVVVVVVVVVVVVVVVVVVVVVVVVVVVVVVQVVLVVVLVVVVVVVVVVVVVLVVLVVVLVVVVVVVVPDDPPDDPPVPPPRPPSDDDDDDPVNVVSDRPVVVVVVVVVVVVVVVLQVVLVVVVVVQLVQEDDWAWDPLAAEQQWDADPRRFKIWRHNPGNPDDNHQNYAHPFRKIWTDDWDQAFKYKWKKFFQQAQKKKWWKFFSPQHRYDDDLSNDAQCCQGHKIWIHDPNWIWIGHVNDIGTQPPPPPDDQGMKMWMDHQAQGKIWIASSSNRDTRDIDAQPPDPPRPRSPRHDPGTMIIMMGHDPHDPPDPGTGMMGIDDRPDD

Secondary structure (DSSP, 8-state):
--HHHHHHHHHHHHHHHHHHHHHHHHHHHHHHHHHHHHHHHHHHHHHHHHHHHHHHHHHHHHHHHHHHHHHHHHHHHHHHHHHHHHHHHHHHHHHHHHHHHHHHHHHS-TTS---TT------PPPPPPGGGGG-S--HHHHHHHHHHHHHHHHHHHHHHHHHHHHTTB----B-GGG--TTEEE-TTS-EEEE-SS---PPPPTTS-SSS-EEEBSS-B-SSEEEEEEE-TT-SSEEEEEEETT---SSSSGGGSTTSSTTEEEEEEETTEEEEEETTEEEE-TT--SS---EEEEEEETTTTEEEEEETTTTEEEEEE-GGGTTSSTT--SS--S-EEEEEEE----TT--S--EEEE--TT--/--HHHHHHHHHHHHHHHHHHHHHHHHHHHHHHHHHHHHHHHHHHHHHHHHHHHHHHHHHHHHHHHHHHHHHHHHHHHHHHHHHHHHHHHHHHHHHHHHHHHHHHHHHS-TTS---TT------PPPPPPGGGGG-S--HHHHHHHHHHHHHHHHHHHHHHHHHHHHTTB----B-GGG--TTEEE-TTS-EEEE-SS---PPPPTTS-SSS-EEEBSS-B-SSEEEEEEE-TT-SSEEEEEEETT---SSSSGGGSTTSSTTEEEEEEETTEEEEEETTEEEE-GGG-SS---EEEEEEETTTTEEEEEETTTTEEEEEE-TTT-SSSTT--SS--S-EEEEEEE----TT--S--EEEE--TT--

Radius of gyration: 39.36 Å; Cα contacts (8 Å, |Δi|>4): 1248; chains: 2; bounding box: 77×147×93 Å

Solvent-accessible surface area (backbone atoms only — not comparable to full-atom values): 38977 Å² total; per-residue (Å²): 111,56,76,66,58,54,52,53,47,51,51,49,45,51,53,42,51,52,49,47,50,53,48,50,51,50,51,50,52,51,51,50,51,56,56,46,48,59,56,51,50,50,52,50,48,49,53,53,51,49,54,53,47,51,43,50,47,54,51,52,52,49,51,49,53,52,51,48,50,53,51,48,50,50,52,53,43,49,50,54,50,48,51,51,50,50,54,51,49,51,48,47,51,50,40,53,49,37,44,51,52,48,51,50,59,69,68,56,67,65,84,68,84,78,77,68,73,71,65,62,72,77,74,68,87,82,71,86,58,78,66,58,74,67,66,57,80,64,58,66,52,49,52,47,46,53,52,51,52,50,51,51,40,50,50,50,52,34,49,58,58,48,49,65,51,55,61,34,50,53,85,60,39,52,27,72,61,22,36,12,41,41,47,44,65,46,94,85,24,31,38,37,32,52,36,89,65,60,51,84,65,79,88,46,88,62,18,17,70,63,40,51,30,36,34,34,60,64,67,48,80,57,52,62,42,20,44,39,35,39,33,67,53,30,78,19,35,34,45,37,38,26,31,82,80,47,43,31,65,48,82,48,50,60,36,38,84,6,35,23,90,45,23,38,27,41,31,37,52,92,91,39,46,28,33,29,31,54,64,32,78,42,76,30,73,77,63,59,96,59,83,68,43,30,42,27,43,39,35,32,43,76,62,23,32,38,36,33,26,32,57,86,66,59,44,67,50,47,76,46,36,44,83,69,20,79,80,40,59,75,50,61,59,40,68,88,56,47,32,19,48,29,39,31,61,44,82,54,60,90,85,55,75,62,47,39,32,42,30,46,48,81,75,85,71,127,107,57,74,65,59,56,52,54,48,50,51,50,46,51,55,43,51,51,49,46,51,54,48,51,52,50,51,51,52,51,52,49,51,56,57,46,48,58,55,53,49,50,54,50,48,49,53,52,51,50,55,53,48,51,44,50,47,53,51,52,53,50,50,49,53,52,50,49,51,53,52,49,51,50,52,52,43,49,50,53,49,48,52,53,48,49,54,50,49,52,48,48,50,51,40,53,50,37,45,50,51,47,51,50,60,68,68,57,68,62,83,68,84,79,76,67,73,71,64,62,71,77,72,68,86,81,73,86,57,78,68,59,74,67,64,55,80,65,58,68,55,50,53,47,46,53,52,49,52,51,50,50,39,51,50,51,51,34,49,60,57,48,49,66,50,55,60,35,48,50,84,61,39,51,26,71,61,22,37,12,41,41,48,43,66,46,95,83,26,32,39,38,32,52,33,90,66,60,51,83,64,78,90,46,87,63,16,16,71,61,40,52,30,36,34,34,61,64,66,48,80,59,52,63,42,20,44,39,34,38,34,66,54,30,78,18,35,34,46,36,36,26,30,81,80,46,43,30,65,47,81,47,50,61,35,39,84,5,36,22,91,45,23,38,26,39,30,36,51,90,89,38,46,31,35,29,29,53,64,34,78,42,76,34,73,82,58,72,89,58,82,69,44,30,42,27,42,38,36,32,43,76,64,23,34,40,37,34,26,33,57,86,68,59,45,68,51,46,76,46,40,50,84,67,42,75,82,39,63,77,52,61,63,40,67,87,57,46,33,18,48,30,42,31,59,43,82,53,60,90,84,56,78,66,46,37,34,40,30,47,48,81,75,85,71,127